Protein AF-A0AAV6WIL5-F1 (afdb_monomer_lite)

Foldseek 3Di:
DDDDDDDDDDDDDDDDDDDDDDDDDDDDDDDDDDDDDDDDDDDDDDDDDDDDDDDPLCVQWDWDADPNFIWTQGNFQRDTDGDHPPDDCVVSVCCQPPPRPRDPPDPPVLPFDFDWDADPVGDTDTDGHDDDLLVVLLVVLQVCQVVVPDLCCLVDPVSVVVVCVVPVPHDRDHSVSSVVSNVVVVVVVLVVQLVVLVPDPAAKEKEKDWDQDPPPRWIKMWIKIWTADPVRDIDIGTLDIDTDDPPPALVSVLVVVLCSCVVSVRLLRHAAYEYEPDPRVVSNLVVNLVVGCLVSYPPSCPRHYHYDPLNVLVVVVVVVVVVVVVLLVLLLLLLCVQPVDPVSQVLLVVLCVVVVQDCPDGQDHADPSDVLRSLVNLVVSLSCLVSQVVSCVVDVPSDRGRDPVSSVVSVVVSVVVVVSNVVSCVSVVPPPDPDDDGDDDDDDDPPDDDPDDDDD

Sequence (456 aa):
MASQGVESVQSINHRDDNTEVEMIEIDGENHEEECATLETDDIRPQESGKRKQTSKVWEHFKKVKVDDIQYAECKYCKIHLKAPPGFGTTGLFKHYQKACKKRPRGLDIRQSLIKTSKKVNGGEELTTHIFSQEYTRSELARMVILHDYPLSIVEHVGFRRYSASLQPSFTMISRNTLKNDIFSIYNDEKVKFYKLLEKLKCRVAITTDMWTTSNNKKGFMAITAHFIDDSWRLQSCILRFVYVPAPHTADVLCDLLANALMDCNIDRKVSTITVDNCTTNDAMLRRLLDRLPTKDMLLDGKVLHMRCCAHILNLIVKDGLETISSTIERIRDSVVYWTASPARVEKFEKVARQLNVSCGKKLSLDCKTRWNSTYLMLQTAITYKDVFPRAKARDIHYRSLPIDEDWENAVEICSKLKLFYNVTEIFSGTCSKFSGLEACPTMLDEEEDEESFVET

InterPro domains:
  IPR003656 Zinc finger, BED-type [PF02892] (55-101)
  IPR003656 Zinc finger, BED-type [PS50808] (52-107)
  IPR012337 Ribonuclease H-like superfamily [SSF53098] (196-431)
  IPR036236 Zinc finger C2H2 superfamily [SSF57667] (55-103)
  IPR052035 Zinc finger BED domain-containing [PTHR46481] (31-446)

Organism: NCBI:txid168488

Secondary structure (DSSP, 8-state):
--------------------------------------------PPP--------GGGGGEEEEEETTEEEEEETTT--EEE--TT--THHHHHIIIII-TTS-----S---EEEEEE-TTS-EEEEEE---HHHHHHHHHHHHHHTT--GGGGG-HHHHHHHHHH-TT-PPPPHHHHHHHHHHHHHHHHHHHHHHHTT--S-EEEEEEEEE-TTT--EEEEEEEEEE-TTSPEEEEEEEEEEEPSP--HHHHHHHHHHHHHHTT-GGGEEEEEE-S-HHHHHHHHHHHTTS-GGGSGGGGTT-EEE-HHHHHHHHHHHHHHTTHHHHHHHHHHHHHHHSSHHHHHHHHHHHHHTT--TTS------TT-HHHHHHHHHHHHHTTTHHHHHHTT-TT------HHHHHHHHHHHHHHHHHHHHHHHHH-------S----PPPP---------S--

Radius of gyration: 39.12 Å; chains: 1; bounding box: 91×81×123 Å

pLDDT: mean 74.9, std 24.08, range [20.84, 96.12]

Structure (mmCIF, N/CA/C/O backbone):
data_AF-A0AAV6WIL5-F1
#
_entry.id   AF-A0AAV6WIL5-F1
#
loop_
_atom_site.group_PDB
_atom_site.id
_atom_site.type_symbol
_atom_site.label_atom_id
_atom_site.label_alt_id
_atom_site.label_comp_id
_atom_site.label_asym_id
_atom_site.label_entity_id
_atom_site.label_seq_id
_atom_site.pdbx_PDB_ins_code
_atom_site.Cartn_x
_atom_site.Cartn_y
_atom_site.Cartn_z
_atom_site.occupancy
_atom_site.B_iso_or_equiv
_atom_site.auth_seq_id
_atom_site.auth_comp_id
_atom_site.auth_asym_id
_atom_site.auth_atom_id
_atom_site.pdbx_PDB_model_num
ATOM 1 N N . MET A 1 1 ? 57.388 -37.101 -1.391 1.00 31.27 1 MET A N 1
ATOM 2 C CA . MET A 1 1 ? 57.862 -38.195 -0.515 1.00 31.27 1 MET A CA 1
ATOM 3 C C . MET A 1 1 ? 56.698 -38.607 0.366 1.00 31.27 1 MET A C 1
ATOM 5 O O . MET A 1 1 ? 56.106 -37.696 0.920 1.00 31.27 1 MET A O 1
ATOM 9 N N . ALA A 1 2 ? 56.428 -39.913 0.487 1.00 29.08 2 ALA A N 1
ATOM 10 C CA . ALA A 1 2 ? 55.449 -40.540 1.396 1.00 29.08 2 ALA A CA 1
ATOM 11 C C . ALA A 1 2 ? 53.956 -40.107 1.288 1.00 29.08 2 ALA A C 1
ATOM 13 O O . ALA A 1 2 ? 53.645 -38.992 0.890 1.00 29.08 2 ALA A O 1
ATOM 14 N N . SER A 1 3 ? 52.984 -40.934 1.695 1.00 26.69 3 SER A N 1
ATOM 15 C CA . SER A 1 3 ? 52.589 -42.209 1.051 1.00 26.69 3 SER A CA 1
ATOM 16 C C . SER A 1 3 ? 51.324 -42.803 1.688 1.00 26.69 3 SER A C 1
ATOM 18 O O . SER A 1 3 ? 51.353 -43.089 2.878 1.00 26.69 3 SER A O 1
ATOM 20 N N . GLN A 1 4 ? 50.333 -43.139 0.848 1.00 27.42 4 GLN A N 1
ATOM 21 C CA . GLN A 1 4 ? 49.270 -44.143 1.072 1.00 27.42 4 GLN A CA 1
ATOM 22 C C . GLN A 1 4 ? 48.284 -43.930 2.246 1.00 27.42 4 GLN A C 1
ATOM 24 O O . GLN A 1 4 ? 48.526 -43.177 3.180 1.00 27.42 4 GLN A O 1
ATOM 29 N N . GLY A 1 5 ? 47.123 -44.589 2.144 1.00 26.25 5 GLY A N 1
ATOM 30 C CA . GLY A 1 5 ? 46.010 -44.481 3.094 1.00 26.25 5 GLY A CA 1
ATOM 31 C C . GLY A 1 5 ? 44.657 -44.690 2.411 1.00 26.25 5 GLY A C 1
ATOM 32 O O . GLY A 1 5 ? 43.921 -43.732 2.200 1.00 26.25 5 GLY A O 1
ATOM 33 N N . VAL A 1 6 ? 44.355 -45.930 2.017 1.00 26.39 6 VAL A N 1
ATOM 34 C CA . VAL A 1 6 ? 43.046 -46.333 1.472 1.00 26.39 6 VAL A CA 1
ATOM 35 C C . VAL A 1 6 ? 42.469 -47.392 2.392 1.00 26.39 6 VAL A C 1
ATOM 37 O O . VAL A 1 6 ? 43.106 -48.424 2.570 1.00 26.39 6 VAL A O 1
ATOM 40 N N . GLU A 1 7 ? 41.257 -47.179 2.898 1.00 26.08 7 GLU A N 1
ATOM 41 C CA . GLU A 1 7 ? 40.410 -48.281 3.351 1.00 26.08 7 GLU A CA 1
ATOM 42 C C . GLU A 1 7 ? 38.925 -47.895 3.312 1.00 26.08 7 GLU A C 1
ATOM 44 O O . GLU A 1 7 ? 38.555 -46.721 3.308 1.00 26.08 7 GLU A O 1
ATOM 49 N N . SER A 1 8 ? 38.076 -48.911 3.220 1.00 23.91 8 SER A N 1
ATOM 50 C CA . SER A 1 8 ? 36.621 -48.824 3.069 1.00 23.91 8 SER A CA 1
ATOM 51 C C . SER A 1 8 ? 35.993 -50.000 3.802 1.00 23.91 8 SER A C 1
ATOM 53 O O . SER A 1 8 ? 36.604 -51.063 3.747 1.00 23.91 8 SER A O 1
ATOM 55 N N . VAL A 1 9 ? 34.780 -49.876 4.363 1.00 24.84 9 VAL A N 1
ATOM 56 C CA . VAL A 1 9 ? 33.799 -50.983 4.490 1.00 24.84 9 VAL A CA 1
ATOM 57 C C . VAL A 1 9 ? 32.462 -50.501 5.093 1.00 24.84 9 VAL A C 1
ATOM 59 O O . VAL A 1 9 ? 32.451 -49.656 5.978 1.00 24.84 9 VAL A O 1
ATOM 62 N N . GLN A 1 10 ? 31.373 -51.043 4.528 1.00 25.47 10 GLN A N 1
ATOM 63 C CA . GLN A 1 10 ? 29.986 -51.314 4.995 1.00 25.47 10 GLN A CA 1
ATOM 64 C C . GLN A 1 10 ? 29.431 -50.598 6.259 1.00 25.47 10 GLN A C 1
ATOM 66 O O . GLN A 1 10 ? 30.105 -50.488 7.272 1.00 25.47 10 GLN A O 1
ATOM 71 N N . SER A 1 11 ? 28.190 -50.086 6.318 1.00 23.77 11 SER A N 1
ATOM 72 C CA . SER A 1 11 ? 26.865 -50.596 5.871 1.00 23.77 11 SER A CA 1
ATOM 73 C C . SER A 1 11 ? 26.274 -51.721 6.745 1.00 23.77 11 SER A C 1
ATOM 75 O O . SER A 1 11 ? 26.570 -52.892 6.532 1.00 23.77 11 SER A O 1
ATOM 77 N N . ILE A 1 12 ? 25.360 -51.372 7.664 1.00 25.73 12 ILE A N 1
ATOM 78 C CA . ILE A 1 12 ? 24.478 -52.299 8.405 1.00 25.73 12 ILE A CA 1
ATOM 79 C C . ILE A 1 12 ? 23.041 -51.730 8.403 1.00 25.73 12 ILE A C 1
ATOM 81 O O . ILE A 1 12 ? 22.860 -50.515 8.395 1.00 25.73 12 ILE A O 1
ATOM 85 N N . ASN A 1 13 ? 22.038 -52.615 8.363 1.00 22.91 13 ASN A N 1
ATOM 86 C CA . ASN A 1 13 ? 20.604 -52.315 8.219 1.00 22.91 13 ASN A CA 1
ATOM 87 C C . ASN A 1 13 ? 19.816 -52.404 9.546 1.00 22.91 13 ASN A C 1
ATOM 89 O O . ASN A 1 13 ? 20.329 -52.906 10.543 1.00 22.91 13 ASN A O 1
ATOM 93 N N . HIS A 1 14 ? 18.518 -52.066 9.454 1.00 25.73 14 HIS A N 1
ATOM 94 C CA . HIS A 1 14 ? 17.428 -52.257 10.430 1.00 25.73 14 HIS A CA 1
ATOM 95 C C . HIS A 1 14 ? 17.328 -51.207 11.563 1.00 25.73 14 HIS A C 1
ATOM 97 O O . HIS A 1 14 ? 18.336 -50.663 11.997 1.00 25.73 14 HIS A O 1
ATOM 103 N N . ARG A 1 15 ? 16.126 -50.881 12.071 1.00 24.58 15 ARG A N 1
ATOM 104 C CA . ARG A 1 15 ? 14.779 -51.420 11.758 1.00 24.58 15 ARG A CA 1
ATOM 105 C C . ARG A 1 15 ? 13.690 -50.347 11.847 1.00 24.58 15 ARG A C 1
ATOM 107 O O . ARG A 1 15 ? 13.916 -49.266 12.377 1.00 24.58 15 ARG A O 1
ATOM 114 N N . ASP A 1 16 ? 12.537 -50.700 11.304 1.00 24.92 16 ASP A N 1
ATOM 115 C CA . ASP A 1 16 ? 11.282 -49.957 11.295 1.00 24.92 16 ASP A CA 1
ATOM 116 C C . ASP A 1 16 ? 10.688 -49.820 12.707 1.00 24.92 16 ASP A C 1
ATOM 118 O O . ASP A 1 16 ? 10.840 -50.735 13.518 1.00 24.92 16 ASP A O 1
ATOM 122 N N . ASP A 1 17 ? 9.921 -48.754 12.949 1.00 26.20 17 ASP A N 1
ATOM 123 C CA . ASP A 1 17 ? 8.649 -48.898 13.664 1.00 26.20 17 ASP A CA 1
ATOM 124 C C . ASP A 1 17 ? 7.647 -47.807 13.245 1.00 26.20 17 ASP A C 1
ATOM 126 O O . ASP A 1 17 ? 8.031 -46.673 12.952 1.00 26.20 17 ASP A O 1
ATOM 130 N N . ASN A 1 18 ? 6.364 -48.167 13.192 1.00 23.55 18 ASN A N 1
ATOM 131 C CA . ASN A 1 18 ? 5.252 -47.298 12.788 1.00 23.55 18 ASN A CA 1
ATOM 132 C C . ASN A 1 18 ? 4.363 -47.030 14.006 1.00 23.55 18 ASN A C 1
ATOM 134 O O . ASN A 1 18 ? 4.008 -47.967 14.720 1.00 23.55 18 ASN A O 1
ATOM 138 N N . THR A 1 19 ? 3.892 -45.796 14.210 1.00 26.66 19 THR A N 1
ATOM 139 C CA . THR A 1 19 ? 2.722 -45.572 15.081 1.00 26.66 19 THR A CA 1
ATOM 140 C C . THR A 1 19 ? 1.950 -44.312 14.697 1.00 26.66 19 THR A C 1
ATOM 142 O O . THR A 1 19 ? 2.325 -43.194 15.045 1.00 26.66 19 THR A O 1
ATOM 145 N N . GLU A 1 20 ? 0.834 -44.505 13.997 1.00 22.97 20 GLU A N 1
ATOM 146 C CA . GLU A 1 20 ? -0.271 -43.545 13.967 1.00 22.97 20 GLU A CA 1
ATOM 147 C C . GLU A 1 20 ? -1.069 -43.667 15.277 1.00 22.97 20 GLU A C 1
ATOM 149 O O . GLU A 1 20 ? -1.235 -44.773 15.793 1.00 22.97 20 GLU A O 1
ATOM 154 N N . VAL A 1 21 ? -1.591 -42.556 15.807 1.00 25.11 21 VAL A N 1
ATOM 155 C CA . VAL A 1 21 ? -2.595 -42.568 16.886 1.00 25.11 21 VAL A CA 1
ATOM 156 C C . VAL A 1 21 ? -3.619 -41.469 16.605 1.00 25.11 21 VAL A C 1
ATOM 158 O O . VAL A 1 21 ? -3.261 -40.295 16.507 1.00 25.11 21 VAL A O 1
ATOM 161 N N . GLU A 1 22 ? -4.885 -41.857 16.455 1.00 22.69 22 GLU A N 1
ATOM 162 C CA . GLU A 1 22 ? -6.009 -40.944 16.219 1.00 22.69 22 GLU A CA 1
ATOM 163 C C . GLU A 1 22 ? -6.561 -40.329 17.522 1.00 22.69 22 GLU A C 1
ATOM 165 O O . GLU A 1 22 ? -6.188 -40.702 18.635 1.00 22.69 22 GLU A O 1
ATOM 170 N N . MET A 1 23 ? -7.463 -39.355 17.376 1.00 21.03 23 MET A N 1
ATOM 171 C CA . MET A 1 23 ? -8.124 -38.652 18.482 1.00 21.03 23 MET A CA 1
ATOM 172 C C . MET A 1 23 ? -9.329 -39.439 19.017 1.00 21.03 23 MET A C 1
ATOM 174 O O . MET A 1 23 ? -10.089 -39.996 18.229 1.00 21.03 23 MET A O 1
ATOM 178 N N . ILE A 1 24 ? -9.577 -39.377 20.331 1.00 23.70 24 ILE A N 1
ATOM 179 C CA . ILE A 1 24 ? -10.883 -39.690 20.939 1.00 23.70 24 ILE A CA 1
ATOM 180 C C . ILE A 1 24 ? -11.204 -38.628 22.002 1.00 23.70 24 ILE A C 1
ATOM 182 O O . ILE A 1 24 ? -10.358 -38.296 22.833 1.00 23.70 24 ILE A O 1
ATOM 186 N N . GLU A 1 25 ? -12.428 -38.103 21.963 1.00 21.20 25 GLU A N 1
ATOM 187 C CA . GLU A 1 25 ? -13.007 -37.166 22.936 1.00 21.20 25 GLU A CA 1
ATOM 188 C C . GLU A 1 25 ? -13.704 -37.926 24.079 1.00 21.20 25 GLU A C 1
ATOM 190 O O . GLU A 1 25 ? -14.295 -38.979 23.837 1.00 21.20 25 GLU A O 1
ATOM 195 N N . ILE A 1 26 ? -13.704 -37.381 25.303 1.00 24.97 26 ILE A N 1
ATOM 196 C CA . ILE A 1 26 ? -14.627 -37.788 26.380 1.00 24.97 26 ILE A CA 1
ATOM 197 C C . ILE A 1 26 ? -15.058 -36.544 27.175 1.00 24.97 26 ILE A C 1
ATOM 199 O O . ILE A 1 26 ? -14.238 -35.930 27.858 1.00 24.97 26 ILE A O 1
ATOM 203 N N . ASP A 1 27 ? -16.350 -36.213 27.110 1.00 21.58 27 ASP A N 1
ATOM 204 C CA . ASP A 1 27 ? -17.024 -35.259 28.004 1.00 21.58 27 ASP A CA 1
ATOM 205 C C . ASP A 1 27 ? -17.336 -35.882 29.378 1.00 21.58 27 ASP A C 1
ATOM 207 O O . ASP A 1 27 ? -17.441 -37.103 29.517 1.00 21.58 27 ASP A O 1
ATOM 211 N N . GLY A 1 28 ? -17.556 -35.047 30.400 1.00 24.91 28 GLY A N 1
ATOM 212 C CA . GLY A 1 28 ? -17.964 -35.530 31.723 1.00 24.91 28 GLY A CA 1
ATOM 213 C C . GLY A 1 28 ? -18.183 -34.441 32.773 1.00 24.91 28 GLY A C 1
ATOM 214 O O . GLY A 1 28 ? -17.339 -34.242 33.644 1.00 24.91 28 GLY A O 1
ATOM 215 N N . GLU A 1 29 ? -19.337 -33.773 32.734 1.00 22.09 29 GLU A N 1
ATOM 216 C CA . GLU A 1 29 ? -19.863 -33.054 33.903 1.00 22.09 29 GLU A CA 1
ATOM 217 C C . GLU A 1 29 ? -20.369 -34.045 34.968 1.00 22.09 29 GLU A C 1
ATOM 219 O O . GLU A 1 29 ? -20.870 -35.117 34.623 1.00 22.09 29 GLU A O 1
ATOM 224 N N . ASN A 1 30 ? -20.320 -33.665 36.251 1.00 24.80 30 ASN A N 1
ATOM 225 C CA . ASN A 1 30 ? -21.427 -33.904 37.188 1.00 24.80 30 ASN A CA 1
ATOM 226 C C . ASN A 1 30 ? -21.287 -33.094 38.490 1.00 24.80 30 ASN A C 1
ATOM 228 O O . ASN A 1 30 ? -20.202 -32.625 38.839 1.00 24.80 30 ASN A O 1
ATOM 232 N N . HIS A 1 31 ? -22.419 -32.913 39.172 1.00 23.17 31 HIS A N 1
ATOM 233 C CA . HIS A 1 31 ? -22.600 -32.117 40.394 1.00 23.17 31 HIS A CA 1
ATOM 234 C C . HIS A 1 31 ? -22.961 -33.034 41.594 1.00 23.17 31 HIS A C 1
ATOM 236 O O . HIS A 1 31 ? -22.742 -34.238 41.508 1.00 23.17 31 HIS A O 1
ATOM 242 N N . GLU A 1 32 ? -23.541 -32.461 42.664 1.00 24.64 32 GLU A N 1
ATOM 243 C CA . GLU A 1 32 ? -24.073 -33.128 43.884 1.00 24.64 32 GLU A CA 1
ATOM 244 C C . GLU A 1 32 ? -22.965 -33.601 44.865 1.00 24.64 32 GLU A C 1
ATOM 246 O O . GLU A 1 32 ? -22.034 -34.295 44.472 1.00 24.64 32 GLU A O 1
ATOM 251 N N . GLU A 1 33 ? -22.841 -33.191 46.140 1.00 23.17 33 GLU A N 1
ATOM 252 C CA . GLU A 1 33 ? -23.700 -32.579 47.189 1.00 23.17 33 GLU A CA 1
ATOM 253 C C . GLU A 1 33 ? -24.373 -33.583 48.168 1.00 23.17 33 GLU A C 1
ATOM 255 O O . GLU A 1 33 ? -24.555 -34.751 47.849 1.00 23.17 33 GLU A O 1
ATOM 260 N N . GLU A 1 34 ? -24.660 -33.114 49.397 1.00 22.77 34 GLU A N 1
ATOM 261 C CA . GLU A 1 34 ? -25.118 -33.851 50.605 1.00 22.77 34 GLU A CA 1
ATOM 262 C C . GLU A 1 34 ? -24.154 -34.885 51.256 1.00 22.77 34 GLU A C 1
ATOM 264 O O . GLU A 1 34 ? -23.118 -35.244 50.706 1.00 22.77 34 GLU A O 1
ATOM 269 N N . CYS A 1 35 ? -24.432 -35.417 52.462 1.00 20.84 35 CYS A N 1
ATOM 270 C CA . CYS A 1 35 ? -24.639 -34.751 53.770 1.00 20.84 35 CYS A CA 1
ATOM 271 C C . CYS A 1 35 ? -24.433 -35.778 54.927 1.00 20.84 35 CYS A C 1
ATOM 273 O O . CYS A 1 35 ? -24.420 -36.976 54.686 1.00 20.84 35 CYS A O 1
ATOM 275 N N . ALA A 1 36 ? -24.258 -35.287 56.164 1.00 22.80 36 ALA A N 1
ATOM 276 C CA . ALA A 1 36 ? -24.138 -35.950 57.488 1.00 22.80 36 ALA A CA 1
ATOM 277 C C . ALA A 1 36 ? -24.66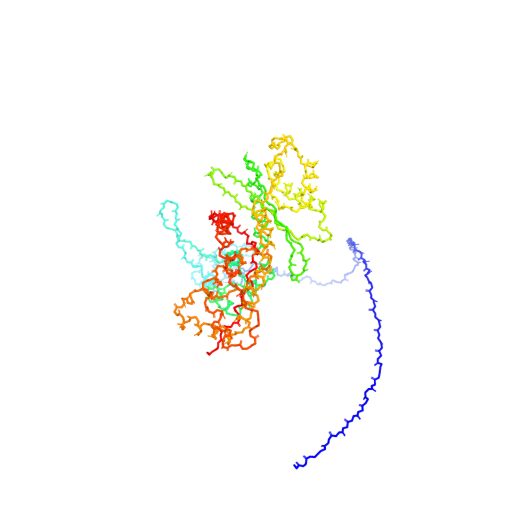8 -37.411 57.664 1.00 22.80 36 ALA A C 1
ATOM 279 O O . ALA A 1 36 ? -25.656 -37.799 57.061 1.00 22.80 36 ALA A O 1
ATOM 280 N N . THR A 1 37 ? -24.121 -38.256 58.558 1.00 22.88 37 THR A N 1
ATOM 281 C CA . THR A 1 37 ? -24.123 -38.085 60.037 1.00 22.88 37 THR A CA 1
ATOM 282 C C . THR A 1 37 ? -23.182 -39.049 60.802 1.00 22.88 37 THR A C 1
ATOM 284 O O . THR A 1 37 ? -22.961 -40.152 60.327 1.00 22.88 37 THR A O 1
ATOM 287 N N . LEU A 1 38 ? -22.707 -38.605 61.988 1.00 23.72 38 LEU A N 1
ATOM 288 C CA . LEU A 1 38 ? -22.731 -39.214 63.358 1.00 23.72 38 LEU A CA 1
ATOM 289 C C . LEU A 1 38 ? -22.490 -40.739 63.568 1.00 23.72 38 LEU A C 1
ATOM 291 O O . LEU A 1 38 ? -22.757 -41.548 62.695 1.00 23.72 38 LEU A O 1
ATOM 295 N N . GLU A 1 39 ? -22.054 -41.243 64.732 1.00 23.95 39 GLU A N 1
ATOM 296 C CA . GLU A 1 39 ? -21.809 -40.674 66.087 1.00 23.95 39 GLU A CA 1
ATOM 297 C C . GLU A 1 39 ? -20.272 -40.683 66.410 1.00 23.95 39 GLU A C 1
ATOM 299 O O . GLU A 1 39 ? -19.504 -40.550 65.461 1.00 23.95 39 GLU A O 1
ATOM 304 N N . THR A 1 40 ? -19.658 -40.742 67.613 1.00 25.75 40 THR A N 1
ATOM 305 C CA . THR A 1 40 ? -20.026 -40.901 69.049 1.00 25.75 40 THR A CA 1
ATOM 306 C C . THR A 1 40 ? -19.119 -40.044 69.961 1.00 25.75 40 THR A C 1
ATOM 308 O O . THR A 1 40 ? -18.098 -39.515 69.521 1.00 25.75 40 THR A O 1
ATOM 311 N N . ASP A 1 41 ? -19.451 -39.951 71.254 1.00 23.59 41 ASP A N 1
ATOM 312 C CA . ASP A 1 41 ? -18.715 -39.190 72.281 1.00 23.59 41 ASP A CA 1
ATOM 313 C C . ASP A 1 41 ? -17.513 -39.912 72.931 1.00 23.59 41 ASP A C 1
ATOM 315 O O . ASP A 1 41 ? -17.469 -41.138 73.008 1.00 23.59 41 ASP A O 1
ATOM 319 N N . ASP A 1 42 ? -16.626 -39.126 73.560 1.00 25.98 42 ASP A N 1
ATOM 320 C CA . ASP A 1 42 ? -16.249 -39.346 74.971 1.00 25.98 42 ASP A CA 1
ATOM 321 C C . ASP A 1 42 ? -15.985 -37.984 75.662 1.00 25.98 42 ASP A C 1
ATOM 323 O O . ASP A 1 42 ? -15.476 -37.044 75.044 1.00 25.98 42 ASP A O 1
ATOM 327 N N . ILE A 1 43 ? -16.372 -37.836 76.935 1.00 28.58 43 ILE A N 1
ATOM 328 C CA . ILE A 1 43 ? -16.515 -36.536 77.622 1.00 28.58 43 ILE A CA 1
ATOM 329 C C . ILE A 1 43 ? -15.579 -36.421 78.834 1.00 28.58 43 ILE A C 1
ATOM 331 O O . ILE A 1 43 ? -15.622 -37.230 79.762 1.00 28.58 43 ILE A O 1
ATOM 335 N N . ARG A 1 44 ? -14.807 -35.325 78.898 1.00 26.02 44 ARG A N 1
ATOM 336 C CA . ARG A 1 44 ? -14.137 -34.818 80.117 1.00 26.02 44 ARG A CA 1
ATOM 337 C C . ARG A 1 44 ? -13.953 -33.281 80.051 1.00 26.02 44 ARG A C 1
ATOM 339 O O . ARG A 1 44 ? -14.238 -32.690 79.012 1.00 26.02 44 ARG A O 1
ATOM 346 N N . PRO A 1 45 ? -13.672 -32.598 81.181 1.00 26.80 45 PRO A N 1
ATOM 347 C CA . PRO A 1 45 ? -14.430 -31.397 81.555 1.00 26.80 45 PRO A CA 1
ATOM 348 C C . PRO A 1 45 ? -13.975 -30.073 80.924 1.00 26.80 45 PRO A C 1
ATOM 350 O O . PRO A 1 45 ? -12.837 -29.901 80.496 1.00 26.80 45 PRO A O 1
ATOM 353 N N . GLN A 1 46 ? -14.890 -29.099 80.947 1.00 30.66 46 GLN A N 1
ATOM 354 C CA . GLN A 1 46 ? -14.678 -27.741 80.445 1.00 30.66 46 GLN A CA 1
ATOM 355 C C . GLN A 1 46 ? -13.680 -26.933 81.293 1.00 30.66 46 GLN A C 1
ATOM 357 O O . GLN A 1 46 ? -13.971 -26.583 82.436 1.00 30.66 46 GLN A O 1
ATOM 362 N N . GLU A 1 47 ? -12.590 -26.475 80.675 1.00 28.42 47 GLU A N 1
ATOM 363 C CA . GLU A 1 47 ? -11.980 -25.188 81.030 1.00 28.42 47 GLU A CA 1
ATOM 364 C C . GLU A 1 47 ? -12.510 -24.077 80.108 1.00 28.42 47 GLU A C 1
ATOM 366 O O . GLU A 1 47 ? -12.686 -24.266 78.902 1.00 28.42 47 GLU A O 1
ATOM 371 N N . SER A 1 48 ? -12.750 -22.881 80.656 1.00 27.34 48 SER A N 1
ATOM 372 C CA . SER A 1 48 ? -13.314 -21.751 79.906 1.00 27.34 48 SER A CA 1
ATOM 373 C C . SER A 1 48 ? -12.280 -21.082 78.983 1.00 27.34 48 SER A C 1
ATOM 375 O O . SER A 1 48 ? -11.631 -20.085 79.312 1.00 27.34 48 SER A O 1
ATOM 377 N N . GLY A 1 49 ? -12.135 -21.638 77.777 1.00 31.05 49 GLY A N 1
ATOM 378 C CA . GLY A 1 49 ? -11.198 -21.174 76.753 1.00 31.05 49 GLY A CA 1
ATOM 379 C C . GLY A 1 49 ? -11.311 -19.674 76.435 1.00 31.05 49 GLY A C 1
ATOM 380 O O . GLY A 1 49 ? -12.323 -19.186 75.927 1.00 31.05 49 GLY A O 1
ATOM 381 N N . LYS A 1 50 ? -10.234 -18.919 76.687 1.00 41.62 50 LYS A N 1
ATOM 382 C CA . LYS A 1 50 ? -10.173 -17.467 76.440 1.00 41.62 50 LYS A CA 1
ATOM 383 C C . LYS A 1 50 ? -10.285 -17.165 74.938 1.00 41.62 50 LYS A C 1
ATOM 385 O O . LYS A 1 50 ? -9.367 -17.451 74.171 1.00 41.62 50 LYS A O 1
ATOM 390 N N . ARG A 1 51 ? -11.396 -16.536 74.534 1.00 42.16 51 ARG A N 1
ATOM 391 C CA . ARG A 1 51 ? -11.729 -16.158 73.144 1.00 42.16 51 ARG A CA 1
ATOM 392 C C . ARG A 1 51 ? -10.547 -15.465 72.438 1.00 42.16 51 ARG A C 1
ATOM 394 O O . ARG A 1 51 ? -10.156 -14.359 72.824 1.00 42.16 51 ARG A O 1
ATOM 401 N N . LYS A 1 52 ? -9.988 -16.105 71.399 1.00 51.06 52 LYS A N 1
ATOM 402 C CA . LYS A 1 52 ? -8.890 -15.552 70.577 1.00 51.06 52 LYS A CA 1
ATOM 403 C C . LYS A 1 52 ? -9.309 -14.204 69.968 1.00 51.06 52 LYS A C 1
ATOM 405 O O . LYS A 1 52 ? -10.447 -14.038 69.534 1.00 51.06 52 LYS A O 1
ATOM 410 N N . GLN A 1 53 ? -8.397 -13.230 69.949 1.00 58.81 53 GLN A N 1
ATOM 411 C CA . GLN A 1 53 ? -8.681 -11.877 69.454 1.00 58.81 53 GLN A CA 1
ATOM 412 C C . GLN A 1 53 ? -8.338 -11.756 67.963 1.00 58.81 53 GLN A C 1
ATOM 414 O O . GLN A 1 53 ? -7.220 -12.052 67.563 1.00 58.81 53 GLN A O 1
ATOM 419 N N . THR A 1 54 ? -9.286 -11.282 67.154 1.00 55.47 54 THR A N 1
ATOM 420 C CA . THR A 1 54 ? -9.222 -11.303 65.676 1.00 55.47 54 THR A CA 1
ATOM 421 C C . THR A 1 54 ? -8.699 -10.014 65.026 1.00 55.47 54 THR A C 1
ATOM 423 O O . THR A 1 54 ? -8.550 -9.941 63.811 1.00 55.47 54 THR A O 1
ATOM 426 N N . SER A 1 55 ? -8.436 -8.966 65.810 1.00 67.62 55 SER A N 1
ATOM 427 C CA . SER A 1 55 ? -8.145 -7.620 65.298 1.00 67.62 55 SER A CA 1
ATOM 428 C C . SER A 1 55 ? -6.640 -7.325 65.263 1.00 67.62 55 SER A C 1
ATOM 430 O O . SER A 1 55 ? -6.043 -7.118 66.322 1.00 67.62 55 SER A O 1
ATOM 432 N N . LYS A 1 56 ? -6.067 -7.178 64.057 1.00 70.19 56 LYS A N 1
ATOM 433 C CA . LYS A 1 56 ? -4.634 -6.895 63.791 1.00 70.19 56 LYS A CA 1
ATOM 434 C C . LYS A 1 56 ? -4.018 -5.771 64.636 1.00 70.19 56 LYS A C 1
ATOM 436 O O . LYS A 1 56 ? -2.843 -5.811 64.970 1.00 70.19 56 LYS A O 1
ATOM 441 N N . VAL A 1 57 ? -4.812 -4.789 65.082 1.00 72.94 57 VAL A N 1
ATOM 442 C CA . VAL A 1 57 ? -4.323 -3.699 65.951 1.00 72.94 57 VAL A CA 1
ATOM 443 C C . VAL A 1 57 ? -3.588 -4.187 67.213 1.00 72.94 57 VAL A C 1
ATOM 445 O O . VAL A 1 57 ? -2.701 -3.486 67.693 1.00 72.94 57 VAL A O 1
ATOM 448 N N . TRP A 1 58 ? -3.902 -5.378 67.741 1.00 76.81 58 TRP A N 1
ATOM 449 C CA . TRP A 1 58 ? -3.226 -5.934 68.923 1.00 76.81 58 TRP A CA 1
ATOM 450 C C . TRP A 1 58 ? -1.735 -6.239 68.697 1.00 76.81 58 TRP A C 1
ATOM 452 O O . TRP A 1 58 ? -0.976 -6.252 69.664 1.00 76.81 58 TRP A O 1
ATOM 462 N N . GLU A 1 59 ? -1.273 -6.355 67.449 1.00 77.62 59 GLU A N 1
ATOM 463 C CA . GLU A 1 59 ? 0.155 -6.429 67.100 1.00 77.62 59 GLU A CA 1
ATOM 464 C C . GLU A 1 59 ? 0.944 -5.210 67.626 1.00 77.62 59 GLU A C 1
ATOM 466 O O . GLU A 1 59 ? 2.130 -5.313 67.948 1.00 77.62 59 GLU A O 1
ATOM 471 N N . HIS A 1 60 ? 0.278 -4.065 67.807 1.00 78.50 60 HIS A N 1
ATOM 472 C CA . HIS A 1 60 ? 0.877 -2.778 68.177 1.00 78.50 60 HIS A CA 1
ATOM 473 C C . HIS A 1 60 ? 0.718 -2.390 69.659 1.00 78.50 60 HIS A C 1
ATOM 475 O O . HIS A 1 60 ? 1.237 -1.353 70.080 1.00 78.50 60 HIS A O 1
ATOM 481 N N . PHE A 1 61 ? 0.042 -3.213 70.467 1.00 82.06 61 PHE A N 1
ATOM 482 C CA . PHE A 1 61 ? -0.242 -2.936 71.882 1.00 82.06 61 PHE A CA 1
ATOM 483 C C . PHE A 1 61 ? 0.147 -4.115 72.787 1.00 82.06 61 PHE A C 1
ATOM 485 O O . PHE A 1 61 ? 0.274 -5.253 72.340 1.00 82.06 61 PHE A O 1
ATOM 492 N N . LYS A 1 62 ? 0.345 -3.845 74.077 1.00 83.12 62 LYS A N 1
ATOM 493 C CA . LYS A 1 62 ? 0.523 -4.839 75.144 1.00 83.12 62 LYS A CA 1
ATOM 494 C C . LYS A 1 62 ? -0.617 -4.673 76.151 1.00 83.12 62 LYS A C 1
ATOM 496 O O . LYS A 1 62 ? -1.013 -3.549 76.439 1.00 83.12 62 LYS A O 1
ATOM 501 N N . LYS A 1 63 ? -1.166 -5.766 76.687 1.00 80.50 63 LYS A N 1
ATOM 502 C CA . LYS A 1 63 ? -2.151 -5.679 77.778 1.00 80.50 63 LYS A CA 1
ATOM 503 C C . LYS A 1 63 ? -1.452 -5.487 79.120 1.00 80.50 63 LYS A C 1
ATOM 505 O O . LYS A 1 63 ? -0.452 -6.148 79.390 1.00 80.50 63 LYS A O 1
ATOM 510 N N . VAL A 1 64 ? -2.014 -4.616 79.949 1.00 79.81 64 VAL A N 1
ATOM 511 C CA . VAL A 1 64 ? -1.565 -4.324 81.315 1.00 79.81 64 VAL A CA 1
ATOM 512 C C . VAL A 1 64 ? -2.809 -4.256 82.205 1.00 79.81 64 VAL A C 1
ATOM 514 O O . VAL A 1 64 ? -3.805 -3.650 81.813 1.00 79.81 64 VAL A O 1
ATOM 517 N N . LYS A 1 65 ? -2.781 -4.889 83.381 1.00 77.62 65 LYS A N 1
ATOM 518 C CA . LYS A 1 65 ? -3.761 -4.628 84.446 1.00 77.62 65 LYS A CA 1
ATOM 519 C C . LYS A 1 65 ? -3.209 -3.520 85.339 1.00 77.62 65 LYS A C 1
ATOM 521 O O . LYS A 1 65 ? -2.054 -3.609 85.743 1.00 77.62 65 LYS A O 1
ATOM 526 N N . VAL A 1 66 ? -4.034 -2.528 85.652 1.00 68.88 66 VAL A N 1
ATOM 527 C CA . VAL A 1 66 ? -3.768 -1.516 86.685 1.00 68.88 66 VAL A CA 1
ATOM 528 C C . VAL A 1 66 ? -5.084 -1.311 87.426 1.00 68.88 66 VAL A C 1
ATOM 530 O O . VAL A 1 66 ? -6.104 -1.089 86.773 1.00 68.88 66 VAL A O 1
ATOM 533 N N . ASP A 1 67 ? -5.066 -1.458 88.750 1.00 59.97 67 ASP A N 1
ATOM 534 C CA . ASP A 1 67 ? -6.225 -1.300 89.644 1.00 59.97 67 ASP A CA 1
ATOM 535 C C . ASP A 1 67 ? -7.460 -2.087 89.153 1.00 59.97 67 ASP A C 1
ATOM 537 O O . ASP A 1 67 ? -8.535 -1.550 88.898 1.00 59.97 67 ASP A O 1
ATOM 541 N N . ASP A 1 68 ? -7.222 -3.382 88.904 1.00 65.62 68 ASP A N 1
ATOM 542 C CA . ASP A 1 68 ? -8.090 -4.401 88.282 1.00 65.62 68 ASP A CA 1
ATOM 543 C C . ASP A 1 68 ? -8.694 -4.109 86.891 1.00 65.62 68 ASP A C 1
ATOM 545 O O . ASP A 1 68 ? -9.142 -5.027 86.192 1.00 65.62 68 ASP A O 1
ATOM 549 N N . ILE A 1 69 ? -8.605 -2.873 86.403 1.00 72.06 69 ILE A N 1
ATOM 550 C CA . ILE A 1 69 ? -9.027 -2.477 85.060 1.00 72.06 69 ILE A CA 1
ATOM 551 C C . ILE A 1 69 ? -7.998 -2.961 84.023 1.00 72.06 69 ILE A C 1
ATOM 553 O O . ILE A 1 69 ? -6.782 -2.820 84.182 1.00 72.06 69 ILE A O 1
ATOM 557 N N . GLN A 1 70 ? -8.483 -3.526 82.910 1.00 76.06 70 GLN A N 1
ATOM 558 C CA . GLN A 1 70 ? -7.626 -3.882 81.774 1.00 76.06 70 GLN A CA 1
ATOM 559 C C . GLN A 1 70 ? -7.346 -2.658 80.892 1.00 76.06 70 GLN A C 1
ATOM 561 O O . GLN A 1 70 ? -8.261 -2.011 80.373 1.00 76.06 70 GLN A O 1
ATOM 566 N N . TYR A 1 71 ? -6.062 -2.389 80.678 1.00 81.75 71 TYR A N 1
ATOM 567 C CA . TYR A 1 71 ? -5.538 -1.370 79.779 1.00 81.75 71 TYR A CA 1
ATOM 568 C C . TYR A 1 71 ? -4.748 -2.000 78.623 1.00 81.75 71 TYR A C 1
ATOM 570 O O . TYR A 1 71 ? -4.204 -3.103 78.721 1.00 81.75 71 TYR A O 1
ATOM 578 N N . ALA A 1 72 ? -4.650 -1.258 77.523 1.00 82.19 72 ALA A N 1
ATOM 579 C CA . ALA A 1 72 ? -3.755 -1.518 76.408 1.00 82.19 72 ALA A CA 1
ATOM 580 C C . ALA A 1 72 ? -2.669 -0.429 76.351 1.00 82.19 72 ALA A C 1
ATOM 582 O O . ALA A 1 72 ? -2.947 0.728 76.038 1.00 82.19 72 ALA A O 1
ATOM 583 N N . GLU A 1 73 ? -1.433 -0.809 76.656 1.00 82.56 73 GLU A N 1
ATOM 584 C CA . GLU A 1 73 ? -0.215 -0.009 76.513 1.00 82.56 73 GLU A CA 1
ATOM 585 C C . GLU A 1 73 ? 0.204 0.016 75.035 1.00 82.56 73 GLU A C 1
ATOM 587 O O . GLU A 1 73 ? 0.432 -1.030 74.422 1.00 82.56 73 GLU A O 1
ATOM 592 N N . CYS A 1 74 ? 0.325 1.199 74.433 1.00 82.00 74 CYS A N 1
ATOM 593 C CA . CYS A 1 74 ? 0.840 1.331 73.069 1.00 82.00 74 CYS A CA 1
ATOM 594 C C . CYS A 1 74 ? 2.353 1.067 73.028 1.00 82.00 74 CYS A C 1
ATOM 596 O O . CYS A 1 74 ? 3.121 1.795 73.664 1.00 82.00 74 CYS A O 1
ATOM 598 N N . LYS A 1 75 ? 2.806 0.086 72.229 1.00 80.31 75 LYS A N 1
ATOM 599 C CA . LYS A 1 75 ? 4.223 -0.336 72.195 1.00 80.31 75 LYS A CA 1
ATOM 600 C C . LYS A 1 75 ? 5.189 0.814 71.865 1.00 80.31 75 LYS A C 1
ATOM 602 O O . LYS A 1 75 ? 6.298 0.826 72.391 1.00 80.31 75 LYS A O 1
ATOM 607 N N . TYR A 1 76 ? 4.755 1.782 71.049 1.00 78.19 76 TYR A N 1
ATOM 608 C CA . TYR A 1 76 ? 5.590 2.873 70.524 1.00 78.19 76 TYR A CA 1
ATOM 609 C C . TYR A 1 76 ? 5.627 4.141 71.392 1.00 78.19 76 TYR A C 1
ATOM 611 O O . TYR A 1 76 ? 6.650 4.817 71.450 1.00 78.19 76 TYR A O 1
ATOM 619 N N . CYS A 1 77 ? 4.516 4.507 72.043 1.00 79.56 77 CYS A N 1
ATOM 620 C CA . CYS A 1 77 ? 4.422 5.756 72.816 1.00 79.56 77 CYS A CA 1
ATOM 621 C C . CYS A 1 77 ? 4.152 5.566 74.313 1.00 79.56 77 CYS A C 1
ATOM 623 O O . CYS A 1 77 ? 4.122 6.563 75.028 1.00 79.56 77 CYS A O 1
ATOM 625 N N . LYS A 1 78 ? 3.965 4.324 74.783 1.00 80.31 78 LYS A N 1
ATOM 626 C CA . LYS A 1 78 ? 3.757 3.956 76.197 1.00 80.31 78 LYS A CA 1
ATOM 627 C C . LYS A 1 78 ? 2.509 4.552 76.869 1.00 80.31 78 LYS A C 1
ATOM 629 O O . LYS A 1 78 ? 2.338 4.440 78.078 1.00 80.31 78 LYS A O 1
ATOM 634 N N . ILE A 1 79 ? 1.599 5.128 76.083 1.00 80.81 79 ILE A N 1
ATOM 635 C CA . ILE A 1 79 ? 0.289 5.589 76.558 1.00 80.81 79 ILE A CA 1
ATOM 636 C C . ILE A 1 79 ? -0.618 4.377 76.803 1.00 80.81 79 ILE A C 1
ATOM 638 O O . ILE A 1 79 ? -0.715 3.487 75.954 1.00 80.81 79 ILE A O 1
ATOM 642 N N . HIS A 1 80 ? -1.295 4.378 77.950 1.00 80.69 80 HIS A N 1
ATOM 643 C CA . HIS A 1 80 ? -2.280 3.375 78.347 1.00 80.69 80 HIS A CA 1
ATOM 644 C C . HIS A 1 80 ? -3.688 3.806 77.913 1.00 80.69 80 HIS A C 1
ATOM 646 O O . HIS A 1 80 ? -4.116 4.925 78.189 1.00 80.69 80 HIS A O 1
ATOM 652 N N . LEU A 1 81 ? -4.422 2.914 77.248 1.00 81.94 81 LEU A N 1
ATOM 653 C CA . LEU A 1 81 ? -5.817 3.112 76.841 1.00 81.94 81 LEU A CA 1
ATOM 654 C C . LEU A 1 81 ? -6.713 2.118 77.582 1.00 81.94 81 LEU A C 1
ATOM 656 O O . LEU A 1 81 ? -6.362 0.944 77.664 1.00 81.94 81 LEU A O 1
ATOM 660 N N . LYS A 1 82 ? -7.873 2.547 78.095 1.00 77.12 82 LYS A N 1
ATOM 661 C CA . LYS A 1 82 ? -8.842 1.628 78.721 1.00 77.12 82 LYS A CA 1
ATOM 662 C C . LYS A 1 82 ? -9.335 0.614 77.681 1.00 77.12 82 LYS A C 1
ATOM 664 O O . LYS A 1 82 ? -9.806 1.005 76.615 1.00 77.12 82 LYS A O 1
ATOM 669 N N . ALA A 1 83 ? -9.208 -0.675 77.990 1.00 71.81 83 ALA A N 1
ATOM 670 C CA . ALA A 1 83 ? -9.584 -1.782 77.113 1.00 71.81 83 ALA A CA 1
ATOM 671 C C . ALA A 1 83 ? -10.193 -2.957 77.917 1.00 71.81 83 ALA A C 1
ATOM 673 O O . ALA A 1 83 ? -9.644 -4.064 77.892 1.00 71.81 83 ALA A O 1
ATOM 674 N N . PRO A 1 84 ? -11.299 -2.732 78.659 1.00 71.00 84 PRO A N 1
ATOM 675 C CA . PRO A 1 84 ? -11.972 -3.785 79.417 1.00 71.00 84 PRO A CA 1
ATOM 676 C C . PRO A 1 84 ? -12.555 -4.879 78.498 1.00 71.00 84 PRO A C 1
ATOM 678 O O . PRO A 1 84 ? -12.757 -4.643 77.300 1.00 71.00 84 PRO A O 1
ATOM 681 N N . PRO A 1 85 ? -12.853 -6.080 79.031 1.00 60.69 85 PRO A N 1
ATOM 682 C CA . PRO A 1 85 ? -13.526 -7.134 78.275 1.00 60.69 85 PRO A CA 1
ATOM 683 C C . PRO A 1 85 ? -14.819 -6.622 77.620 1.00 60.69 85 PRO A C 1
ATOM 685 O O . PRO A 1 85 ? -15.639 -5.985 78.272 1.00 60.69 85 PRO A O 1
ATOM 688 N N . GLY A 1 86 ? -14.980 -6.877 76.319 1.00 61.75 86 GLY A N 1
ATOM 689 C CA . GLY A 1 86 ? -16.125 -6.412 75.524 1.00 61.75 86 GLY A CA 1
ATOM 690 C C . GLY A 1 86 ? -15.948 -5.055 74.825 1.00 61.75 86 GLY A C 1
ATOM 691 O O . GLY A 1 86 ? -16.706 -4.763 73.905 1.00 61.75 86 GLY A O 1
ATOM 692 N N . PHE A 1 87 ? -14.940 -4.242 75.169 1.00 68.44 87 PHE A N 1
ATOM 693 C CA . PHE A 1 87 ? -14.735 -2.946 74.504 1.00 68.44 87 PHE A CA 1
ATOM 694 C C . PHE A 1 87 ? -14.157 -3.091 73.083 1.00 68.44 87 PHE A C 1
ATOM 696 O O . PHE A 1 87 ? -13.191 -3.823 72.852 1.00 68.44 87 PHE A O 1
ATOM 703 N N . GLY A 1 88 ? -14.732 -2.361 72.121 1.00 66.81 88 GLY A N 1
ATOM 704 C CA . GLY A 1 88 ? -14.350 -2.424 70.706 1.00 66.81 88 GLY A CA 1
ATOM 705 C C . GLY A 1 88 ? -12.960 -1.844 70.406 1.00 66.81 88 GLY A C 1
ATOM 706 O O . GLY A 1 88 ? -12.543 -0.831 70.972 1.00 66.81 88 GLY A O 1
ATOM 707 N N . THR A 1 89 ? -12.239 -2.444 69.452 1.00 75.38 89 THR A N 1
ATOM 708 C CA . THR A 1 89 ? -10.842 -2.079 69.136 1.00 75.38 89 THR A CA 1
ATOM 709 C C . THR A 1 89 ? -10.665 -0.724 68.436 1.00 75.38 89 THR A C 1
ATOM 711 O O . THR A 1 89 ? -9.538 -0.248 68.286 1.00 75.38 89 THR A O 1
ATOM 714 N N . THR A 1 90 ? -11.758 -0.051 68.070 1.00 75.44 90 THR A N 1
ATOM 715 C CA . THR A 1 90 ? -11.786 1.251 67.383 1.00 75.44 90 THR A CA 1
ATOM 716 C C . THR A 1 90 ? -11.013 2.349 68.124 1.00 75.44 90 THR A C 1
ATOM 718 O O . THR A 1 90 ? -10.390 3.194 67.481 1.00 75.44 90 THR A O 1
ATOM 721 N N . GLY A 1 91 ? -10.997 2.337 69.464 1.00 77.00 91 GLY A N 1
ATOM 722 C CA . GLY A 1 91 ? -10.214 3.291 70.264 1.00 77.00 91 GLY A CA 1
ATOM 723 C C . GLY A 1 91 ? -8.700 3.111 70.090 1.00 77.00 91 GLY A C 1
ATOM 724 O O . GLY A 1 91 ? -7.982 4.077 69.821 1.00 77.00 91 GLY A O 1
ATOM 725 N N . LEU A 1 92 ? -8.228 1.861 70.150 1.00 79.50 92 LEU A N 1
ATOM 726 C CA . LEU A 1 92 ? -6.825 1.504 69.914 1.00 79.50 92 LEU A CA 1
ATOM 727 C C . LEU A 1 92 ? -6.417 1.835 68.471 1.00 79.50 92 LEU A C 1
ATOM 729 O O . LEU A 1 92 ? -5.340 2.383 68.240 1.00 79.50 92 LEU A O 1
ATOM 733 N N . PHE A 1 93 ? -7.299 1.566 67.503 1.00 76.44 93 PHE A N 1
ATOM 734 C CA . PHE A 1 93 ? -7.047 1.857 66.092 1.00 76.44 93 PHE A CA 1
ATOM 735 C C . PHE A 1 93 ? -6.950 3.364 65.816 1.00 76.44 93 PHE A C 1
ATOM 737 O O . PHE A 1 93 ? -5.976 3.806 65.208 1.00 76.44 93 PHE A O 1
ATOM 744 N N . LYS A 1 94 ? -7.885 4.179 66.334 1.00 79.00 94 LYS A N 1
ATOM 745 C CA . LYS A 1 94 ? -7.813 5.652 66.244 1.00 79.00 94 LYS A CA 1
ATOM 746 C C . LYS A 1 94 ? -6.513 6.191 66.853 1.00 79.00 94 LYS A C 1
ATOM 748 O O . LYS A 1 94 ? -5.871 7.054 66.252 1.00 79.00 94 LYS A O 1
ATOM 753 N N . HIS A 1 95 ? -6.079 5.647 67.993 1.00 80.06 95 HIS A N 1
ATOM 754 C CA . HIS A 1 95 ? -4.797 6.009 68.595 1.00 80.06 95 HIS A CA 1
ATOM 755 C C . HIS A 1 95 ? -3.607 5.654 67.686 1.00 80.06 95 HIS A C 1
ATOM 757 O O . HIS A 1 95 ? -2.786 6.519 67.382 1.00 80.06 95 HIS A O 1
ATOM 763 N N . TYR A 1 96 ? -3.525 4.405 67.223 1.00 74.81 96 TYR A N 1
ATOM 764 C CA . TYR A 1 96 ? -2.438 3.907 66.373 1.00 74.81 96 TYR A CA 1
ATOM 765 C C . TYR A 1 96 ? -2.365 4.608 65.007 1.00 74.81 96 TYR A C 1
ATOM 767 O O . TYR A 1 96 ? -1.273 4.833 64.483 1.00 74.81 96 TYR A O 1
ATOM 775 N N . GLN A 1 97 ? -3.507 4.977 64.423 1.00 72.88 97 GLN A N 1
ATOM 776 C CA . GLN A 1 97 ? -3.562 5.626 63.115 1.00 72.88 97 GLN A CA 1
ATOM 777 C C . GLN A 1 97 ? -3.327 7.144 63.181 1.00 72.88 97 GLN A C 1
ATOM 779 O O . GLN A 1 97 ? -2.687 7.673 62.278 1.00 72.88 97 GLN A O 1
ATOM 784 N N . LYS A 1 98 ? -3.830 7.846 64.213 1.00 71.06 98 LYS A N 1
ATOM 785 C CA . LYS A 1 98 ? -3.851 9.326 64.236 1.00 71.06 98 LYS A CA 1
ATOM 786 C C . LYS A 1 98 ? -3.169 9.993 65.439 1.00 71.06 98 LYS A C 1
ATOM 788 O O . LYS A 1 98 ? -2.688 11.110 65.288 1.00 71.06 98 LYS A O 1
ATOM 793 N N . ALA A 1 99 ? -3.105 9.359 66.613 1.00 73.50 99 ALA A N 1
ATOM 794 C CA . ALA A 1 99 ? -2.609 10.010 67.840 1.00 73.50 99 ALA A CA 1
ATOM 795 C C . ALA A 1 99 ? -1.165 9.633 68.230 1.00 73.50 99 ALA A C 1
ATOM 797 O O . ALA A 1 99 ? -0.487 10.385 68.932 1.00 73.50 99 ALA A O 1
ATOM 798 N N . CYS A 1 100 ? -0.678 8.464 67.808 1.00 75.06 100 CYS A N 1
ATOM 799 C CA . CYS A 1 100 ? 0.608 7.924 68.241 1.00 75.06 100 CYS A CA 1
ATOM 800 C C . CYS A 1 100 ? 1.806 8.610 67.550 1.00 75.06 100 CYS A C 1
ATOM 802 O O . CYS A 1 100 ? 2.391 8.070 66.614 1.00 75.06 100 CYS A O 1
ATOM 804 N N . LYS A 1 101 ? 2.218 9.789 68.043 1.00 71.31 101 LYS A N 1
ATOM 805 C CA . LYS A 1 101 ? 3.340 10.582 67.487 1.00 71.31 101 LYS A CA 1
ATOM 806 C C . LYS A 1 101 ? 4.674 9.819 67.356 1.00 71.31 101 LYS A C 1
ATOM 808 O O . LYS A 1 101 ? 5.480 10.181 66.509 1.00 71.31 101 LYS A O 1
ATOM 813 N N . LYS A 1 102 ? 4.906 8.791 68.187 1.00 69.56 102 LYS A N 1
ATOM 814 C CA . LYS A 1 102 ? 6.118 7.941 68.180 1.00 69.56 102 LYS A CA 1
ATOM 815 C C . LYS A 1 102 ? 5.980 6.642 67.369 1.00 69.56 102 LYS A C 1
ATOM 817 O O . LYS A 1 102 ? 6.915 5.849 67.342 1.00 69.56 102 LYS A O 1
ATOM 822 N N . ARG A 1 103 ? 4.837 6.388 66.720 1.00 69.88 103 ARG A N 1
ATOM 823 C CA . ARG A 1 103 ? 4.708 5.263 65.782 1.00 69.88 103 ARG A CA 1
ATOM 824 C C . ARG A 1 103 ? 5.694 5.475 64.620 1.00 69.88 103 ARG A C 1
ATOM 826 O O . ARG A 1 103 ? 5.727 6.589 64.091 1.00 69.88 103 ARG A O 1
ATOM 833 N N . PRO A 1 104 ? 6.405 4.436 64.141 1.00 58.78 104 PRO A N 1
ATOM 834 C CA . PRO A 1 104 ? 6.997 4.480 62.811 1.00 58.78 104 PRO A CA 1
ATOM 835 C C . PRO A 1 104 ? 5.858 4.629 61.794 1.00 58.78 104 PRO A C 1
ATOM 837 O O . PRO A 1 104 ? 5.143 3.671 61.482 1.00 58.78 104 PRO A O 1
ATOM 840 N N . ARG A 1 105 ? 5.629 5.864 61.328 1.00 58.88 105 ARG A N 1
ATOM 841 C CA . ARG A 1 105 ? 4.873 6.098 60.096 1.00 58.88 105 ARG A CA 1
ATOM 842 C C . ARG A 1 105 ? 5.635 5.333 59.028 1.00 58.88 105 ARG A C 1
ATOM 844 O O . ARG A 1 105 ? 6.813 5.612 58.827 1.00 58.88 105 ARG A O 1
ATOM 851 N N . GLY A 1 106 ? 4.999 4.303 58.475 1.00 48.69 106 GLY A N 1
ATOM 852 C CA . GLY A 1 106 ? 5.670 3.405 57.549 1.00 48.69 106 GLY A CA 1
ATOM 853 C C . GLY A 1 106 ? 6.258 4.214 56.405 1.00 48.69 106 GLY A C 1
ATOM 854 O O . GLY A 1 106 ? 5.581 5.095 55.872 1.00 48.69 106 GLY A O 1
ATOM 855 N N . LEU A 1 107 ? 7.501 3.902 56.043 1.00 45.22 107 LEU A N 1
ATOM 856 C CA . LEU A 1 107 ? 7.973 4.170 54.696 1.00 45.22 107 LEU A CA 1
ATOM 857 C C . LEU A 1 107 ? 7.124 3.291 53.777 1.00 45.22 107 LEU A C 1
ATOM 859 O O . LEU A 1 107 ? 7.445 2.129 53.547 1.00 45.22 107 LEU A O 1
ATOM 863 N N . ASP A 1 108 ? 5.988 3.825 53.336 1.00 42.34 108 ASP A N 1
ATOM 864 C CA . ASP A 1 108 ? 5.321 3.300 52.159 1.00 42.34 108 ASP A CA 1
ATOM 865 C C . ASP A 1 108 ? 6.250 3.615 50.987 1.00 42.34 108 ASP A C 1
ATOM 867 O O . ASP A 1 108 ? 6.441 4.775 50.621 1.00 42.34 108 ASP A O 1
ATOM 871 N N . ILE A 1 109 ? 6.905 2.577 50.464 1.00 48.12 109 ILE A N 1
ATOM 872 C CA . ILE A 1 109 ? 7.930 2.700 49.418 1.00 48.12 109 ILE A CA 1
ATOM 873 C C . ILE A 1 109 ? 7.282 3.082 48.067 1.00 48.12 109 ILE A C 1
ATOM 875 O O . ILE A 1 109 ? 7.970 3.346 47.085 1.00 48.12 109 ILE A O 1
ATOM 879 N N . ARG A 1 110 ? 5.950 3.259 48.031 1.00 50.25 110 ARG A N 1
ATOM 880 C CA . ARG A 1 110 ? 5.242 4.063 47.026 1.00 50.25 110 ARG A CA 1
ATOM 881 C C . ARG A 1 110 ? 5.579 5.552 47.172 1.00 50.25 110 ARG A C 1
ATOM 883 O O . ARG A 1 110 ? 4.734 6.372 47.541 1.00 50.25 110 ARG A O 1
ATOM 890 N N . GLN A 1 111 ? 6.817 5.901 46.819 1.00 50.88 111 GLN A N 1
ATOM 891 C CA . GLN A 1 111 ? 7.296 7.270 46.650 1.00 50.88 111 GLN A CA 1
ATOM 892 C C . GLN A 1 111 ? 6.509 7.948 45.518 1.00 50.88 111 GLN A C 1
ATOM 894 O O . GLN A 1 111 ? 6.910 7.960 44.358 1.00 50.88 111 GLN A O 1
ATOM 899 N N . SER A 1 112 ? 5.337 8.474 45.870 1.00 56.12 112 SER A N 1
ATOM 900 C CA . SER A 1 112 ? 4.415 9.119 44.940 1.00 56.12 112 SER A CA 1
ATOM 901 C C . SER A 1 112 ? 5.040 10.417 44.444 1.00 56.12 112 SER A C 1
ATOM 903 O O . SER A 1 112 ? 5.054 11.417 45.162 1.00 56.12 112 SER A O 1
ATOM 905 N N . LEU A 1 113 ? 5.586 10.388 43.227 1.00 60.25 113 LEU A N 1
ATOM 906 C CA . LEU A 1 113 ? 6.202 11.552 42.599 1.00 60.25 113 LEU A CA 1
ATOM 907 C C . LEU A 1 113 ? 5.155 12.666 42.482 1.00 60.25 113 LEU A C 1
ATOM 909 O O . LEU A 1 113 ? 4.061 12.454 41.958 1.00 60.25 113 LEU A O 1
ATOM 913 N N . ILE A 1 114 ? 5.469 13.849 43.005 1.00 62.75 114 ILE A N 1
ATOM 914 C CA . ILE A 1 114 ? 4.547 14.985 42.968 1.00 62.75 114 ILE A CA 1
ATOM 915 C C . ILE A 1 114 ? 4.597 15.579 41.559 1.00 62.75 114 ILE A C 1
ATOM 917 O O . ILE A 1 114 ? 5.640 16.066 41.128 1.00 62.75 114 ILE A O 1
ATOM 921 N N . LYS A 1 115 ? 3.471 15.538 40.845 1.00 65.19 115 LYS A N 1
ATOM 922 C CA . LYS A 1 115 ? 3.311 16.089 39.497 1.00 65.19 115 LYS A CA 1
ATOM 923 C C . LYS A 1 115 ? 2.389 17.303 39.553 1.00 65.19 115 LYS A C 1
ATOM 925 O O . LYS A 1 115 ? 1.238 17.189 39.981 1.00 65.19 115 LYS A O 1
ATOM 930 N N . THR A 1 116 ? 2.873 18.455 39.098 1.00 57.00 116 THR A N 1
ATOM 931 C CA . THR A 1 116 ? 2.023 19.617 38.824 1.00 57.00 116 THR A CA 1
ATOM 932 C C . THR A 1 116 ? 1.097 19.310 37.648 1.00 57.00 116 THR A C 1
ATOM 934 O O . THR A 1 116 ? 1.532 18.891 36.575 1.00 57.00 116 THR A O 1
ATOM 937 N N . SER A 1 117 ? -0.201 19.508 37.859 1.00 60.19 117 SER A N 1
ATOM 938 C CA . SER A 1 117 ? -1.232 19.466 36.825 1.00 60.19 117 SER A CA 1
ATOM 939 C C . SER A 1 117 ? -1.829 20.860 36.663 1.00 60.19 117 SER A C 1
ATOM 941 O O . SER A 1 117 ? -2.067 21.548 37.656 1.00 60.19 117 SER A O 1
ATOM 943 N N . LYS A 1 118 ? -2.079 21.299 35.427 1.00 55.62 118 LYS A N 1
ATOM 944 C CA . LYS A 1 118 ? -2.722 22.593 35.162 1.00 55.62 118 LYS A CA 1
ATOM 945 C C . LYS A 1 118 ? -4.235 22.420 35.139 1.00 55.62 118 LYS A C 1
ATOM 947 O O . LYS A 1 118 ? -4.762 21.675 34.317 1.00 55.62 118 LYS A O 1
ATOM 952 N N . LYS A 1 119 ? -4.942 23.130 36.019 1.00 54.19 119 LYS A N 1
ATOM 953 C CA . LYS A 1 119 ? -6.402 23.246 35.950 1.00 54.19 119 LYS A CA 1
ATOM 954 C C . LYS A 1 119 ? -6.800 24.051 34.720 1.00 54.19 119 LYS A C 1
ATOM 956 O O . LYS A 1 119 ? -6.112 24.995 34.338 1.00 54.19 119 LYS A O 1
ATOM 961 N N . VAL A 1 120 ? -7.978 23.737 34.181 1.00 54.94 120 VAL A N 1
ATOM 962 C CA . VAL A 1 120 ? -8.606 24.455 33.054 1.00 54.94 120 VAL A CA 1
ATOM 963 C C . VAL A 1 120 ? -8.688 25.970 33.313 1.00 54.94 120 VAL A C 1
ATOM 965 O O . VAL A 1 120 ? -8.515 26.761 32.395 1.00 54.94 120 VAL A O 1
ATOM 968 N N . ASN A 1 121 ? -8.834 26.379 34.579 1.00 50.38 121 ASN A N 1
ATOM 969 C CA . ASN A 1 121 ? -8.909 27.782 35.000 1.00 50.38 121 ASN A CA 1
ATOM 970 C C . ASN A 1 121 ? -7.536 28.390 35.390 1.00 50.38 121 ASN A C 1
ATOM 972 O O . ASN A 1 121 ? -7.483 29.321 36.189 1.00 50.38 121 ASN A O 1
ATOM 976 N N . GLY A 1 122 ? -6.418 27.853 34.889 1.00 51.25 122 GLY A N 1
ATOM 977 C CA . GLY A 1 122 ? -5.090 28.487 34.968 1.00 51.25 122 GLY A CA 1
ATOM 978 C C . GLY A 1 122 ? -4.304 28.337 36.281 1.00 51.25 122 GLY A C 1
ATOM 979 O O . GLY A 1 122 ? -3.194 28.851 36.370 1.00 51.25 122 GLY A O 1
ATOM 980 N N . GLY A 1 123 ? -4.830 27.630 37.285 1.00 49.72 123 GLY A N 1
ATOM 981 C CA . GLY A 1 123 ? -4.102 27.307 38.523 1.00 49.72 123 GLY A CA 1
ATOM 982 C C . GLY A 1 123 ? -3.372 25.961 38.453 1.00 49.72 123 GLY A C 1
ATOM 983 O O . GLY A 1 123 ? -3.890 25.011 37.865 1.00 49.72 123 GLY A O 1
ATOM 984 N N . GLU A 1 124 ? -2.201 25.847 39.081 1.00 56.75 124 GLU A N 1
ATOM 985 C CA . GLU A 1 124 ? -1.479 24.571 39.197 1.00 56.75 124 GLU A CA 1
ATOM 986 C C . GLU A 1 124 ? -1.901 23.794 40.455 1.00 56.75 124 GLU A C 1
ATOM 988 O O . GLU A 1 124 ? -2.086 24.365 41.529 1.00 56.75 124 GLU A O 1
ATOM 993 N N . GLU A 1 125 ? -2.059 22.477 40.325 1.00 62.47 125 GLU A N 1
ATOM 994 C CA . GLU A 1 125 ? -2.428 21.564 41.407 1.00 62.47 125 GLU A CA 1
ATOM 995 C C . GLU A 1 125 ? -1.385 20.454 41.562 1.00 62.47 125 GLU A C 1
ATOM 997 O O . GLU A 1 125 ? -0.970 19.822 40.589 1.00 62.47 125 GLU A O 1
ATOM 1002 N N . LEU A 1 126 ? -0.956 20.218 42.802 1.00 59.59 126 LEU A N 1
ATOM 1003 C CA . LEU A 1 126 ? 0.023 19.188 43.141 1.00 59.59 126 LEU A CA 1
ATOM 1004 C C . LEU A 1 126 ? -0.683 17.835 43.269 1.00 59.59 126 LEU A C 1
ATOM 1006 O O . LEU A 1 126 ? -1.372 17.570 44.253 1.00 59.59 126 LEU A O 1
ATOM 1010 N N . THR A 1 127 ? -0.500 16.977 42.269 1.00 63.47 127 THR A N 1
ATOM 1011 C CA . THR A 1 127 ? -1.092 15.633 42.208 1.00 63.47 127 THR A CA 1
ATOM 1012 C C . THR A 1 127 ? -0.052 14.555 42.520 1.00 63.47 127 THR A C 1
ATOM 1014 O O . THR A 1 127 ? 1.131 14.707 42.219 1.00 63.47 127 THR A O 1
ATOM 1017 N N . THR A 1 128 ? -0.473 13.448 43.132 1.00 66.31 128 THR A N 1
ATOM 1018 C CA . THR A 1 128 ? 0.390 12.282 43.378 1.00 66.31 128 THR A CA 1
ATOM 1019 C C . THR A 1 128 ? 0.398 11.361 42.162 1.00 66.31 128 THR A C 1
ATOM 1021 O O . THR A 1 128 ? -0.617 10.730 41.868 1.00 66.31 128 THR A O 1
ATOM 1024 N N . HIS A 1 129 ? 1.536 11.234 41.481 1.00 70.06 129 HIS A N 1
ATOM 1025 C CA . HIS A 1 129 ? 1.701 10.265 40.403 1.00 70.06 129 HIS A CA 1
ATOM 1026 C C . HIS A 1 129 ? 1.790 8.843 40.972 1.00 70.06 129 HIS A C 1
ATOM 1028 O O . HIS A 1 129 ? 2.814 8.436 41.528 1.00 70.06 129 HIS A O 1
ATOM 1034 N N . ILE A 1 130 ? 0.713 8.078 40.798 1.00 77.94 130 ILE A N 1
ATOM 1035 C CA . ILE A 1 130 ? 0.666 6.641 41.069 1.00 77.94 130 ILE A CA 1
ATOM 1036 C C . ILE A 1 130 ? 0.971 5.916 39.756 1.00 77.94 130 ILE A C 1
ATOM 1038 O O . ILE A 1 130 ? 0.297 6.135 38.754 1.00 77.94 130 ILE A O 1
ATOM 1042 N N . PHE A 1 131 ? 1.992 5.061 39.759 1.00 83.44 131 PHE A N 1
ATOM 1043 C CA . PHE A 1 131 ? 2.328 4.221 38.611 1.00 83.44 131 PHE A CA 1
ATOM 1044 C C . PHE A 1 131 ? 1.241 3.154 38.365 1.00 83.44 131 PHE A C 1
ATOM 1046 O O . PHE A 1 131 ? 0.820 2.476 39.304 1.00 83.44 131 PHE A O 1
ATOM 1053 N N . SER A 1 132 ? 0.827 2.997 37.103 1.00 88.06 132 SER A N 1
ATOM 1054 C CA . SER A 1 132 ? -0.030 1.910 36.609 1.00 88.06 132 SER A CA 1
ATOM 1055 C C . SER A 1 132 ? 0.730 1.125 35.542 1.00 88.06 132 SER A C 1
ATOM 1057 O O . SER A 1 132 ? 1.203 1.689 34.553 1.00 88.06 132 SER A O 1
ATOM 1059 N N . GLN A 1 133 ? 0.815 -0.188 35.746 1.00 90.38 133 GLN A N 1
ATOM 1060 C CA . GLN A 1 133 ? 1.423 -1.135 34.812 1.00 90.38 133 GLN A CA 1
ATOM 1061 C C . GLN A 1 133 ? 0.611 -1.218 33.509 1.00 90.38 133 GLN A C 1
ATOM 1063 O O . GLN A 1 133 ? 1.170 -1.391 32.429 1.00 90.38 133 GLN A O 1
ATOM 1068 N N . GLU A 1 134 ? -0.708 -1.076 33.617 1.00 91.44 134 GLU A N 1
ATOM 1069 C CA . GLU A 1 134 ? -1.698 -1.165 32.545 1.00 91.44 134 GLU A CA 1
ATOM 1070 C C . GLU A 1 134 ? -1.584 0.036 31.602 1.00 91.44 134 GLU A C 1
ATOM 1072 O O . GLU A 1 134 ? -1.515 -0.140 30.387 1.00 91.44 134 GLU A O 1
ATOM 1077 N N . TYR A 1 135 ? -1.472 1.250 32.159 1.00 90.00 135 TYR A N 1
ATOM 1078 C CA . TYR A 1 135 ? -1.242 2.461 31.372 1.00 90.00 135 TYR A CA 1
ATOM 1079 C C . TYR A 1 135 ? 0.078 2.364 30.596 1.00 90.00 135 TYR A C 1
ATOM 1081 O O . TYR A 1 135 ? 0.087 2.503 29.376 1.00 90.00 135 TYR A O 1
ATOM 1089 N N . THR A 1 136 ? 1.191 2.034 31.264 1.00 92.19 136 THR A N 1
ATOM 1090 C CA . THR A 1 136 ? 2.495 1.915 30.588 1.00 92.19 136 THR A CA 1
ATOM 1091 C C . THR A 1 136 ? 2.530 0.778 29.554 1.00 92.19 136 THR A C 1
ATOM 1093 O O . THR A 1 136 ? 3.212 0.915 28.543 1.00 92.19 136 THR A O 1
ATOM 1096 N N . ARG A 1 137 ? 1.758 -0.306 29.733 1.00 94.38 137 ARG A N 1
ATOM 1097 C CA . ARG A 1 137 ? 1.550 -1.333 28.692 1.00 94.38 137 ARG A CA 1
ATOM 1098 C C . ARG A 1 137 ? 0.787 -0.797 27.480 1.00 94.38 137 ARG A C 1
ATOM 1100 O O . ARG A 1 137 ? 1.202 -1.068 26.358 1.00 94.38 137 ARG A O 1
ATOM 1107 N N . SER A 1 138 ? -0.281 -0.024 27.689 1.00 93.56 138 SER A N 1
ATOM 1108 C CA . SER A 1 138 ? -1.044 0.596 26.595 1.00 93.56 138 SER A CA 1
ATOM 1109 C C . SER A 1 138 ? -0.174 1.555 25.775 1.00 93.56 138 SER A C 1
ATOM 1111 O O . SER A 1 138 ? -0.178 1.483 24.549 1.00 93.56 138 SER A O 1
ATOM 1113 N N . GLU A 1 139 ? 0.651 2.374 26.433 1.00 93.94 139 GLU A N 1
ATOM 1114 C CA . GLU A 1 139 ? 1.581 3.282 25.745 1.00 93.94 139 GLU A CA 1
ATOM 1115 C C . GLU A 1 139 ? 2.723 2.538 25.038 1.00 93.94 139 GLU A C 1
ATOM 1117 O O . GLU A 1 139 ? 3.130 2.932 23.948 1.00 93.94 139 GLU A O 1
ATOM 1122 N N . LEU A 1 140 ? 3.217 1.432 25.607 1.00 94.56 140 LEU A N 1
ATOM 1123 C CA . LEU A 1 140 ? 4.190 0.554 24.950 1.00 94.56 140 LEU A CA 1
ATOM 1124 C C . LEU A 1 140 ? 3.600 -0.096 23.688 1.00 94.56 140 LEU A C 1
ATOM 1126 O O . LEU A 1 140 ? 4.273 -0.155 22.661 1.00 94.56 140 LEU A O 1
ATOM 1130 N N . ALA A 1 141 ? 2.338 -0.531 23.736 1.00 95.56 141 ALA A N 1
ATOM 1131 C CA . ALA A 1 141 ? 1.626 -1.029 22.564 1.00 95.56 141 ALA A CA 1
ATOM 1132 C C . ALA A 1 141 ? 1.417 0.079 21.514 1.00 95.56 141 ALA A C 1
ATOM 1134 O O . ALA A 1 141 ? 1.699 -0.155 20.342 1.00 95.56 141 ALA A O 1
ATOM 1135 N N . ARG A 1 142 ? 1.034 1.304 21.913 1.00 94.50 142 ARG A N 1
ATOM 1136 C CA . ARG A 1 142 ? 0.975 2.466 20.999 1.00 94.50 142 ARG A CA 1
ATOM 1137 C C . ARG A 1 142 ? 2.315 2.768 20.344 1.00 94.50 142 ARG A C 1
ATOM 1139 O O . ARG A 1 142 ? 2.353 2.956 19.137 1.00 94.50 142 ARG A O 1
ATOM 1146 N N . MET A 1 143 ? 3.405 2.792 21.110 1.00 94.94 143 MET A N 1
ATOM 1147 C CA . MET A 1 143 ? 4.758 3.029 20.594 1.00 94.94 143 MET A CA 1
ATOM 1148 C C . MET A 1 143 ? 5.139 1.991 19.531 1.00 94.94 143 MET A C 1
ATOM 1150 O O . MET A 1 143 ? 5.688 2.346 18.493 1.00 94.94 143 MET A O 1
ATOM 1154 N N . VAL A 1 144 ? 4.815 0.719 19.778 1.00 95.12 144 VAL A N 1
ATOM 1155 C CA . VAL A 1 144 ? 5.036 -0.379 18.829 1.00 95.12 144 VAL A CA 1
ATOM 1156 C C . VAL A 1 144 ? 4.202 -0.202 17.558 1.00 95.12 144 VAL A C 1
ATOM 1158 O O . VAL A 1 144 ? 4.749 -0.329 16.472 1.00 95.12 144 VAL A O 1
ATOM 1161 N N . ILE A 1 145 ? 2.921 0.160 17.677 1.00 92.44 145 ILE A N 1
ATOM 1162 C CA . ILE A 1 145 ? 2.022 0.404 16.534 1.00 92.44 145 ILE A CA 1
ATOM 1163 C C . ILE A 1 145 ? 2.428 1.655 15.726 1.00 92.44 145 ILE A C 1
ATOM 1165 O O . ILE A 1 145 ? 2.291 1.673 14.506 1.00 92.44 145 ILE A O 1
ATOM 1169 N N . LEU A 1 146 ? 2.903 2.712 16.391 1.00 92.06 146 LEU A N 1
ATOM 1170 C CA . LEU A 1 146 ? 3.236 4.007 15.780 1.00 92.06 146 LEU A CA 1
ATOM 1171 C C . LEU A 1 146 ? 4.549 3.982 14.983 1.00 92.06 146 LEU A C 1
ATOM 1173 O O . LEU A 1 146 ? 4.703 4.750 14.035 1.00 92.06 146 LEU A O 1
ATOM 1177 N N . HIS A 1 147 ? 5.490 3.130 15.386 1.00 92.06 147 HIS A N 1
ATOM 1178 C CA . HIS A 1 147 ? 6.826 3.019 14.792 1.00 92.06 147 HIS A CA 1
ATOM 1179 C C . HIS A 1 147 ? 7.084 1.652 14.134 1.00 92.06 147 HIS A C 1
ATOM 1181 O O . HIS A 1 147 ? 8.231 1.340 13.829 1.00 92.06 147 HIS A O 1
ATOM 1187 N N . ASP A 1 148 ? 6.029 0.847 13.968 1.00 90.62 148 ASP A N 1
ATOM 1188 C CA . ASP A 1 148 ? 6.029 -0.529 13.441 1.00 90.62 148 ASP A CA 1
ATOM 1189 C C . ASP A 1 148 ? 7.151 -1.422 14.008 1.00 90.62 148 ASP A C 1
ATOM 1191 O O . ASP A 1 148 ? 7.827 -2.177 13.308 1.00 90.62 148 ASP A O 1
ATOM 1195 N N . TYR A 1 149 ? 7.402 -1.306 15.318 1.00 93.81 149 TYR A N 1
ATOM 1196 C CA . TYR A 1 149 ? 8.508 -2.026 15.947 1.00 93.81 149 TYR A CA 1
ATOM 1197 C C . TYR A 1 149 ? 8.238 -3.539 16.003 1.00 93.81 149 TYR A C 1
ATOM 1199 O O . TYR A 1 149 ? 7.141 -3.964 16.384 1.00 93.81 149 TYR A O 1
ATOM 1207 N N . PRO A 1 150 ? 9.252 -4.390 15.752 1.00 94.62 150 PRO A N 1
ATOM 1208 C CA . PRO A 1 150 ? 9.086 -5.833 15.844 1.00 94.62 150 PRO A CA 1
ATOM 1209 C C . PRO A 1 150 ? 8.683 -6.232 17.267 1.00 94.62 150 PRO A C 1
ATOM 1211 O O . PRO A 1 150 ? 9.296 -5.809 18.250 1.00 94.62 150 PRO A O 1
ATOM 1214 N N . LEU A 1 151 ? 7.674 -7.103 17.394 1.00 94.00 151 LEU A N 1
ATOM 1215 C CA . LEU A 1 151 ? 7.097 -7.496 18.691 1.00 94.00 151 LEU A CA 1
ATOM 1216 C C . LEU A 1 151 ? 8.115 -8.133 19.665 1.00 94.00 151 LEU A C 1
ATOM 1218 O O . LEU A 1 151 ? 7.835 -8.249 20.858 1.00 94.00 151 LEU A O 1
ATOM 1222 N N . SER A 1 152 ? 9.292 -8.543 19.182 1.00 95.00 152 SER A N 1
ATOM 1223 C CA . SER A 1 152 ? 10.428 -9.005 19.989 1.00 95.00 152 SER A CA 1
ATOM 1224 C C . SER A 1 152 ? 11.122 -7.897 20.792 1.00 95.00 152 SER A C 1
ATOM 1226 O O . SER A 1 152 ? 11.882 -8.218 21.703 1.00 95.00 152 SER A O 1
ATOM 1228 N N . ILE A 1 153 ? 10.860 -6.609 20.534 1.00 95.38 153 ILE A N 1
ATOM 1229 C CA . ILE A 1 153 ? 11.510 -5.481 21.229 1.00 95.38 153 ILE A CA 1
ATOM 1230 C C . ILE A 1 153 ? 11.399 -5.581 22.762 1.00 95.38 153 ILE A C 1
ATOM 1232 O O . ILE A 1 153 ? 12.356 -5.291 23.480 1.00 95.38 153 ILE A O 1
ATOM 1236 N N . VAL A 1 154 ? 10.280 -6.101 23.282 1.00 94.81 154 VAL A N 1
ATOM 1237 C CA . VAL A 1 154 ? 10.052 -6.314 24.727 1.00 94.81 154 VAL A CA 1
ATOM 1238 C C . VAL A 1 154 ? 10.870 -7.464 25.327 1.00 94.81 154 VAL A C 1
ATOM 1240 O O . VAL A 1 154 ? 10.907 -7.633 26.548 1.00 94.81 154 VAL A O 1
ATOM 1243 N N . GLU A 1 155 ? 11.549 -8.247 24.491 1.00 93.75 155 GLU A N 1
ATOM 1244 C CA . GLU A 1 155 ? 12.460 -9.337 24.851 1.00 93.75 155 GLU A CA 1
ATOM 1245 C C . GLU A 1 155 ? 13.940 -8.935 24.712 1.00 93.75 155 GLU A C 1
ATOM 1247 O O . GLU A 1 155 ? 14.793 -9.543 25.360 1.00 93.75 155 GLU A O 1
ATOM 1252 N N . HIS A 1 156 ? 14.251 -7.863 23.971 1.00 95.31 156 HIS A N 1
ATOM 1253 C CA . HIS A 1 156 ? 15.619 -7.379 23.765 1.00 95.31 156 HIS A CA 1
ATOM 1254 C C . HIS A 1 156 ? 16.257 -6.901 25.086 1.00 95.31 156 HIS A C 1
ATOM 1256 O O . HIS A 1 156 ? 15.725 -6.037 25.789 1.00 95.31 156 HIS A O 1
ATOM 1262 N N . VAL A 1 157 ? 17.447 -7.421 25.413 1.00 95.50 157 VAL A N 1
ATOM 1263 C CA . VAL A 1 157 ? 18.130 -7.170 26.701 1.00 95.50 157 VAL A CA 1
ATOM 1264 C C . VAL A 1 157 ? 18.428 -5.681 26.926 1.00 95.50 157 VAL A C 1
ATOM 1266 O O . VAL A 1 157 ? 18.265 -5.184 28.042 1.00 95.50 157 VAL A O 1
ATOM 1269 N N . GLY A 1 158 ? 18.815 -4.951 25.874 1.00 96.12 158 GLY A N 1
ATOM 1270 C CA . GLY A 1 158 ? 19.039 -3.502 25.936 1.00 96.12 158 GLY A CA 1
ATOM 1271 C C . GLY A 1 158 ? 17.771 -2.727 26.305 1.00 96.12 158 GLY A C 1
ATOM 1272 O O . GLY A 1 158 ? 17.790 -1.936 27.247 1.00 96.12 158 GLY A O 1
ATOM 1273 N N . PHE A 1 159 ? 16.652 -3.024 25.637 1.00 94.88 159 PHE A N 1
ATOM 1274 C CA . PHE A 1 159 ? 15.358 -2.395 25.910 1.00 94.88 159 PHE A CA 1
ATOM 1275 C C . PHE A 1 159 ? 14.874 -2.697 27.335 1.00 94.88 159 PHE A C 1
ATOM 1277 O O . PHE A 1 159 ? 14.520 -1.781 28.072 1.00 94.88 159 PHE A O 1
ATOM 1284 N N . ARG A 1 160 ? 14.980 -3.956 27.787 1.00 94.56 160 ARG A N 1
ATOM 1285 C CA . ARG A 1 160 ? 14.645 -4.349 29.169 1.00 94.56 160 ARG A CA 1
ATOM 1286 C C . ARG A 1 160 ? 15.451 -3.576 30.219 1.00 94.56 160 ARG A C 1
ATOM 1288 O O . ARG A 1 160 ? 14.879 -3.124 31.210 1.00 94.56 160 ARG A O 1
ATOM 1295 N N . ARG A 1 161 ? 16.761 -3.389 30.005 1.00 94.50 161 ARG A N 1
ATOM 1296 C CA . ARG A 1 161 ? 17.626 -2.583 30.891 1.00 94.50 161 ARG A CA 1
ATOM 1297 C C . ARG A 1 161 ? 17.234 -1.104 30.886 1.00 94.50 161 ARG A C 1
ATOM 1299 O O . ARG A 1 161 ? 17.203 -0.489 31.949 1.00 94.50 161 ARG A O 1
ATOM 1306 N N . TYR A 1 162 ? 16.906 -0.553 29.717 1.00 95.00 162 TYR A N 1
ATOM 1307 C CA . TYR A 1 162 ? 16.428 0.821 29.567 1.00 95.00 162 TYR A CA 1
ATOM 1308 C C . TYR A 1 162 ? 15.108 1.049 30.321 1.00 95.00 162 TYR A C 1
ATOM 1310 O O . TYR A 1 162 ? 15.061 1.895 31.215 1.00 95.00 162 TYR A O 1
ATOM 1318 N N . SER A 1 163 ? 14.073 0.241 30.069 1.00 93.19 163 SER A N 1
ATOM 1319 C CA . SER A 1 163 ? 12.775 0.351 30.750 1.00 93.19 163 SER A CA 1
ATOM 1320 C C . SER A 1 163 ? 12.893 0.208 32.272 1.00 93.19 163 SER A C 1
ATOM 1322 O O . SER A 1 163 ? 12.316 1.010 33.006 1.00 93.19 163 SER A O 1
ATOM 1324 N N . ALA A 1 164 ? 13.701 -0.744 32.756 1.00 91.31 164 ALA A N 1
ATOM 1325 C CA . ALA A 1 164 ? 13.953 -0.923 34.188 1.00 91.31 164 ALA A CA 1
ATOM 1326 C C . ALA A 1 164 ? 14.675 0.278 34.834 1.00 91.31 164 ALA A C 1
ATOM 1328 O O . ALA A 1 164 ? 14.461 0.550 36.014 1.00 91.31 164 ALA A O 1
ATOM 1329 N N . SER A 1 165 ? 15.497 1.017 34.076 1.00 92.88 165 SER A N 1
ATOM 1330 C CA . SER A 1 165 ? 16.152 2.247 34.553 1.00 92.88 165 SER A CA 1
ATOM 1331 C C . SER A 1 165 ? 15.203 3.450 34.635 1.00 92.88 165 SER A C 1
ATOM 1333 O O . SER A 1 165 ? 15.370 4.294 35.512 1.00 92.88 165 SER A O 1
ATOM 1335 N N . LEU A 1 166 ? 14.180 3.505 33.771 1.00 89.12 166 LEU A N 1
ATOM 1336 C CA . LEU A 1 166 ? 13.143 4.544 33.796 1.00 89.12 166 LEU A CA 1
ATOM 1337 C C . LEU A 1 166 ? 12.103 4.306 34.896 1.00 89.12 166 LEU A C 1
ATOM 1339 O O . LEU A 1 166 ? 11.673 5.246 35.563 1.00 89.12 166 LEU A O 1
ATOM 1343 N N . GLN A 1 167 ? 11.663 3.057 35.061 1.00 88.25 167 GLN A N 1
ATOM 1344 C CA . GLN A 1 167 ? 10.644 2.685 36.035 1.00 88.25 167 GLN A CA 1
ATOM 1345 C C . GLN A 1 167 ? 10.907 1.273 36.588 1.00 88.25 167 GLN A C 1
ATOM 1347 O O . GLN A 1 167 ? 10.400 0.297 36.035 1.00 88.25 167 GLN A O 1
ATOM 1352 N N . PRO A 1 168 ? 11.632 1.143 37.716 1.00 87.38 168 PRO A N 1
ATOM 1353 C CA . PRO A 1 168 ? 11.913 -0.151 38.343 1.00 87.38 168 PRO A CA 1
ATOM 1354 C C . PRO A 1 168 ? 10.670 -0.949 38.771 1.00 87.38 168 PRO A C 1
ATOM 1356 O O . PRO A 1 168 ? 10.769 -2.151 38.992 1.00 87.38 168 PRO A O 1
ATOM 1359 N N . SER A 1 169 ? 9.500 -0.308 38.907 1.00 87.38 169 SER A N 1
ATOM 1360 C CA . SER A 1 169 ? 8.225 -1.000 39.170 1.00 87.38 169 SER A CA 1
ATOM 1361 C C . SER A 1 169 ? 7.560 -1.591 37.919 1.00 87.38 169 SER A C 1
ATOM 1363 O O . SER A 1 169 ? 6.597 -2.342 38.061 1.00 87.38 169 SER A O 1
ATOM 1365 N N . PHE A 1 170 ? 8.027 -1.263 36.706 1.00 90.75 170 PHE A N 1
ATOM 1366 C CA . PHE A 1 170 ? 7.442 -1.780 35.470 1.00 90.75 170 PHE A CA 1
ATOM 1367 C C . PHE A 1 170 ? 7.933 -3.200 35.198 1.00 90.75 170 PHE A C 1
ATOM 1369 O O . PHE A 1 170 ? 9.107 -3.438 34.913 1.00 90.75 170 PHE A O 1
ATOM 1376 N N . THR A 1 171 ? 7.011 -4.158 35.257 1.00 91.56 171 THR A N 1
ATOM 1377 C CA . THR A 1 171 ? 7.308 -5.549 34.907 1.00 91.56 171 THR A CA 1
ATOM 1378 C C . THR A 1 171 ? 7.297 -5.688 33.388 1.00 91.56 171 THR A C 1
ATOM 1380 O O . THR A 1 171 ? 6.267 -5.467 32.750 1.00 91.56 171 THR A O 1
ATOM 1383 N N . MET A 1 172 ? 8.435 -6.049 32.795 1.00 92.94 172 MET A N 1
ATOM 1384 C CA . MET A 1 172 ? 8.536 -6.259 31.348 1.00 92.94 172 MET A CA 1
ATOM 1385 C C . MET A 1 172 ? 7.612 -7.390 30.883 1.00 92.94 172 MET A C 1
ATOM 1387 O O . MET A 1 172 ? 7.584 -8.469 31.474 1.00 92.94 172 MET A O 1
ATOM 1391 N N . ILE A 1 173 ? 6.874 -7.138 29.803 1.00 94.25 173 ILE A N 1
ATOM 1392 C CA . ILE A 1 173 ? 5.904 -8.077 29.233 1.00 94.25 173 ILE A CA 1
ATOM 1393 C C . ILE A 1 173 ? 6.540 -9.038 28.212 1.00 94.25 173 ILE A C 1
ATOM 1395 O O . ILE A 1 173 ? 7.660 -8.823 27.743 1.00 94.25 173 ILE A O 1
ATOM 1399 N N . SER A 1 174 ? 5.819 -10.109 27.865 1.00 94.12 174 SER A N 1
ATOM 1400 C CA . SER A 1 174 ? 6.192 -11.021 26.771 1.00 94.12 174 SER A CA 1
ATOM 1401 C C . SER A 1 174 ? 5.681 -10.523 25.415 1.00 94.12 174 SER A C 1
ATOM 1403 O O . SER A 1 174 ? 4.710 -9.762 25.363 1.00 94.12 174 SER A O 1
ATOM 1405 N N . ARG A 1 175 ? 6.251 -11.029 24.314 1.00 95.12 175 ARG A N 1
ATOM 1406 C CA . ARG A 1 175 ? 5.740 -10.822 22.946 1.00 95.12 175 ARG A CA 1
ATOM 1407 C C . ARG A 1 175 ? 4.260 -11.194 22.795 1.00 95.12 175 ARG A C 1
ATOM 1409 O O . ARG A 1 175 ? 3.508 -10.478 22.141 1.00 95.12 175 ARG A O 1
ATOM 1416 N N . ASN A 1 176 ? 3.818 -12.275 23.445 1.00 95.12 176 ASN A N 1
ATOM 1417 C CA . ASN A 1 176 ? 2.416 -12.714 23.423 1.00 95.12 176 ASN A CA 1
ATOM 1418 C C . ASN A 1 176 ? 1.498 -11.755 24.198 1.00 95.12 176 ASN A C 1
ATOM 1420 O O . ASN A 1 176 ? 0.387 -11.471 23.760 1.00 95.12 176 ASN A O 1
ATOM 1424 N N . THR A 1 177 ? 1.972 -11.212 25.321 1.00 94.69 177 THR A N 1
ATOM 1425 C CA . THR A 1 177 ? 1.250 -10.184 26.085 1.00 94.69 177 THR A CA 1
ATOM 1426 C C . THR A 1 177 ? 1.105 -8.901 25.267 1.00 94.69 177 THR A C 1
ATOM 1428 O O . THR A 1 177 ? -0.001 -8.392 25.146 1.00 94.69 177 THR A O 1
ATOM 1431 N N . LEU A 1 178 ? 2.193 -8.428 24.644 1.00 95.81 178 LEU A N 1
ATOM 1432 C CA . LEU A 1 178 ? 2.184 -7.258 23.761 1.00 95.81 178 LEU A CA 1
ATOM 1433 C C . LEU A 1 178 ? 1.216 -7.446 22.584 1.00 95.81 178 LEU A C 1
ATOM 1435 O O . LEU A 1 178 ? 0.409 -6.566 22.305 1.00 95.81 178 LEU A O 1
ATOM 1439 N N . LYS A 1 179 ? 1.254 -8.613 21.929 1.00 95.25 179 LYS A N 1
ATOM 1440 C CA . LYS A 1 179 ? 0.322 -8.976 20.852 1.00 95.25 179 LYS A CA 1
ATOM 1441 C C . LYS A 1 179 ? -1.138 -8.869 21.310 1.00 95.25 179 LYS A C 1
ATOM 1443 O O . LYS A 1 179 ? -1.951 -8.284 20.603 1.00 95.25 179 LYS A O 1
ATOM 1448 N N . ASN A 1 180 ? -1.466 -9.393 22.491 1.00 95.81 180 ASN A N 1
ATOM 1449 C CA . ASN A 1 180 ? -2.824 -9.327 23.035 1.00 95.81 180 ASN A CA 1
ATOM 1450 C C . ASN A 1 180 ? -3.237 -7.889 23.403 1.00 95.81 180 ASN A C 1
ATOM 1452 O O . ASN A 1 180 ? -4.377 -7.509 23.147 1.00 95.81 180 ASN A O 1
ATOM 1456 N N . ASP A 1 181 ? -2.316 -7.077 23.931 1.00 94.81 181 ASP A N 1
ATOM 1457 C CA . ASP A 1 181 ? -2.562 -5.660 24.235 1.00 94.81 181 ASP A CA 1
ATOM 1458 C C . ASP A 1 181 ? -2.859 -4.858 22.949 1.00 94.81 181 ASP A C 1
ATOM 1460 O O . ASP A 1 181 ? -3.810 -4.076 22.912 1.00 94.81 181 ASP A O 1
ATOM 1464 N N . ILE A 1 182 ? -2.126 -5.127 21.860 1.00 95.44 182 ILE A N 1
ATOM 1465 C CA . ILE A 1 182 ? -2.383 -4.564 20.521 1.00 95.44 182 ILE A CA 1
ATOM 1466 C C . ILE A 1 182 ? -3.757 -5.005 19.986 1.00 95.44 182 ILE A C 1
ATOM 1468 O O . ILE A 1 182 ? -4.511 -4.172 19.483 1.00 95.44 182 ILE A O 1
ATOM 1472 N N . PHE A 1 183 ? -4.135 -6.283 20.132 1.00 94.50 183 PHE A N 1
ATOM 1473 C CA . PHE A 1 183 ? -5.468 -6.756 19.728 1.00 94.50 183 PHE A CA 1
ATOM 1474 C C . PHE A 1 183 ? -6.607 -6.144 20.556 1.00 94.50 183 PHE A C 1
ATOM 1476 O O . PHE A 1 183 ? -7.687 -5.923 20.009 1.00 94.50 183 PHE A O 1
ATOM 1483 N N . SER A 1 184 ? -6.388 -5.830 21.838 1.00 94.44 184 SER A N 1
ATOM 1484 C CA . SER A 1 184 ? -7.372 -5.091 22.642 1.00 94.44 184 SER A CA 1
ATOM 1485 C C . SER A 1 184 ? -7.592 -3.688 22.073 1.00 94.44 184 SER A C 1
ATOM 1487 O O . SER A 1 184 ? -8.730 -3.326 21.787 1.00 94.44 184 SER A O 1
ATOM 1489 N N . ILE A 1 185 ? -6.506 -2.946 21.816 1.00 93.62 185 ILE A N 1
ATOM 1490 C CA . ILE A 1 185 ? -6.559 -1.601 21.218 1.00 93.62 185 ILE A CA 1
ATOM 1491 C C . ILE A 1 185 ? -7.264 -1.643 19.853 1.00 93.62 185 ILE A C 1
ATOM 1493 O O . ILE A 1 185 ? -8.168 -0.848 19.611 1.00 93.62 185 ILE A O 1
ATOM 1497 N N . TYR A 1 186 ? -6.922 -2.607 18.990 1.00 92.19 186 TYR A N 1
ATOM 1498 C CA . TYR A 1 186 ? -7.591 -2.789 17.697 1.00 92.19 186 TYR A CA 1
ATOM 1499 C C . TYR A 1 186 ? -9.105 -3.006 17.841 1.00 92.19 186 TYR A C 1
ATOM 1501 O O . TYR A 1 186 ? -9.882 -2.382 17.121 1.00 92.19 186 TYR A O 1
ATOM 1509 N N . ASN A 1 187 ? -9.547 -3.861 18.769 1.00 92.06 187 ASN A N 1
ATOM 1510 C CA . ASN A 1 187 ? -10.974 -4.119 18.973 1.00 92.06 187 ASN A CA 1
ATOM 1511 C C . ASN A 1 187 ? -11.713 -2.887 19.530 1.00 92.06 187 ASN A C 1
ATOM 1513 O O . ASN A 1 187 ? -12.820 -2.586 19.077 1.00 92.06 187 ASN A O 1
ATOM 1517 N N . ASP A 1 188 ? -11.093 -2.143 20.450 1.00 92.12 188 ASP A N 1
ATOM 1518 C CA . ASP A 1 188 ? -11.650 -0.901 20.997 1.00 92.12 188 ASP A CA 1
ATOM 1519 C C . ASP A 1 188 ? -11.781 0.195 19.923 1.00 92.12 188 ASP A C 1
ATOM 1521 O O . ASP A 1 188 ? -12.840 0.824 19.809 1.00 92.12 188 ASP A O 1
ATOM 1525 N N . GLU A 1 189 ? -10.751 0.405 19.093 1.00 91.19 189 GLU A N 1
ATOM 1526 C CA . GLU A 1 189 ? -10.809 1.357 17.974 1.00 91.19 189 GLU A CA 1
ATOM 1527 C C . GLU A 1 189 ? -11.783 0.910 16.881 1.00 91.19 189 GLU A C 1
ATOM 1529 O O . GLU A 1 189 ? -12.576 1.723 16.406 1.00 91.19 189 GLU A O 1
ATOM 1534 N N . LYS A 1 190 ? -11.839 -0.385 16.546 1.00 88.81 190 LYS A N 1
ATOM 1535 C CA . LYS A 1 190 ? -12.817 -0.941 15.597 1.00 88.81 190 LYS A CA 1
ATOM 1536 C C . LYS A 1 190 ? -14.258 -0.628 16.013 1.00 88.81 190 LYS A C 1
ATOM 1538 O O . LYS A 1 190 ? -15.058 -0.184 15.189 1.00 88.81 190 LYS A O 1
ATOM 1543 N N . VAL A 1 191 ? -14.592 -0.791 17.296 1.00 90.38 191 VAL A N 1
ATOM 1544 C CA . VAL A 1 191 ? -15.931 -0.475 17.825 1.00 90.38 191 VAL A CA 1
ATOM 1545 C C . VAL A 1 191 ? -16.222 1.032 17.798 1.00 90.38 191 VAL A C 1
ATOM 1547 O O . VAL A 1 191 ? -17.367 1.426 17.560 1.00 90.38 191 VAL A O 1
ATOM 1550 N N . LYS A 1 192 ? -15.221 1.897 18.012 1.00 90.69 192 LYS A N 1
ATOM 1551 C CA . LYS A 1 192 ? -15.370 3.359 17.854 1.00 90.69 192 LYS A CA 1
ATOM 1552 C C . LYS A 1 192 ? -15.566 3.746 16.385 1.00 90.69 192 LYS A C 1
ATOM 1554 O O . LYS A 1 192 ? -16.437 4.561 16.084 1.00 90.69 192 LYS A O 1
ATOM 1559 N N . PHE A 1 193 ? -14.811 3.127 15.482 1.00 88.19 193 PHE A N 1
ATOM 1560 C CA . PHE A 1 193 ? -14.847 3.369 14.044 1.00 88.19 193 PHE A CA 1
ATOM 1561 C C . PHE A 1 193 ? -16.169 2.921 13.404 1.00 88.19 193 PHE A C 1
ATOM 1563 O O . PHE A 1 193 ? -16.769 3.684 12.652 1.00 88.19 193 PHE A O 1
ATOM 1570 N N . TYR A 1 194 ? -16.717 1.760 13.774 1.00 87.75 194 TYR A N 1
ATOM 1571 C CA . TYR A 1 194 ? -18.048 1.345 13.305 1.00 87.75 194 TYR A CA 1
ATOM 1572 C C . TYR A 1 194 ? -19.145 2.324 13.768 1.00 87.75 194 TYR A C 1
ATOM 1574 O O . TYR A 1 194 ? -20.002 2.716 12.978 1.00 87.75 194 TYR A O 1
ATOM 1582 N N . LYS A 1 195 ? -19.052 2.846 15.001 1.00 88.69 195 LYS A N 1
ATOM 1583 C CA . LYS A 1 195 ? -19.934 3.918 15.516 1.00 8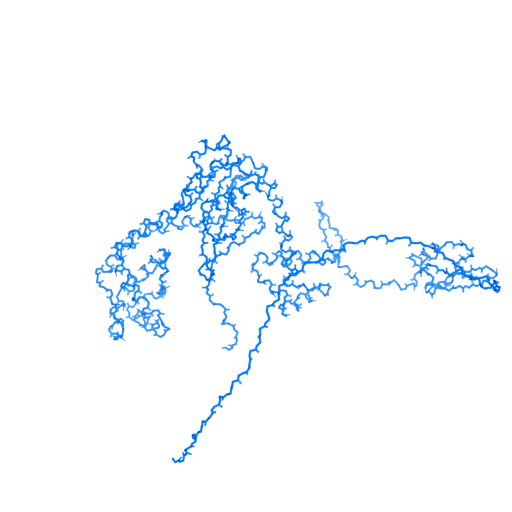8.69 195 LYS A CA 1
ATOM 1584 C C . LYS A 1 195 ? -19.717 5.286 14.852 1.00 88.69 195 LYS A C 1
ATOM 1586 O O . LYS A 1 195 ? -20.535 6.186 15.061 1.00 88.69 195 LYS A O 1
ATOM 1591 N N . LEU A 1 196 ? -18.632 5.476 14.098 1.00 87.62 196 LEU A N 1
ATOM 1592 C CA . LEU A 1 196 ? -18.424 6.631 13.220 1.00 87.62 196 LEU A CA 1
ATOM 1593 C C . LEU A 1 196 ? -19.094 6.380 11.861 1.00 87.62 196 LEU A C 1
ATOM 1595 O O . LEU A 1 196 ? -19.921 7.190 11.447 1.00 87.62 196 LEU A O 1
ATOM 1599 N N . LEU A 1 197 ? -18.815 5.236 11.223 1.00 87.00 197 LEU A N 1
ATOM 1600 C CA . LEU A 1 197 ? -19.414 4.829 9.943 1.00 87.00 197 LEU A CA 1
ATOM 1601 C C . LEU A 1 197 ? -20.949 4.798 9.988 1.00 87.00 197 LEU A C 1
ATOM 1603 O O . LEU A 1 197 ? -21.610 5.296 9.074 1.00 87.00 197 LEU A O 1
ATOM 1607 N N . GLU A 1 198 ? -21.533 4.295 11.077 1.00 86.44 198 GLU A N 1
ATOM 1608 C CA . GLU A 1 198 ? -22.982 4.285 11.305 1.00 86.44 198 GLU A CA 1
ATOM 1609 C C . GLU A 1 198 ? -23.583 5.704 11.289 1.00 86.44 198 GLU A C 1
ATOM 1611 O O . GLU A 1 198 ? -24.650 5.919 10.708 1.00 86.44 198 GLU A O 1
ATOM 1616 N N . LYS A 1 199 ? -22.870 6.698 11.832 1.00 87.06 199 LYS A N 1
ATOM 1617 C CA . LYS A 1 199 ? -23.320 8.100 11.904 1.00 87.06 199 LYS A CA 1
ATOM 1618 C C . LYS A 1 199 ? -23.116 8.890 10.612 1.00 87.06 199 LYS A C 1
ATOM 1620 O O . LYS A 1 199 ? -23.751 9.934 10.456 1.00 87.06 199 LYS A O 1
ATOM 1625 N N . LEU A 1 200 ? -22.267 8.418 9.693 1.00 86.50 200 LEU A N 1
ATOM 1626 C CA . LEU A 1 200 ? -22.042 9.086 8.409 1.00 86.50 200 LEU A CA 1
ATOM 1627 C C . LEU A 1 200 ? -23.357 9.234 7.634 1.00 86.50 200 LEU A C 1
ATOM 1629 O O . LEU A 1 200 ? -24.047 8.248 7.363 1.00 86.50 200 LEU A O 1
ATOM 1633 N N . LYS A 1 201 ? -23.677 10.475 7.256 1.00 85.88 201 LYS A N 1
ATOM 1634 C CA . LYS A 1 201 ? -24.805 10.822 6.370 1.00 85.88 201 LYS A CA 1
ATOM 1635 C C . LYS A 1 201 ? -24.399 10.857 4.894 1.00 85.88 201 LYS A C 1
ATOM 1637 O O . LYS A 1 201 ? -25.258 10.877 4.018 1.00 85.88 201 LYS A O 1
ATOM 1642 N N . CYS A 1 202 ? -23.096 10.906 4.624 1.00 88.44 202 CYS A N 1
ATOM 1643 C CA . CYS A 1 202 ? -22.526 10.797 3.290 1.00 88.44 202 CYS A CA 1
ATOM 1644 C C . CYS A 1 202 ? -22.539 9.338 2.799 1.00 88.44 202 CYS A C 1
ATOM 1646 O O . CYS A 1 202 ? -22.709 8.394 3.574 1.00 88.44 202 CYS A O 1
ATOM 1648 N N . ARG A 1 203 ? -22.359 9.163 1.487 1.00 89.75 203 ARG A N 1
ATOM 1649 C CA . ARG A 1 203 ? -22.108 7.851 0.883 1.00 89.75 203 ARG A CA 1
ATOM 1650 C C . ARG A 1 203 ? -20.632 7.484 0.996 1.00 89.75 203 ARG A C 1
ATOM 1652 O O . ARG A 1 203 ? -19.780 8.368 1.070 1.00 89.75 203 ARG A O 1
ATOM 1659 N N . VAL A 1 204 ? -20.351 6.186 0.971 1.00 92.50 204 VAL A N 1
ATOM 1660 C CA . VAL A 1 204 ? -18.998 5.631 1.079 1.00 92.50 204 VAL A CA 1
ATOM 1661 C C . VAL A 1 204 ? -18.589 5.033 -0.265 1.00 92.50 204 VAL A C 1
ATOM 1663 O O . VAL A 1 204 ? -19.276 4.156 -0.789 1.00 92.50 204 VAL A O 1
ATOM 1666 N N . ALA A 1 205 ? -17.466 5.486 -0.814 1.00 94.00 205 ALA A N 1
ATOM 1667 C CA . ALA A 1 205 ? -16.806 4.816 -1.927 1.00 94.00 205 ALA A CA 1
ATOM 1668 C C . ALA A 1 205 ? -15.872 3.736 -1.372 1.00 94.00 205 ALA A C 1
ATOM 1670 O O . ALA A 1 205 ? -15.186 3.956 -0.377 1.00 94.00 205 ALA A O 1
ATOM 1671 N N . ILE A 1 206 ? -15.832 2.574 -2.010 1.00 94.19 206 ILE A N 1
ATOM 1672 C CA . ILE A 1 206 ? -14.960 1.462 -1.630 1.00 94.19 206 ILE A CA 1
ATOM 1673 C C . ILE A 1 206 ? -13.876 1.308 -2.696 1.00 94.19 206 ILE A C 1
ATOM 1675 O O . ILE A 1 206 ? -14.158 1.419 -3.888 1.00 94.19 206 ILE A O 1
ATOM 1679 N N . THR A 1 207 ? -12.648 1.014 -2.286 1.00 93.69 207 THR A N 1
ATOM 1680 C CA . THR A 1 207 ? -11.650 0.379 -3.154 1.00 93.69 207 THR A CA 1
ATOM 1681 C C . THR A 1 207 ? -11.353 -1.012 -2.604 1.00 93.69 207 THR A C 1
ATOM 1683 O O . THR A 1 207 ? -11.314 -1.202 -1.385 1.00 93.69 207 THR A O 1
ATOM 1686 N N . THR A 1 208 ? -11.169 -1.998 -3.482 1.00 91.56 208 THR A N 1
ATOM 1687 C CA . THR A 1 208 ? -10.640 -3.304 -3.072 1.00 91.56 208 THR A CA 1
ATOM 1688 C C . THR A 1 208 ? -9.472 -3.700 -3.951 1.00 91.56 208 THR A C 1
ATOM 1690 O O . THR A 1 208 ? -9.616 -3.726 -5.175 1.00 91.56 208 THR A O 1
ATOM 1693 N N . ASP A 1 209 ? -8.360 -4.064 -3.325 1.00 88.06 209 ASP A N 1
ATOM 1694 C CA . ASP A 1 209 ? -7.218 -4.671 -4.003 1.00 88.06 209 ASP A CA 1
ATOM 1695 C C . ASP A 1 209 ? -7.043 -6.115 -3.527 1.00 88.06 209 ASP A C 1
ATOM 1697 O O . ASP A 1 209 ? -7.337 -6.436 -2.370 1.00 88.06 209 ASP A O 1
ATOM 1701 N N . MET A 1 210 ? -6.589 -6.988 -4.424 1.00 85.25 210 MET A N 1
ATOM 1702 C CA . MET A 1 210 ? -6.328 -8.392 -4.135 1.00 85.25 210 MET A CA 1
ATOM 1703 C C . MET A 1 210 ? -5.055 -8.853 -4.840 1.00 85.25 210 MET A C 1
ATOM 1705 O O . MET A 1 210 ? -4.966 -8.847 -6.066 1.00 85.25 210 MET A O 1
ATOM 1709 N N . TRP A 1 211 ? -4.098 -9.347 -4.059 1.00 86.44 211 TRP A N 1
ATOM 1710 C CA . TRP A 1 211 ? -2.825 -9.855 -4.558 1.00 86.44 211 TRP A CA 1
ATOM 1711 C C . TRP A 1 211 ? -2.515 -11.232 -3.978 1.00 86.44 211 TRP A C 1
ATOM 1713 O O . TRP A 1 211 ? -3.046 -11.645 -2.948 1.00 86.44 211 TRP A O 1
ATOM 1723 N N . THR A 1 212 ? -1.634 -11.963 -4.658 1.00 84.50 212 THR A N 1
ATOM 1724 C CA . THR A 1 212 ? -1.075 -13.226 -4.167 1.00 84.50 212 THR A CA 1
ATOM 1725 C C . THR A 1 212 ? 0.400 -13.017 -3.860 1.00 84.50 212 THR A C 1
ATOM 1727 O O . THR A 1 212 ? 1.165 -12.616 -4.733 1.00 84.50 212 THR A O 1
ATOM 1730 N N . THR A 1 213 ? 0.798 -13.290 -2.620 1.00 82.38 213 THR A N 1
ATOM 1731 C CA . THR A 1 213 ? 2.197 -13.185 -2.174 1.00 82.38 213 THR A CA 1
ATOM 1732 C C . THR A 1 213 ? 3.101 -14.156 -2.935 1.00 82.38 213 THR A C 1
ATOM 1734 O O . THR A 1 213 ? 2.787 -15.340 -3.048 1.00 82.38 213 THR A O 1
ATOM 1737 N N . SER A 1 214 ? 4.253 -13.683 -3.417 1.00 74.19 214 SER A N 1
ATOM 1738 C CA . SER A 1 214 ? 5.256 -14.499 -4.121 1.00 74.19 214 SER A CA 1
ATOM 1739 C C . SER A 1 214 ? 5.752 -15.663 -3.262 1.00 74.19 214 SER A C 1
ATOM 1741 O O . SER A 1 214 ? 5.700 -16.821 -3.678 1.00 74.19 214 SER A O 1
ATOM 1743 N N . ASN A 1 215 ? 6.183 -15.346 -2.040 1.00 72.31 215 ASN A N 1
ATOM 1744 C CA . ASN A 1 215 ? 6.995 -16.236 -1.211 1.00 72.31 215 ASN A CA 1
ATOM 1745 C C . ASN A 1 215 ? 6.158 -17.388 -0.617 1.00 72.31 215 ASN A C 1
ATOM 1747 O O . ASN A 1 215 ? 6.659 -18.491 -0.431 1.00 72.31 215 ASN A O 1
ATOM 1751 N N . ASN A 1 216 ? 4.864 -17.150 -0.360 1.00 76.56 216 ASN A N 1
ATOM 1752 C CA . ASN A 1 216 ? 3.956 -18.109 0.285 1.00 76.56 216 ASN A CA 1
ATOM 1753 C C . ASN A 1 216 ? 2.745 -18.526 -0.573 1.00 76.56 216 ASN A C 1
ATOM 1755 O O . ASN A 1 216 ? 1.966 -19.371 -0.132 1.00 76.56 216 ASN A O 1
ATOM 1759 N N . LYS A 1 217 ? 2.542 -17.930 -1.759 1.00 82.50 217 LYS A N 1
ATOM 1760 C CA . LYS A 1 217 ? 1.364 -18.131 -2.633 1.00 82.50 217 LYS A CA 1
ATOM 1761 C C . LYS A 1 217 ? 0.014 -17.937 -1.923 1.00 82.50 217 LYS A C 1
ATOM 1763 O O . LYS A 1 217 ? -0.989 -18.541 -2.295 1.00 82.50 217 LYS A O 1
ATOM 1768 N N . LYS A 1 218 ? -0.016 -17.082 -0.896 1.00 86.31 218 LYS A N 1
ATOM 1769 C CA . LYS A 1 218 ? -1.222 -16.740 -0.128 1.00 86.31 218 LYS A CA 1
ATOM 1770 C C . LYS A 1 218 ? -1.884 -15.505 -0.724 1.00 86.31 218 LYS A C 1
ATOM 1772 O O . LYS A 1 218 ? -1.214 -14.480 -0.877 1.00 86.31 218 LYS A O 1
ATOM 1777 N N . GLY A 1 219 ? -3.172 -15.622 -1.038 1.00 88.25 219 GLY A N 1
ATOM 1778 C CA . GLY A 1 219 ? -4.018 -14.512 -1.461 1.00 88.25 219 GLY A CA 1
ATOM 1779 C C . GLY A 1 219 ? -4.408 -13.628 -0.279 1.00 88.25 219 GLY A C 1
ATOM 1780 O O . GLY A 1 219 ? -4.790 -14.133 0.777 1.00 88.25 219 GLY A O 1
ATOM 1781 N N . PHE A 1 220 ? -4.336 -12.315 -0.457 1.00 90.62 220 PHE A N 1
ATOM 1782 C CA . PHE A 1 220 ? -4.831 -11.325 0.496 1.00 90.62 220 PHE A CA 1
ATOM 1783 C C . PHE A 1 220 ? -5.711 -10.311 -0.225 1.00 90.62 220 PHE A C 1
ATOM 1785 O O . PHE A 1 220 ? -5.483 -10.014 -1.395 1.00 90.62 220 PHE A O 1
ATOM 1792 N N . MET A 1 221 ? -6.718 -9.795 0.478 1.00 90.31 221 MET A N 1
ATOM 1793 C CA . MET A 1 221 ? -7.618 -8.758 -0.019 1.00 90.31 221 MET A CA 1
ATOM 1794 C C . MET A 1 221 ? -7.708 -7.628 1.007 1.00 90.31 221 MET A C 1
ATOM 1796 O O . MET A 1 221 ? -8.019 -7.865 2.179 1.00 90.31 221 MET A O 1
ATOM 1800 N N . ALA A 1 222 ? -7.453 -6.402 0.557 1.00 93.25 222 ALA A N 1
ATOM 1801 C CA . ALA A 1 222 ? -7.675 -5.186 1.328 1.00 93.25 222 ALA A CA 1
ATOM 1802 C C . ALA A 1 222 ? -8.963 -4.510 0.849 1.00 93.25 222 ALA A C 1
ATOM 1804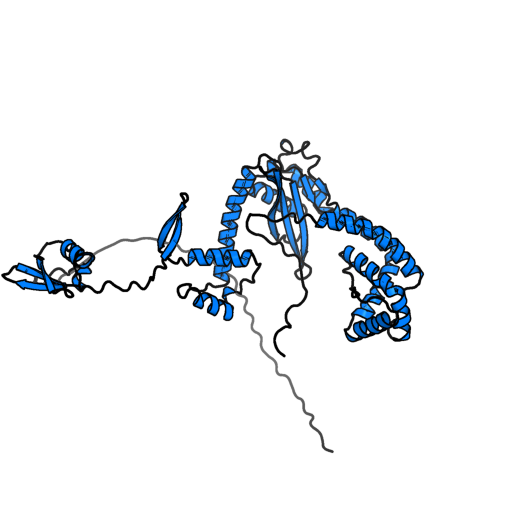 O O . ALA A 1 222 ? -9.189 -4.367 -0.352 1.00 93.25 222 ALA A O 1
ATOM 1805 N N . ILE A 1 223 ? -9.806 -4.093 1.793 1.00 93.25 223 ILE A N 1
ATOM 1806 C CA . ILE A 1 223 ? -11.061 -3.379 1.545 1.00 93.25 223 ILE A CA 1
ATOM 1807 C C . ILE A 1 223 ? -10.959 -2.030 2.252 1.00 93.25 223 ILE A C 1
ATOM 1809 O O . ILE A 1 223 ? -10.925 -1.979 3.484 1.00 93.25 223 ILE A O 1
ATOM 1813 N N . THR A 1 224 ? -10.934 -0.942 1.486 1.00 93.19 224 THR A N 1
ATOM 1814 C CA . THR A 1 224 ? -10.735 0.423 1.992 1.00 93.19 224 THR A CA 1
ATOM 1815 C C . THR A 1 224 ? -11.965 1.275 1.709 1.00 93.19 224 THR A C 1
ATOM 1817 O O . THR A 1 224 ? -12.472 1.306 0.589 1.00 93.19 224 THR A O 1
ATOM 1820 N N . ALA A 1 225 ? -12.449 1.978 2.731 1.00 93.12 225 ALA A N 1
ATOM 1821 C CA . ALA A 1 225 ? -13.516 2.960 2.626 1.00 93.12 225 ALA A CA 1
ATOM 1822 C C . ALA A 1 225 ? -12.952 4.368 2.445 1.00 93.12 225 ALA A C 1
ATOM 1824 O O . ALA A 1 225 ? -12.024 4.775 3.143 1.00 93.12 225 ALA A O 1
ATOM 1825 N N . HIS A 1 226 ? -13.591 5.126 1.561 1.00 92.62 226 HIS A N 1
ATOM 1826 C CA . HIS A 1 226 ? -13.310 6.521 1.273 1.00 92.62 226 HIS A CA 1
ATOM 1827 C C . HIS A 1 226 ? -14.604 7.324 1.425 1.00 92.62 226 HIS A C 1
ATOM 1829 O O . HIS A 1 226 ? -15.625 7.008 0.808 1.00 92.62 226 HIS A O 1
ATOM 1835 N N . PHE A 1 227 ? -14.584 8.351 2.267 1.00 91.62 227 PHE A N 1
ATOM 1836 C CA . PHE A 1 227 ? -15.752 9.184 2.562 1.00 91.62 227 PHE A CA 1
ATOM 1837 C C . PHE A 1 227 ? -15.323 10.609 2.918 1.00 91.62 227 PHE A C 1
ATOM 1839 O O . PHE A 1 227 ? -14.155 10.861 3.196 1.00 91.62 227 PHE A O 1
ATOM 1846 N N . ILE A 1 228 ? -16.264 11.552 2.906 1.00 90.81 228 ILE A N 1
ATOM 1847 C CA . ILE A 1 228 ? -16.012 12.938 3.322 1.00 90.81 228 ILE A CA 1
ATOM 1848 C C . ILE A 1 228 ? -16.543 13.122 4.748 1.00 90.81 228 ILE A C 1
ATOM 1850 O O . ILE A 1 228 ? -17.679 12.733 5.028 1.00 90.81 228 ILE A O 1
ATOM 1854 N N . ASP A 1 229 ? -15.720 13.672 5.644 1.00 87.62 229 ASP A N 1
ATOM 1855 C CA . ASP A 1 229 ? -16.094 13.952 7.037 1.00 87.62 229 ASP A CA 1
ATOM 1856 C C . ASP A 1 229 ? -16.884 15.268 7.204 1.00 87.62 229 ASP A C 1
ATOM 1858 O O . ASP A 1 229 ? -16.978 16.088 6.289 1.00 87.62 229 ASP A O 1
ATOM 1862 N N . ASP A 1 230 ? -17.431 15.505 8.403 1.00 87.25 230 ASP A N 1
ATOM 1863 C CA . ASP A 1 230 ? -18.166 16.740 8.735 1.00 87.25 230 ASP A CA 1
ATOM 1864 C C . ASP A 1 230 ? -17.284 18.015 8.688 1.00 87.25 230 ASP A C 1
ATOM 1866 O O . ASP A 1 230 ? -17.795 19.128 8.778 1.00 87.25 230 ASP A O 1
ATOM 1870 N N . SER A 1 231 ? -15.957 17.878 8.546 1.00 89.69 231 SER A N 1
ATOM 1871 C CA . SER A 1 231 ? -15.011 18.983 8.306 1.00 89.69 231 SER A CA 1
ATOM 1872 C C . SER A 1 231 ? -14.668 19.163 6.817 1.00 89.69 231 SER A C 1
ATOM 1874 O O . SER A 1 231 ? -13.734 19.895 6.491 1.00 89.69 231 SER A O 1
ATOM 1876 N N . TRP A 1 232 ? -15.400 18.490 5.923 1.00 88.00 232 TRP A N 1
ATOM 1877 C CA . TRP A 1 232 ? -15.208 18.481 4.471 1.00 88.00 232 TRP A CA 1
ATOM 1878 C C . TRP A 1 232 ? -13.833 17.965 4.002 1.00 88.00 232 TRP A C 1
ATOM 1880 O O . TRP A 1 232 ? -13.328 18.361 2.950 1.00 88.00 232 TRP A O 1
ATOM 1890 N N . ARG A 1 233 ? -13.213 17.053 4.764 1.00 89.50 233 ARG A N 1
ATOM 1891 C CA . ARG A 1 233 ? -11.981 16.354 4.361 1.00 89.50 233 ARG A CA 1
ATOM 1892 C C . ARG A 1 233 ? -12.292 14.957 3.844 1.00 89.50 233 ARG A C 1
ATOM 1894 O O . ARG A 1 233 ? -13.119 14.250 4.417 1.00 89.50 233 ARG A O 1
ATOM 1901 N N . LEU A 1 234 ? -11.572 14.538 2.805 1.00 88.44 234 LEU A N 1
ATOM 1902 C CA . LEU A 1 234 ? -11.535 13.144 2.373 1.00 88.44 234 LEU A CA 1
ATOM 1903 C C . LEU A 1 234 ? -10.807 12.303 3.430 1.00 88.44 234 LEU A C 1
ATOM 1905 O O . LEU A 1 234 ? -9.630 12.529 3.699 1.00 88.44 234 LEU A O 1
ATOM 1909 N N . GLN A 1 235 ? -11.506 11.323 3.987 1.00 89.81 235 GLN A N 1
ATOM 1910 C CA . GLN A 1 235 ? -10.965 10.283 4.851 1.00 89.81 235 GLN A CA 1
ATOM 1911 C C . GLN A 1 235 ? -10.828 8.987 4.052 1.00 89.81 235 GLN A C 1
ATOM 1913 O O . GLN A 1 235 ? -11.680 8.675 3.219 1.00 89.81 235 GLN A O 1
ATOM 1918 N N . SER A 1 236 ? -9.758 8.235 4.308 1.00 90.44 236 SER A N 1
ATOM 1919 C CA . SER A 1 236 ? -9.503 6.915 3.716 1.00 90.44 236 SER A CA 1
ATOM 1920 C C . SER A 1 236 ? -9.076 5.954 4.822 1.00 90.44 236 SER A C 1
ATOM 1922 O O . SER A 1 236 ? -8.137 6.256 5.553 1.00 90.44 236 SER A O 1
ATOM 1924 N N . CYS A 1 237 ? -9.769 4.827 4.982 1.00 89.50 237 CYS A N 1
ATOM 1925 C CA . CYS A 1 237 ? -9.536 3.893 6.085 1.00 89.50 237 CYS A CA 1
ATOM 1926 C C . CYS A 1 237 ? -9.782 2.441 5.655 1.00 89.50 237 CYS A C 1
ATOM 1928 O O . CYS A 1 237 ? -10.778 2.144 4.993 1.00 89.50 237 CYS A O 1
ATOM 1930 N N . ILE A 1 238 ? -8.884 1.532 6.037 1.00 90.75 238 ILE A N 1
ATOM 1931 C CA . ILE A 1 238 ? -9.002 0.100 5.745 1.00 90.75 238 ILE A CA 1
ATOM 1932 C C . ILE A 1 238 ? -10.095 -0.494 6.644 1.00 90.75 238 ILE A C 1
ATOM 1934 O O . ILE A 1 238 ? -9.931 -0.591 7.857 1.00 90.75 238 ILE A O 1
ATOM 1938 N N . LEU A 1 239 ? -11.212 -0.918 6.047 1.00 89.69 239 LEU A N 1
ATOM 1939 C CA . LEU A 1 239 ? -12.299 -1.609 6.750 1.00 89.69 239 LEU A CA 1
ATOM 1940 C C . LEU A 1 239 ? -11.880 -3.014 7.185 1.00 89.69 239 LEU A C 1
ATOM 1942 O O . LEU A 1 239 ? -12.264 -3.496 8.253 1.00 89.69 239 LEU A O 1
ATOM 1946 N N . ARG A 1 240 ? -11.154 -3.703 6.298 1.00 90.31 240 ARG A N 1
ATOM 1947 C CA . ARG A 1 240 ? -10.785 -5.107 6.457 1.00 90.31 240 ARG A CA 1
ATOM 1948 C C . ARG A 1 240 ? -9.540 -5.426 5.636 1.00 90.31 240 ARG A C 1
ATOM 1950 O O . ARG A 1 240 ? -9.460 -5.074 4.464 1.00 90.31 240 ARG A O 1
ATOM 1957 N N . PHE A 1 241 ? -8.625 -6.167 6.243 1.00 90.50 241 PHE A N 1
ATOM 1958 C CA . PHE A 1 241 ? -7.548 -6.879 5.566 1.00 90.50 241 PHE A CA 1
ATOM 1959 C C . PHE A 1 241 ? -7.781 -8.366 5.837 1.00 90.50 241 PHE A C 1
ATOM 1961 O O . PHE A 1 241 ? -7.897 -8.759 7.001 1.00 90.50 241 PHE A O 1
ATOM 1968 N N . VAL A 1 242 ? -7.932 -9.185 4.796 1.00 88.88 242 VAL A N 1
ATOM 1969 C CA . VAL A 1 242 ? -8.242 -10.618 4.941 1.00 88.88 242 VAL A CA 1
ATOM 1970 C C . VAL A 1 242 ? -7.271 -11.489 4.163 1.00 88.88 242 VAL A C 1
ATOM 1972 O O . VAL A 1 242 ? -6.917 -11.189 3.027 1.00 88.88 242 VAL A O 1
ATOM 1975 N N . TYR A 1 243 ? -6.895 -12.615 4.767 1.00 89.94 243 TYR A N 1
ATOM 1976 C CA . TYR A 1 243 ? -6.394 -13.761 4.018 1.00 89.94 243 TYR A CA 1
ATOM 1977 C C . TYR A 1 243 ? -7.557 -14.391 3.246 1.00 89.94 243 TYR A C 1
ATOM 1979 O O . TYR A 1 243 ? -8.613 -14.656 3.825 1.00 89.94 243 TYR A O 1
ATOM 1987 N N . VAL A 1 244 ? -7.354 -14.645 1.956 1.00 88.12 244 VAL A N 1
ATOM 1988 C CA . VAL A 1 244 ? -8.312 -15.332 1.090 1.00 88.12 244 VAL A CA 1
ATOM 1989 C C . VAL A 1 244 ? -7.720 -16.695 0.727 1.00 88.12 244 VAL A C 1
ATOM 1991 O O . VAL A 1 244 ? -6.690 -16.740 0.050 1.00 88.12 244 VAL A O 1
ATOM 1994 N N . PRO A 1 245 ? -8.321 -17.821 1.149 1.00 83.31 245 PRO A N 1
ATOM 1995 C CA . PRO A 1 245 ? -7.872 -19.135 0.708 1.00 83.31 245 PRO A CA 1
ATOM 1996 C C . PRO A 1 245 ? -8.145 -19.339 -0.791 1.00 83.31 245 PRO A C 1
ATOM 1998 O O . PRO A 1 245 ? -9.013 -18.699 -1.391 1.00 83.31 245 PRO A O 1
ATOM 2001 N N . ALA A 1 246 ? -7.398 -20.249 -1.412 1.00 81.56 246 ALA A N 1
ATOM 2002 C CA . ALA A 1 246 ? -7.737 -20.752 -2.739 1.00 81.56 246 ALA A CA 1
ATOM 2003 C C . ALA A 1 246 ? -8.914 -21.752 -2.642 1.00 81.56 246 ALA A C 1
ATOM 2005 O O . ALA A 1 246 ? -8.984 -22.486 -1.654 1.00 81.56 246 ALA A O 1
ATOM 2006 N N . PRO A 1 247 ? -9.806 -21.836 -3.649 1.00 83.25 247 PRO A N 1
ATOM 2007 C CA . PRO A 1 247 ? -9.812 -21.070 -4.897 1.00 83.25 247 PRO A CA 1
ATOM 2008 C C . PRO A 1 247 ? -10.416 -19.663 -4.740 1.00 83.25 247 PRO A C 1
ATOM 2010 O O . PRO A 1 247 ? -11.471 -19.482 -4.134 1.00 83.25 247 PRO A O 1
ATOM 2013 N N . HIS A 1 248 ? -9.782 -18.667 -5.364 1.00 83.38 248 HIS A N 1
ATOM 2014 C CA . HIS A 1 248 ? -10.223 -17.265 -5.367 1.00 83.38 248 HIS A CA 1
ATOM 2015 C C . HIS A 1 248 ? -11.397 -17.045 -6.340 1.00 83.38 248 HIS A C 1
ATOM 2017 O O . HIS A 1 248 ? -11.278 -16.370 -7.362 1.00 83.38 248 HIS A O 1
ATOM 2023 N N . THR A 1 249 ? -12.531 -17.689 -6.063 1.00 87.62 249 THR A N 1
ATOM 2024 C CA . THR A 1 249 ? -13.737 -17.578 -6.890 1.00 87.62 249 THR A CA 1
ATOM 2025 C C . THR A 1 249 ? -14.450 -16.250 -6.657 1.00 87.62 249 THR A C 1
ATOM 2027 O O . THR A 1 249 ? -14.425 -15.680 -5.566 1.00 87.62 249 THR A O 1
ATOM 2030 N N . ALA A 1 250 ? -15.173 -15.790 -7.676 1.00 88.75 250 ALA A N 1
ATOM 2031 C CA . ALA A 1 250 ? -16.029 -14.612 -7.578 1.00 88.75 250 ALA A CA 1
ATOM 2032 C C . ALA A 1 250 ? -17.172 -14.755 -6.549 1.00 88.75 250 ALA A C 1
ATOM 2034 O O . ALA A 1 250 ? -17.768 -13.750 -6.179 1.00 88.75 250 ALA A O 1
ATOM 2035 N N . ASP A 1 251 ? -17.493 -15.975 -6.101 1.00 89.69 251 ASP A N 1
ATOM 2036 C CA . ASP A 1 251 ? -18.436 -16.226 -5.005 1.00 89.69 251 ASP A CA 1
ATOM 2037 C C . ASP A 1 251 ? -17.778 -15.928 -3.651 1.00 89.69 251 ASP A C 1
ATOM 2039 O O . ASP A 1 251 ? -18.255 -15.058 -2.930 1.00 89.69 251 ASP A O 1
ATOM 2043 N N . VAL A 1 252 ? -16.610 -16.524 -3.373 1.00 90.81 252 VAL A N 1
ATOM 2044 C CA . VAL A 1 252 ? -15.833 -16.293 -2.135 1.00 90.81 252 VAL A CA 1
ATOM 2045 C C . VAL A 1 252 ? -15.481 -14.813 -1.950 1.00 90.81 252 VAL A C 1
ATOM 2047 O O . VAL A 1 252 ? -15.596 -14.279 -0.847 1.00 90.81 252 VAL A O 1
ATOM 2050 N N . LEU A 1 253 ? -15.086 -14.121 -3.023 1.00 91.81 253 LEU A N 1
ATOM 2051 C CA . LEU A 1 253 ? -14.794 -12.685 -2.964 1.00 91.81 253 LEU A CA 1
ATOM 2052 C C . LEU A 1 253 ? -16.066 -11.843 -2.749 1.00 91.81 253 LEU A C 1
ATOM 2054 O O . LEU A 1 253 ? -16.032 -10.861 -2.006 1.00 91.81 253 LEU A O 1
ATOM 2058 N N . CYS A 1 254 ? -17.203 -12.254 -3.324 1.00 92.81 254 CYS A N 1
ATOM 2059 C CA . CYS A 1 254 ? -18.495 -11.607 -3.086 1.00 92.81 254 CYS A CA 1
ATOM 2060 C C . CYS A 1 254 ? -18.966 -11.804 -1.639 1.00 92.81 254 CYS A C 1
ATOM 2062 O O . CYS A 1 254 ? -19.475 -10.857 -1.044 1.00 92.81 254 CYS A O 1
ATOM 2064 N N . ASP A 1 255 ? -18.785 -12.995 -1.062 1.00 92.06 255 ASP A N 1
ATOM 2065 C CA . ASP A 1 255 ? -19.105 -13.286 0.338 1.00 92.06 255 ASP A CA 1
ATOM 2066 C C . ASP A 1 255 ? -18.262 -12.418 1.282 1.00 92.06 255 ASP A C 1
ATOM 2068 O O . ASP A 1 255 ? -18.804 -11.738 2.152 1.00 92.06 255 ASP A O 1
ATOM 2072 N N . LEU A 1 256 ? -16.939 -12.380 1.081 1.00 92.38 256 LEU A N 1
ATOM 2073 C CA . LEU A 1 256 ? -16.017 -11.582 1.897 1.00 92.38 256 LEU A CA 1
ATOM 2074 C C . LEU A 1 256 ? -16.327 -10.081 1.839 1.00 92.38 256 LEU A C 1
ATOM 2076 O O . LEU A 1 256 ? -16.342 -9.420 2.881 1.00 92.38 256 LEU A O 1
ATOM 2080 N N . LEU A 1 257 ? -16.597 -9.549 0.643 1.00 93.75 257 LEU A N 1
ATOM 2081 C CA . LEU A 1 257 ? -16.916 -8.137 0.447 1.00 93.75 257 LEU A CA 1
ATOM 2082 C C . LEU A 1 257 ? -18.306 -7.785 0.998 1.00 93.75 257 LEU A C 1
ATOM 2084 O O . LEU A 1 257 ? -18.426 -6.812 1.739 1.00 93.75 257 LEU A O 1
ATOM 2088 N N . ALA A 1 258 ? -19.338 -8.591 0.726 1.00 93.06 258 ALA A N 1
ATOM 2089 C CA . ALA A 1 258 ? -20.676 -8.381 1.283 1.00 93.06 258 ALA A CA 1
ATOM 2090 C C . ALA A 1 258 ? -20.654 -8.407 2.820 1.00 93.06 258 ALA A C 1
ATOM 2092 O O . ALA A 1 258 ? -21.175 -7.493 3.459 1.00 93.06 258 ALA A O 1
ATOM 2093 N N . ASN A 1 259 ? -19.984 -9.399 3.415 1.00 92.31 259 ASN A N 1
ATOM 2094 C CA . ASN A 1 259 ? -19.844 -9.505 4.865 1.00 92.31 259 ASN A CA 1
ATOM 2095 C C . ASN A 1 259 ? -19.070 -8.313 5.446 1.00 92.31 259 ASN A C 1
ATOM 2097 O O . ASN A 1 259 ? -19.480 -7.773 6.462 1.00 92.31 259 ASN A O 1
ATOM 2101 N N . ALA A 1 260 ? -18.008 -7.828 4.791 1.00 92.19 260 ALA A N 1
ATOM 2102 C CA . ALA A 1 260 ? -17.300 -6.623 5.238 1.00 92.19 260 ALA A CA 1
ATOM 2103 C C . ALA A 1 260 ? -18.179 -5.356 5.230 1.00 92.19 260 ALA A C 1
ATOM 2105 O O . ALA A 1 260 ? -18.043 -4.524 6.125 1.00 92.19 260 ALA A O 1
ATOM 2106 N N . LEU A 1 261 ? -19.084 -5.210 4.257 1.00 92.50 261 LEU A N 1
ATOM 2107 C CA . LEU A 1 261 ? -20.012 -4.074 4.179 1.00 92.50 261 LEU A CA 1
ATOM 2108 C C . LEU A 1 261 ? -21.131 -4.159 5.231 1.00 92.50 261 LEU A C 1
ATOM 2110 O O . LEU A 1 261 ? -21.488 -3.135 5.821 1.00 92.50 261 LEU A O 1
ATOM 2114 N N . MET A 1 262 ? -21.642 -5.366 5.496 1.00 90.69 262 MET A N 1
ATOM 2115 C CA . MET A 1 262 ? -22.662 -5.624 6.521 1.00 90.69 262 MET A CA 1
ATOM 2116 C C . MET A 1 262 ? -22.094 -5.526 7.947 1.00 90.69 262 MET A C 1
ATOM 2118 O O . MET A 1 262 ? -22.689 -4.845 8.778 1.00 90.69 262 MET A O 1
ATOM 2122 N N . ASP A 1 263 ? -20.907 -6.090 8.213 1.00 89.56 263 ASP A N 1
ATOM 2123 C CA . ASP A 1 263 ? -20.187 -5.980 9.499 1.00 89.56 263 ASP A CA 1
ATOM 2124 C C . ASP A 1 263 ? -19.963 -4.511 9.913 1.00 89.56 263 ASP A C 1
ATOM 2126 O O . ASP A 1 263 ? -19.929 -4.190 11.101 1.00 89.56 263 ASP A O 1
ATOM 2130 N N . CYS A 1 264 ? -19.813 -3.613 8.931 1.00 87.56 264 CYS A N 1
ATOM 2131 C CA . CYS A 1 264 ? -19.617 -2.176 9.136 1.00 87.56 264 CYS A CA 1
ATOM 2132 C C . CYS A 1 264 ? -20.924 -1.349 9.113 1.00 87.56 264 CYS A C 1
ATOM 2134 O O . CYS A 1 264 ? -20.857 -0.141 9.341 1.00 87.56 264 CYS A O 1
ATOM 2136 N N . ASN A 1 265 ? -2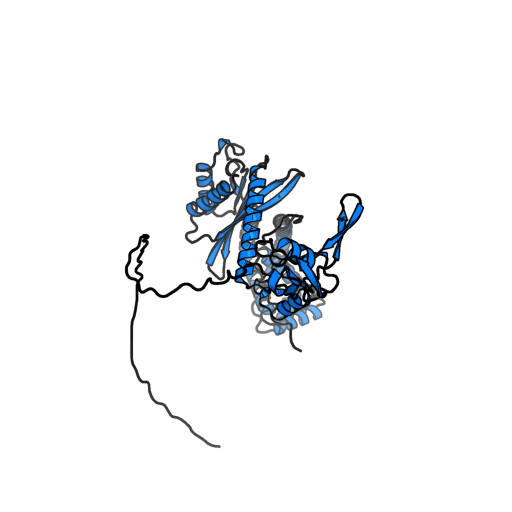2.087 -1.952 8.819 1.00 89.00 265 ASN A N 1
ATOM 2137 C CA . ASN A 1 265 ? -23.382 -1.273 8.625 1.00 89.00 265 ASN A CA 1
ATOM 2138 C C . ASN A 1 265 ? -23.333 -0.132 7.572 1.00 89.00 265 ASN A C 1
ATOM 2140 O O . ASN A 1 265 ? -23.823 0.983 7.792 1.00 89.00 265 ASN A O 1
ATOM 2144 N N . ILE A 1 266 ? -22.678 -0.392 6.428 1.00 90.62 266 ILE A N 1
ATOM 2145 C CA . ILE A 1 266 ? -22.526 0.569 5.312 1.00 90.62 266 ILE A CA 1
ATOM 2146 C C . ILE A 1 266 ? -23.024 0.053 3.955 1.00 90.62 266 ILE A C 1
ATOM 2148 O O . ILE A 1 266 ? -22.941 0.788 2.973 1.00 90.62 266 ILE A O 1
ATOM 2152 N N . ASP A 1 267 ? -23.558 -1.164 3.883 1.00 89.50 267 ASP A N 1
ATOM 2153 C CA . ASP A 1 267 ? -24.127 -1.791 2.680 1.00 89.50 267 ASP A CA 1
ATOM 2154 C C . ASP A 1 267 ? -25.116 -0.863 1.940 1.00 89.50 267 ASP A C 1
ATOM 2156 O O . ASP A 1 267 ? -25.001 -0.661 0.729 1.00 89.50 267 ASP A O 1
ATOM 2160 N N . ARG A 1 268 ? -25.999 -0.183 2.687 1.00 88.69 268 ARG A N 1
ATOM 2161 C CA . ARG A 1 268 ? -26.982 0.792 2.170 1.00 88.69 268 ARG A CA 1
ATOM 2162 C C . ARG A 1 268 ? -26.372 2.144 1.774 1.00 88.69 268 ARG A C 1
ATOM 2164 O O . ARG A 1 268 ? -27.033 2.966 1.142 1.00 88.69 268 ARG A O 1
ATOM 2171 N N . LYS A 1 269 ? -25.124 2.409 2.173 1.00 89.75 269 LYS A N 1
ATOM 2172 C CA . LYS A 1 269 ? -24.423 3.694 1.993 1.00 89.75 269 LYS A CA 1
ATOM 2173 C C . LYS A 1 269 ? -23.410 3.679 0.851 1.00 89.75 269 LYS A C 1
ATOM 2175 O O . LYS A 1 269 ? -22.904 4.748 0.502 1.00 89.75 269 LYS A O 1
ATOM 2180 N N . VAL A 1 270 ? -23.102 2.519 0.268 1.00 92.12 270 VAL A N 1
ATOM 2181 C CA . VAL A 1 270 ? -22.102 2.412 -0.803 1.00 92.12 270 VAL A CA 1
ATOM 2182 C C . VAL A 1 270 ? -22.512 3.254 -2.021 1.00 92.12 270 VAL A C 1
ATOM 2184 O O . VAL A 1 270 ? -23.653 3.201 -2.484 1.00 92.12 270 VAL A O 1
ATOM 2187 N N . SER A 1 271 ? -21.583 4.061 -2.541 1.00 91.56 271 SER A N 1
ATOM 2188 C CA . SER A 1 271 ? -21.738 4.776 -3.817 1.00 91.56 271 SER A CA 1
ATOM 2189 C C . SER A 1 271 ? -21.212 3.970 -4.999 1.00 91.56 271 SER A C 1
ATOM 2191 O O . SER A 1 271 ? -21.845 3.917 -6.050 1.00 91.56 271 SER A O 1
ATOM 2193 N N . THR A 1 272 ? -20.020 3.409 -4.817 1.00 92.56 272 THR A N 1
ATOM 2194 C CA . THR A 1 272 ? -19.112 2.915 -5.853 1.00 92.56 272 THR A CA 1
ATOM 2195 C C . THR A 1 272 ? -18.135 1.932 -5.212 1.00 92.56 272 THR A C 1
ATOM 2197 O O . THR A 1 272 ? -17.762 2.096 -4.050 1.00 92.56 272 THR A O 1
ATOM 2200 N N . ILE A 1 273 ? -17.697 0.934 -5.969 1.00 93.31 273 ILE A N 1
ATOM 2201 C CA . ILE A 1 273 ? -16.669 -0.037 -5.605 1.00 93.31 273 ILE A CA 1
ATOM 2202 C C . ILE A 1 273 ? -15.672 -0.074 -6.762 1.00 93.31 273 ILE A C 1
ATOM 2204 O O . ILE A 1 273 ? -15.997 -0.509 -7.869 1.00 93.31 273 ILE A O 1
ATOM 2208 N N . THR A 1 274 ? -14.466 0.426 -6.511 1.00 92.75 274 THR A N 1
ATOM 2209 C CA . THR A 1 274 ? -13.368 0.406 -7.475 1.00 92.75 274 THR A CA 1
ATOM 2210 C C . THR A 1 274 ? -12.557 -0.866 -7.298 1.00 92.75 274 THR A C 1
ATOM 2212 O O . THR A 1 274 ? -12.027 -1.126 -6.217 1.00 92.75 274 THR A O 1
ATOM 2215 N N . VAL A 1 275 ? -12.444 -1.628 -8.379 1.00 90.38 275 VAL A N 1
ATOM 2216 C CA . VAL A 1 275 ? -11.703 -2.893 -8.460 1.00 90.38 275 VAL A CA 1
ATOM 2217 C C . VAL A 1 275 ? -10.646 -2.817 -9.559 1.00 90.38 275 VAL A C 1
ATOM 2219 O O . VAL A 1 275 ? -10.668 -1.917 -10.404 1.00 90.38 275 VAL A O 1
ATOM 2222 N N . ASP A 1 276 ? -9.711 -3.762 -9.568 1.00 85.12 276 ASP A N 1
ATOM 2223 C CA . ASP A 1 276 ? -8.798 -3.944 -10.695 1.00 85.12 276 ASP A CA 1
ATOM 2224 C C . ASP A 1 276 ? -9.549 -4.414 -11.971 1.00 85.12 276 ASP A C 1
ATOM 2226 O O . ASP A 1 276 ? -10.775 -4.556 -11.988 1.00 85.12 276 ASP A O 1
ATOM 2230 N N . ASN A 1 277 ? -8.831 -4.621 -13.078 1.00 81.94 277 ASN A N 1
ATOM 2231 C CA . ASN A 1 277 ? -9.457 -5.007 -14.347 1.00 81.94 277 ASN A CA 1
ATOM 2232 C C . ASN A 1 277 ? -9.562 -6.540 -14.540 1.00 81.94 277 ASN A C 1
ATOM 2234 O O . ASN A 1 277 ? -9.724 -7.003 -15.669 1.00 81.94 277 ASN A O 1
ATOM 2238 N N . CYS A 1 278 ? -9.451 -7.334 -13.466 1.00 82.50 278 CYS A N 1
ATOM 2239 C CA . CYS A 1 278 ? -9.557 -8.791 -13.511 1.00 82.50 278 CYS A CA 1
ATOM 2240 C C . CYS A 1 278 ? -11.004 -9.253 -13.753 1.00 82.50 278 CYS A C 1
ATOM 2242 O O . CYS A 1 278 ? -11.942 -8.820 -13.083 1.00 82.50 278 CYS A O 1
ATOM 2244 N N . THR A 1 279 ? -11.188 -10.209 -14.665 1.00 83.31 279 THR A N 1
ATOM 2245 C CA . THR A 1 279 ? -12.506 -10.727 -15.077 1.00 83.31 279 THR A CA 1
ATOM 2246 C C . THR A 1 279 ? -13.282 -11.423 -13.952 1.00 83.31 279 THR A C 1
ATOM 2248 O O . THR A 1 279 ? -14.514 -11.456 -13.986 1.00 83.31 279 THR A O 1
ATOM 2251 N N . THR A 1 280 ? -12.602 -11.920 -12.914 1.00 85.56 280 THR A N 1
ATOM 2252 C CA . THR A 1 280 ? -13.240 -12.440 -11.691 1.00 85.56 280 THR A CA 1
ATOM 2253 C C . THR A 1 280 ? -14.060 -11.358 -10.982 1.00 85.56 280 THR A C 1
ATOM 2255 O O . THR A 1 280 ? -15.163 -11.634 -10.502 1.00 85.56 280 THR A O 1
ATOM 2258 N N . ASN A 1 281 ? -13.582 -10.110 -10.972 1.00 88.06 281 ASN A N 1
ATOM 2259 C CA . ASN A 1 281 ? -14.261 -9.005 -10.298 1.00 88.06 281 ASN A CA 1
ATOM 2260 C C . ASN A 1 281 ? -15.560 -8.593 -11.019 1.00 88.06 281 ASN A C 1
ATOM 2262 O O . ASN A 1 281 ? -16.524 -8.189 -10.369 1.00 88.06 281 ASN A O 1
ATOM 2266 N N . ASP A 1 282 ? -15.664 -8.827 -12.331 1.00 87.56 282 ASP A N 1
ATOM 2267 C CA . ASP A 1 282 ? -16.894 -8.625 -13.111 1.00 87.56 282 ASP A CA 1
ATOM 2268 C C . ASP A 1 282 ? -17.998 -9.602 -12.700 1.00 87.56 282 ASP A C 1
ATOM 2270 O O . ASP A 1 282 ? -19.182 -9.267 -12.732 1.00 87.56 282 ASP A O 1
ATOM 2274 N N . ALA A 1 283 ? -17.637 -10.841 -12.358 1.00 89.88 283 ALA A N 1
ATOM 2275 C CA . ALA A 1 283 ? -18.576 -11.822 -11.821 1.00 89.88 283 ALA A CA 1
ATOM 2276 C C . ALA A 1 283 ? -18.922 -11.517 -10.353 1.00 89.88 283 ALA A C 1
ATOM 2278 O O . ALA A 1 283 ? -20.093 -11.595 -9.984 1.00 89.88 283 ALA A O 1
ATOM 2279 N N . MET A 1 284 ? -17.935 -11.102 -9.548 1.00 91.81 284 MET A N 1
ATOM 2280 C CA . MET A 1 284 ? -18.127 -10.717 -8.145 1.00 91.81 284 MET A CA 1
ATOM 2281 C C . MET A 1 284 ? -19.123 -9.559 -8.014 1.00 91.81 284 MET A C 1
ATOM 2283 O O . MET A 1 284 ? -20.115 -9.680 -7.302 1.00 91.81 284 MET A O 1
ATOM 2287 N N . LEU A 1 285 ? -18.897 -8.446 -8.719 1.00 90.75 285 LEU A N 1
ATOM 2288 C CA . LEU A 1 285 ? -19.712 -7.238 -8.558 1.00 90.75 285 LEU A CA 1
ATOM 2289 C C . LEU A 1 285 ? -21.133 -7.383 -9.114 1.00 90.75 285 LEU A C 1
ATOM 2291 O O . LEU A 1 285 ? -22.050 -6.764 -8.579 1.00 90.75 285 LEU A O 1
ATOM 2295 N N . ARG A 1 286 ? -21.348 -8.240 -10.124 1.00 89.69 286 ARG A N 1
ATOM 2296 C CA . ARG A 1 286 ? -22.706 -8.617 -10.558 1.00 89.69 286 ARG A CA 1
ATOM 2297 C C . ARG A 1 286 ? -23.458 -9.351 -9.445 1.00 89.69 286 ARG A C 1
ATOM 2299 O O . ARG A 1 286 ? -24.538 -8.919 -9.073 1.00 89.69 286 ARG A O 1
ATOM 2306 N N . ARG A 1 287 ? -22.844 -10.375 -8.845 1.00 91.44 287 ARG A N 1
ATOM 2307 C CA . ARG A 1 287 ? -23.435 -11.134 -7.725 1.00 91.44 287 ARG A CA 1
ATOM 2308 C C . ARG A 1 287 ? -23.615 -10.294 -6.459 1.00 91.44 287 ARG A C 1
ATOM 2310 O O . ARG A 1 287 ? -24.514 -10.559 -5.669 1.00 91.44 287 ARG A O 1
ATOM 2317 N N . LEU A 1 288 ? -22.777 -9.276 -6.264 1.00 91.19 288 LEU A N 1
ATOM 2318 C CA . LEU A 1 288 ? -22.900 -8.341 -5.150 1.00 91.19 288 LEU A CA 1
ATOM 2319 C C . LEU A 1 288 ? -24.099 -7.394 -5.326 1.00 91.19 288 LEU A C 1
ATOM 2321 O O . LEU A 1 288 ? -24.782 -7.110 -4.345 1.00 91.19 288 LEU A O 1
ATOM 2325 N N . LEU A 1 289 ? -24.404 -6.954 -6.555 1.00 89.12 289 LEU A N 1
ATOM 2326 C CA . LEU A 1 289 ? -25.618 -6.175 -6.849 1.00 89.12 289 LEU A CA 1
ATOM 2327 C C . LEU A 1 289 ? -26.900 -6.948 -6.510 1.00 89.12 289 LEU A C 1
ATOM 2329 O O . LEU A 1 289 ? -27.841 -6.343 -6.007 1.00 89.12 289 LEU A O 1
ATOM 2333 N N . ASP A 1 290 ? -26.919 -8.269 -6.712 1.00 87.06 290 ASP A N 1
ATOM 2334 C CA . ASP A 1 290 ? -28.061 -9.127 -6.356 1.00 87.06 290 ASP A CA 1
ATOM 2335 C C . ASP A 1 290 ? -28.275 -9.254 -4.830 1.00 87.06 290 ASP A C 1
ATOM 2337 O O . ASP A 1 290 ? -29.349 -9.659 -4.384 1.00 87.06 290 ASP A O 1
ATOM 2341 N N . ARG A 1 291 ? -27.259 -8.915 -4.019 1.00 87.25 291 ARG A N 1
ATOM 2342 C CA . ARG A 1 291 ? -27.284 -9.001 -2.545 1.00 87.25 291 ARG A CA 1
ATOM 2343 C C . ARG A 1 291 ? -27.434 -7.653 -1.838 1.00 87.25 291 ARG A C 1
ATOM 2345 O O . ARG A 1 291 ? -27.847 -7.629 -0.682 1.00 87.25 291 ARG A O 1
ATOM 2352 N N . LEU A 1 292 ? -27.071 -6.547 -2.487 1.00 86.81 292 LEU A N 1
ATOM 2353 C CA . LEU A 1 292 ? -27.150 -5.200 -1.914 1.00 86.81 292 LEU A CA 1
ATOM 2354 C C . LEU A 1 292 ? -28.498 -4.528 -2.242 1.00 86.81 292 LEU A C 1
ATOM 2356 O O . LEU A 1 292 ? -29.073 -4.771 -3.305 1.00 86.81 292 LEU A O 1
ATOM 2360 N N . PRO A 1 293 ? -29.021 -3.640 -1.375 1.00 84.88 293 PRO A N 1
ATOM 2361 C CA . PRO A 1 293 ? -30.289 -2.958 -1.618 1.00 84.88 293 PRO A CA 1
ATOM 2362 C C . PRO A 1 293 ? -30.125 -1.839 -2.659 1.00 84.88 293 PRO A C 1
ATOM 2364 O O . PRO A 1 293 ? -30.034 -0.656 -2.336 1.00 84.88 293 PRO A O 1
ATOM 2367 N N . THR A 1 294 ? -30.124 -2.220 -3.939 1.00 80.50 294 THR A N 1
ATOM 2368 C CA . THR A 1 294 ? -29.904 -1.350 -5.114 1.00 80.50 294 THR A CA 1
ATOM 2369 C C . THR A 1 294 ? -30.711 -0.048 -5.109 1.00 80.50 294 THR A C 1
ATOM 2371 O O . THR A 1 294 ? -30.196 0.988 -5.524 1.00 80.50 294 THR A O 1
ATOM 2374 N N . LYS A 1 295 ? -31.940 -0.065 -4.574 1.00 81.62 295 LYS A N 1
ATOM 2375 C CA . LYS A 1 295 ? -32.821 1.112 -4.428 1.00 81.62 295 LYS A CA 1
ATOM 2376 C C . LYS A 1 295 ? -32.253 2.224 -3.538 1.00 81.62 295 LYS A C 1
ATOM 2378 O O . LYS A 1 295 ? -32.621 3.380 -3.720 1.00 81.62 295 LYS A O 1
ATOM 2383 N N . ASP A 1 296 ? -31.381 1.892 -2.586 1.00 82.44 296 ASP A N 1
ATOM 2384 C CA . ASP A 1 296 ? -30.707 2.877 -1.734 1.00 82.44 296 ASP A CA 1
ATOM 2385 C C . ASP A 1 296 ? -29.423 3.423 -2.383 1.00 82.44 296 ASP A C 1
ATOM 2387 O O . ASP A 1 296 ? -28.868 4.415 -1.908 1.00 82.44 296 ASP A O 1
ATOM 2391 N N . MET A 1 297 ? -28.921 2.801 -3.456 1.00 83.81 297 MET A N 1
ATOM 2392 C CA . MET A 1 297 ? -27.634 3.121 -4.090 1.00 83.81 297 MET A CA 1
ATOM 2393 C C . MET A 1 297 ? -27.728 4.310 -5.063 1.00 83.81 297 MET A C 1
ATOM 2395 O O . MET A 1 297 ? -28.803 4.833 -5.355 1.00 83.81 297 MET A O 1
ATOM 2399 N N . LEU A 1 298 ? -26.587 4.770 -5.588 1.00 83.44 298 LEU A N 1
ATOM 2400 C CA . LEU A 1 298 ? -26.586 5.762 -6.668 1.00 83.44 298 LEU A CA 1
ATOM 2401 C C . LEU A 1 298 ? -27.077 5.136 -7.977 1.00 83.44 298 LEU A C 1
ATOM 2403 O O . LEU A 1 298 ? -26.541 4.120 -8.419 1.00 83.44 298 LEU A O 1
ATOM 2407 N N . LEU A 1 299 ? -28.062 5.782 -8.613 1.00 85.50 299 LEU A N 1
ATOM 2408 C CA . LEU A 1 299 ? -28.613 5.398 -9.920 1.00 85.50 299 LEU A CA 1
ATOM 2409 C C . LEU A 1 299 ? -29.011 3.909 -9.983 1.00 85.50 299 LEU A C 1
ATOM 2411 O O . LEU A 1 299 ? -28.674 3.216 -10.939 1.00 85.50 299 LEU A O 1
ATOM 2415 N N . ASP A 1 300 ? -29.686 3.405 -8.946 1.00 84.25 300 ASP A N 1
ATOM 2416 C CA . ASP A 1 300 ? -30.098 1.997 -8.803 1.00 84.25 300 ASP A CA 1
ATOM 2417 C C . ASP A 1 300 ? -28.928 0.987 -8.854 1.00 84.25 300 ASP A C 1
ATOM 2419 O O . ASP A 1 300 ? -29.092 -0.155 -9.277 1.00 84.25 300 ASP A O 1
ATOM 2423 N N . GLY A 1 301 ? -27.715 1.416 -8.486 1.00 83.62 301 GLY A N 1
ATOM 2424 C CA . GLY A 1 301 ? -26.497 0.601 -8.546 1.00 83.62 301 GLY A CA 1
ATOM 2425 C C . GLY A 1 301 ? -25.785 0.606 -9.907 1.00 83.62 301 GLY A C 1
ATOM 2426 O O . GLY A 1 301 ? -24.724 -0.003 -10.031 1.00 83.62 301 GLY A O 1
ATOM 2427 N N . LYS A 1 302 ? -26.286 1.332 -10.920 1.00 85.56 302 LYS A N 1
ATOM 2428 C CA . LYS A 1 302 ? -25.697 1.380 -12.282 1.00 85.56 302 LYS A CA 1
ATOM 2429 C C . LYS A 1 302 ? -24.251 1.888 -12.328 1.00 85.56 302 LYS A C 1
ATOM 2431 O O . LYS A 1 302 ? -23.541 1.596 -13.283 1.00 85.56 302 LYS A O 1
ATOM 2436 N N . VAL A 1 303 ? -23.820 2.638 -11.312 1.00 86.62 303 VAL A N 1
ATOM 2437 C CA . VAL A 1 303 ? -22.444 3.149 -11.159 1.00 86.62 303 VAL A CA 1
ATOM 2438 C C . VAL A 1 303 ? -21.639 2.408 -10.085 1.00 86.62 303 VAL A C 1
ATOM 2440 O O . VAL A 1 303 ? -20.557 2.857 -9.723 1.00 86.62 303 VAL A O 1
ATOM 2443 N N . LEU A 1 304 ? -22.136 1.279 -9.559 1.00 88.50 304 LEU A N 1
ATOM 2444 C CA . LEU A 1 304 ? -21.456 0.571 -8.473 1.00 88.50 304 LEU A CA 1
ATOM 2445 C C . LEU A 1 304 ? -20.084 0.034 -8.900 1.00 88.50 304 LEU A C 1
ATOM 2447 O O . LEU A 1 304 ? -19.151 0.098 -8.113 1.00 88.50 304 LEU A O 1
ATOM 2451 N N . HIS A 1 305 ? -19.938 -0.473 -10.124 1.00 90.19 305 HIS A N 1
ATOM 2452 C CA . HIS A 1 305 ? -18.664 -0.997 -10.618 1.00 90.19 305 HIS A CA 1
ATOM 2453 C C . HIS A 1 305 ? -17.817 0.123 -11.236 1.00 90.19 305 HIS A C 1
ATOM 2455 O O . HIS A 1 305 ? -18.128 0.618 -12.318 1.00 90.19 305 HIS A O 1
ATOM 2461 N N . MET A 1 306 ? -16.708 0.466 -10.577 1.00 89.88 306 MET A N 1
ATOM 2462 C CA . MET A 1 306 ? -15.663 1.338 -11.119 1.00 89.88 306 MET A CA 1
ATOM 2463 C C . MET A 1 306 ? -14.384 0.539 -11.403 1.00 89.88 306 MET A C 1
ATOM 2465 O O . MET A 1 306 ? -14.016 -0.359 -10.647 1.00 89.88 306 MET A O 1
ATOM 2469 N N . ARG A 1 307 ? -13.678 0.877 -12.486 1.00 86.56 307 ARG A N 1
ATOM 2470 C CA . ARG A 1 307 ? -12.379 0.273 -12.826 1.00 86.56 307 ARG A CA 1
ATOM 2471 C C . ARG A 1 307 ? -11.222 1.095 -12.272 1.00 86.56 307 ARG A C 1
ATOM 2473 O O . ARG A 1 307 ? -11.249 2.323 -12.317 1.00 86.56 307 ARG A O 1
ATOM 2480 N N . CYS A 1 308 ? -10.165 0.425 -11.827 1.00 88.06 308 CYS A N 1
ATOM 2481 C CA . CYS A 1 308 ? -8.922 1.063 -11.416 1.00 88.06 308 CYS A CA 1
ATOM 2482 C C . CYS A 1 308 ? -8.185 1.676 -12.623 1.00 88.06 308 CYS A C 1
ATOM 2484 O O . CYS A 1 308 ? -7.578 0.967 -13.432 1.00 88.06 308 CYS A O 1
ATOM 2486 N N . CYS A 1 309 ? -8.190 3.009 -12.719 1.00 85.88 309 CYS A N 1
ATOM 2487 C CA . CYS A 1 309 ? -7.500 3.755 -13.777 1.00 85.88 309 CYS A CA 1
ATOM 2488 C C . CYS A 1 309 ? -5.992 3.464 -13.831 1.00 85.88 309 CYS A C 1
ATOM 2490 O O . CYS A 1 309 ? -5.433 3.371 -14.921 1.00 85.88 309 CYS A O 1
ATOM 2492 N N . ALA A 1 310 ? -5.338 3.262 -12.681 1.00 83.25 310 ALA A N 1
ATOM 2493 C CA . ALA A 1 310 ? -3.921 2.903 -12.626 1.00 83.25 310 ALA A CA 1
ATOM 2494 C C . ALA A 1 310 ? -3.651 1.507 -13.221 1.00 83.25 310 ALA A C 1
ATOM 2496 O O . ALA A 1 310 ? -2.664 1.324 -13.933 1.00 83.25 310 ALA A O 1
ATOM 2497 N N . HIS A 1 311 ? -4.554 0.540 -13.008 1.00 81.56 311 HIS A N 1
ATOM 2498 C CA . HIS A 1 311 ? -4.458 -0.781 -13.632 1.00 81.56 311 HIS A CA 1
ATOM 2499 C C . HIS A 1 311 ? -4.667 -0.691 -15.152 1.00 81.56 311 HIS A C 1
ATOM 2501 O O . HIS A 1 311 ? -3.869 -1.258 -15.898 1.00 81.56 311 HIS A O 1
ATOM 2507 N N . ILE A 1 312 ? -5.682 0.054 -15.617 1.00 86.69 312 ILE A N 1
ATOM 2508 C CA . ILE A 1 312 ? -5.932 0.300 -17.052 1.00 86.69 312 ILE A CA 1
ATOM 2509 C C . ILE A 1 312 ? -4.709 0.947 -17.717 1.00 86.69 312 ILE A C 1
ATOM 2511 O O . ILE A 1 312 ? -4.267 0.486 -18.766 1.00 86.69 312 ILE A O 1
ATOM 2515 N N . LEU A 1 313 ? -4.122 1.970 -17.090 1.00 86.75 313 LEU A N 1
ATOM 2516 C CA . LEU A 1 313 ? -2.908 2.627 -17.574 1.00 86.75 313 LEU A CA 1
ATOM 2517 C C . LEU A 1 313 ? -1.741 1.633 -17.674 1.00 86.75 313 LEU A C 1
ATOM 2519 O O . LEU A 1 313 ? -1.072 1.576 -18.702 1.00 86.75 313 LEU A O 1
ATOM 2523 N N . ASN A 1 314 ? -1.539 0.791 -16.657 1.00 85.50 314 ASN A N 1
ATOM 2524 C CA . ASN A 1 314 ? -0.550 -0.290 -16.688 1.00 85.50 314 ASN A CA 1
ATOM 2525 C C . ASN A 1 314 ? -0.796 -1.310 -17.823 1.00 85.50 314 ASN A C 1
ATOM 2527 O O . ASN A 1 314 ? 0.179 -1.816 -18.371 1.00 85.50 314 ASN A O 1
ATOM 2531 N N . LEU A 1 315 ? -2.051 -1.608 -18.188 1.00 87.06 315 LEU A N 1
ATOM 2532 C CA . LEU A 1 315 ? -2.358 -2.485 -19.327 1.00 87.06 315 LEU A CA 1
ATOM 2533 C C . LEU A 1 315 ? -1.986 -1.814 -20.656 1.00 87.06 315 LEU A C 1
ATOM 2535 O O . LEU A 1 315 ? -1.244 -2.404 -21.435 1.00 87.06 315 LEU A O 1
ATOM 2539 N N . ILE A 1 316 ? -2.418 -0.565 -20.869 1.00 88.88 316 ILE A N 1
ATOM 2540 C CA . ILE A 1 316 ? -2.094 0.233 -22.069 1.00 88.88 316 ILE A CA 1
ATOM 2541 C C . ILE A 1 316 ? -0.575 0.359 -22.251 1.00 88.88 316 ILE A C 1
ATOM 2543 O O . ILE A 1 316 ? -0.058 0.229 -23.358 1.00 88.88 316 ILE A O 1
ATOM 2547 N N . VAL A 1 317 ? 0.160 0.594 -21.161 1.00 89.94 317 VAL A N 1
ATOM 2548 C CA . VAL A 1 317 ? 1.620 0.699 -21.221 1.00 89.94 317 VAL A CA 1
ATOM 2549 C C . VAL A 1 317 ? 2.281 -0.655 -21.492 1.00 89.94 317 VAL A C 1
ATOM 2551 O O . VAL A 1 317 ? 3.250 -0.694 -22.242 1.00 89.94 317 VAL A O 1
ATOM 2554 N N . LYS A 1 318 ? 1.781 -1.769 -20.944 1.00 88.25 318 LYS A N 1
ATOM 2555 C CA . LYS A 1 318 ? 2.345 -3.104 -21.220 1.00 88.25 318 LYS A CA 1
ATOM 2556 C C . LYS A 1 318 ? 2.169 -3.525 -22.680 1.00 88.25 318 LYS A C 1
ATOM 2558 O O . LYS A 1 318 ? 3.147 -3.954 -23.279 1.00 88.25 318 LYS A O 1
ATOM 2563 N N . ASP A 1 319 ? 0.989 -3.301 -23.250 1.00 88.12 319 ASP A N 1
ATOM 2564 C CA . ASP A 1 319 ? 0.688 -3.501 -24.676 1.00 88.12 319 ASP A CA 1
ATOM 2565 C C . ASP A 1 319 ? 1.644 -2.681 -25.577 1.00 88.12 319 ASP A C 1
ATOM 2567 O O . ASP A 1 319 ? 2.314 -3.208 -26.470 1.00 88.12 319 ASP A O 1
ATOM 2571 N N . GLY A 1 320 ? 1.846 -1.399 -25.244 1.00 87.69 320 GLY A N 1
ATOM 2572 C CA . GLY A 1 320 ? 2.816 -0.538 -25.931 1.00 87.69 320 GLY A CA 1
ATOM 2573 C C . GLY A 1 320 ? 4.289 -0.946 -25.753 1.00 87.69 320 GLY A C 1
ATOM 2574 O O . GLY A 1 320 ? 5.090 -0.748 -26.666 1.00 87.69 320 GLY A O 1
ATOM 2575 N N . LEU A 1 321 ? 4.669 -1.523 -24.607 1.00 89.50 321 LEU A N 1
ATOM 2576 C CA . LEU A 1 321 ? 6.026 -2.030 -24.353 1.00 89.50 321 LEU A CA 1
ATOM 2577 C C . LEU A 1 321 ? 6.298 -3.354 -25.083 1.00 89.50 321 LEU A C 1
ATOM 2579 O O . LEU A 1 321 ? 7.424 -3.573 -25.526 1.00 89.50 321 LEU A O 1
ATOM 2583 N N . GLU A 1 322 ? 5.294 -4.219 -25.244 1.00 89.06 322 GLU A N 1
ATOM 2584 C CA . GLU A 1 322 ? 5.428 -5.507 -25.940 1.00 89.06 322 GLU A CA 1
ATOM 2585 C C . GLU A 1 322 ? 5.852 -5.319 -27.407 1.00 89.06 322 GLU A C 1
ATOM 2587 O O . GLU A 1 322 ? 6.705 -6.056 -27.909 1.00 89.06 322 GLU A O 1
ATOM 2592 N N . THR A 1 323 ? 5.382 -4.235 -28.036 1.00 87.88 323 THR A N 1
ATOM 2593 C CA . THR A 1 323 ? 5.770 -3.798 -29.393 1.00 87.88 323 THR A CA 1
ATOM 2594 C C . THR A 1 323 ? 7.286 -3.585 -29.560 1.00 87.88 323 THR A C 1
ATOM 2596 O O . THR A 1 323 ? 7.811 -3.796 -30.651 1.00 87.88 323 THR A O 1
ATOM 2599 N N . ILE A 1 324 ? 8.015 -3.219 -28.495 1.00 88.25 324 ILE A N 1
ATOM 2600 C CA . ILE A 1 324 ? 9.487 -3.067 -28.501 1.00 88.25 324 ILE A CA 1
ATOM 2601 C C . ILE A 1 324 ? 10.204 -4.029 -27.545 1.00 88.25 324 ILE A C 1
ATOM 2603 O O . ILE A 1 324 ? 11.346 -3.783 -27.149 1.00 88.25 324 ILE A O 1
ATOM 2607 N N . SER A 1 325 ? 9.553 -5.135 -27.181 1.00 91.25 325 SER A N 1
ATOM 2608 C CA . SER A 1 325 ? 10.073 -6.172 -26.276 1.00 91.25 325 SER A CA 1
ATOM 2609 C C . SER A 1 325 ? 11.539 -6.534 -26.550 1.00 91.25 325 SER A C 1
ATOM 2611 O O . SER A 1 325 ? 12.359 -6.477 -25.638 1.00 91.25 325 SER A O 1
ATOM 2613 N N . SER A 1 326 ? 11.907 -6.792 -27.810 1.00 91.94 326 SER A N 1
ATOM 2614 C CA . SER A 1 326 ? 13.289 -7.138 -28.189 1.00 91.94 326 SER A CA 1
ATOM 2615 C C . SER A 1 326 ? 14.330 -6.034 -27.921 1.00 91.94 326 SER A C 1
ATOM 2617 O O . SER A 1 326 ? 15.456 -6.343 -27.529 1.00 91.94 326 SER A O 1
ATOM 2619 N N . THR A 1 327 ? 13.968 -4.754 -28.062 1.00 92.50 327 THR A N 1
ATOM 2620 C CA . THR A 1 327 ? 14.823 -3.610 -27.692 1.00 92.50 327 THR A CA 1
ATOM 2621 C C . THR A 1 327 ? 14.964 -3.497 -26.176 1.00 92.50 327 THR A C 1
ATOM 2623 O O . THR A 1 327 ? 16.072 -3.303 -25.669 1.00 92.50 327 THR A O 1
ATOM 2626 N N . ILE A 1 328 ? 13.861 -3.674 -25.436 1.00 92.56 328 ILE A N 1
ATOM 2627 C CA . ILE A 1 328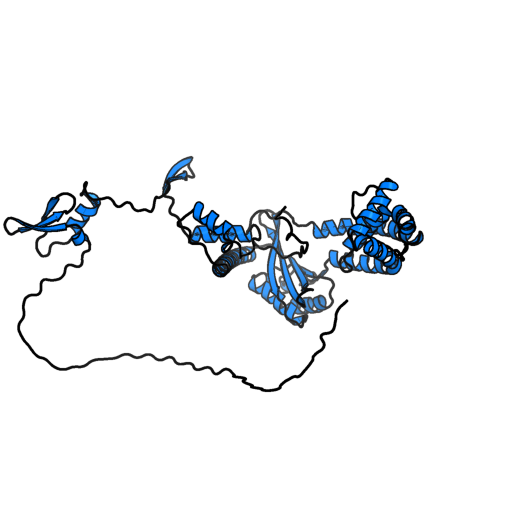 ? 13.886 -3.687 -23.968 1.00 92.56 328 ILE A CA 1
ATOM 2628 C C . ILE A 1 328 ? 14.792 -4.818 -23.477 1.00 92.56 328 ILE A C 1
ATOM 2630 O O . ILE A 1 328 ? 15.605 -4.587 -22.590 1.00 92.56 328 ILE A O 1
ATOM 2634 N N . GLU A 1 329 ? 14.704 -6.013 -24.064 1.00 93.19 329 GLU A N 1
ATOM 2635 C CA . GLU A 1 329 ? 15.521 -7.163 -23.668 1.00 93.19 329 GLU A CA 1
ATOM 2636 C C . GLU A 1 329 ? 17.012 -6.964 -23.969 1.00 93.19 329 GLU A C 1
ATOM 2638 O O . GLU A 1 329 ? 17.826 -7.211 -23.081 1.00 93.19 329 GLU A O 1
ATOM 2643 N N . ARG A 1 330 ? 17.399 -6.408 -25.129 1.00 93.38 330 ARG A N 1
ATOM 2644 C CA . ARG A 1 330 ? 18.813 -6.077 -25.415 1.00 93.38 330 ARG A CA 1
ATOM 2645 C C . ARG A 1 330 ? 19.393 -5.057 -24.425 1.00 93.38 330 ARG A C 1
ATOM 2647 O O . ARG A 1 330 ? 20.514 -5.228 -23.935 1.00 93.38 330 ARG A O 1
ATOM 2654 N N . ILE A 1 331 ? 18.631 -4.018 -24.073 1.00 93.81 331 ILE A N 1
ATOM 2655 C CA . ILE A 1 331 ? 19.058 -3.030 -23.067 1.00 93.81 331 ILE A CA 1
ATOM 2656 C C . ILE A 1 331 ? 19.064 -3.653 -21.659 1.00 93.81 331 ILE A C 1
ATOM 2658 O O . ILE A 1 331 ? 20.013 -3.444 -20.902 1.00 93.81 331 ILE A O 1
ATOM 2662 N N . ARG A 1 332 ? 18.068 -4.478 -21.313 1.00 94.00 332 ARG A N 1
ATOM 2663 C CA . ARG A 1 332 ? 17.984 -5.183 -20.026 1.00 94.00 332 ARG A CA 1
ATOM 2664 C C . ARG A 1 332 ? 19.157 -6.139 -19.827 1.00 94.00 332 ARG A C 1
ATOM 2666 O O . ARG A 1 332 ? 19.784 -6.087 -18.775 1.00 94.00 332 ARG A O 1
ATOM 2673 N N . ASP A 1 333 ? 19.498 -6.959 -20.819 1.00 93.44 333 ASP A N 1
ATOM 2674 C CA . ASP A 1 333 ? 20.674 -7.841 -20.798 1.00 93.44 333 ASP A CA 1
ATOM 2675 C C . ASP A 1 333 ? 21.965 -7.058 -20.546 1.00 93.44 333 ASP A C 1
ATOM 2677 O O . ASP A 1 333 ? 22.855 -7.514 -19.825 1.00 93.44 333 ASP A O 1
ATOM 2681 N N . SER A 1 334 ? 22.056 -5.856 -21.118 1.00 93.31 334 SER A N 1
ATOM 2682 C CA . SER A 1 334 ? 23.187 -4.954 -20.915 1.00 93.31 334 SER A CA 1
ATOM 2683 C C . SER A 1 334 ? 23.263 -4.466 -19.472 1.00 93.31 334 SER A C 1
ATOM 2685 O O . SER A 1 334 ? 24.331 -4.518 -18.861 1.00 93.31 334 SER A O 1
ATOM 2687 N N . VAL A 1 335 ? 22.130 -4.051 -18.899 1.00 93.25 335 VAL A N 1
ATOM 2688 C CA . VAL A 1 335 ? 22.031 -3.675 -17.484 1.00 93.25 335 VAL A CA 1
ATOM 2689 C C . VAL A 1 335 ? 22.397 -4.860 -16.590 1.00 93.25 335 VAL A C 1
ATOM 2691 O O . VAL A 1 335 ? 23.342 -4.735 -15.816 1.00 93.25 335 VAL A O 1
ATOM 2694 N N . VAL A 1 336 ? 21.757 -6.025 -16.767 1.00 93.75 336 VAL A N 1
ATOM 2695 C CA . VAL A 1 336 ? 22.064 -7.271 -16.037 1.00 93.75 336 VAL A CA 1
ATOM 2696 C C . VAL A 1 336 ? 23.555 -7.586 -16.099 1.00 93.75 336 VAL A C 1
ATOM 2698 O O . VAL A 1 336 ? 24.162 -7.871 -15.069 1.00 93.75 336 VAL A O 1
ATOM 2701 N N . TYR A 1 337 ? 24.176 -7.519 -17.282 1.00 93.56 337 TYR A N 1
ATOM 2702 C CA . TYR A 1 337 ? 25.596 -7.825 -17.418 1.00 93.56 337 TYR A CA 1
ATOM 2703 C C . TYR A 1 337 ? 26.458 -6.915 -16.539 1.00 93.56 337 TYR A C 1
ATOM 2705 O O . TYR A 1 337 ? 27.335 -7.421 -15.835 1.00 93.56 337 TYR A O 1
ATOM 2713 N N . TRP A 1 338 ? 26.225 -5.601 -16.568 1.00 92.62 338 TRP A N 1
ATOM 2714 C CA . TRP A 1 338 ? 27.060 -4.624 -15.868 1.00 92.62 338 TRP A CA 1
ATOM 2715 C C . TRP A 1 338 ? 26.733 -4.466 -14.377 1.00 92.62 338 TRP A C 1
ATOM 2717 O O . TRP A 1 338 ? 27.640 -4.131 -13.617 1.00 92.62 338 TRP A O 1
ATOM 2727 N N . THR A 1 339 ? 25.511 -4.778 -13.930 1.00 91.88 339 THR A N 1
ATOM 2728 C CA . THR A 1 339 ? 25.134 -4.764 -12.502 1.00 91.88 339 THR A CA 1
ATOM 2729 C C . THR A 1 339 ? 25.403 -6.084 -11.770 1.00 91.88 339 THR A C 1
ATOM 2731 O O . THR A 1 339 ? 25.416 -6.090 -10.544 1.00 91.88 339 THR A O 1
ATOM 2734 N N . ALA A 1 340 ? 25.658 -7.195 -12.474 1.00 91.38 340 ALA A N 1
ATOM 2735 C CA . ALA A 1 340 ? 25.795 -8.535 -11.876 1.00 91.38 340 ALA A CA 1
ATOM 2736 C C . ALA A 1 340 ? 26.956 -8.735 -10.873 1.00 91.38 340 ALA A C 1
ATOM 2738 O O . ALA A 1 340 ? 27.015 -9.786 -10.238 1.00 91.38 340 ALA A O 1
ATOM 2739 N N . SER A 1 341 ? 27.902 -7.798 -10.734 1.00 91.81 341 SER A N 1
ATOM 2740 C CA . SER A 1 341 ? 28.873 -7.822 -9.627 1.00 91.81 341 SER A CA 1
ATOM 2741 C C . SER A 1 341 ? 29.512 -6.449 -9.368 1.00 91.81 341 SER A C 1
ATOM 2743 O O . SER A 1 341 ? 29.649 -5.663 -10.313 1.00 91.81 341 SER A O 1
ATOM 2745 N N . PRO A 1 342 ? 29.990 -6.161 -8.136 1.00 91.88 342 PRO A N 1
ATOM 2746 C CA . PRO A 1 342 ? 30.648 -4.890 -7.807 1.00 91.88 342 PRO A CA 1
ATOM 2747 C C . PRO A 1 342 ? 31.809 -4.547 -8.750 1.00 91.88 342 PRO A C 1
ATOM 2749 O O . PRO A 1 342 ? 31.869 -3.446 -9.289 1.00 91.88 342 PRO A O 1
ATOM 2752 N N . ALA A 1 343 ? 32.657 -5.530 -9.072 1.00 91.62 343 ALA A N 1
ATOM 2753 C CA . ALA A 1 343 ? 33.780 -5.352 -9.994 1.00 91.62 343 ALA A CA 1
ATOM 2754 C C . ALA A 1 343 ? 33.354 -4.976 -11.431 1.00 91.62 343 ALA A C 1
ATOM 2756 O O . ALA A 1 343 ? 34.121 -4.334 -12.153 1.00 91.62 343 ALA A O 1
ATOM 2757 N N . ARG A 1 344 ? 32.142 -5.351 -11.874 1.00 91.38 344 ARG A N 1
ATOM 2758 C CA . ARG A 1 344 ? 31.584 -4.892 -13.158 1.00 91.38 344 ARG A CA 1
ATOM 2759 C C . ARG A 1 344 ? 30.988 -3.491 -13.054 1.00 91.38 344 ARG A C 1
ATOM 2761 O O . ARG A 1 344 ? 31.223 -2.699 -13.966 1.00 91.38 344 ARG A O 1
ATOM 2768 N N . VAL A 1 345 ? 30.321 -3.161 -11.947 1.00 91.38 345 VAL A N 1
ATOM 2769 C CA . VAL A 1 345 ? 29.809 -1.808 -11.672 1.00 91.38 345 VAL A CA 1
ATOM 2770 C C . VAL A 1 345 ? 30.962 -0.801 -11.640 1.00 91.38 345 VAL A C 1
ATOM 2772 O O . VAL A 1 345 ? 30.964 0.144 -12.427 1.00 91.38 345 VAL A O 1
ATOM 2775 N N . GLU A 1 346 ? 32.008 -1.049 -10.846 1.00 91.31 346 GLU A N 1
ATOM 2776 C CA . GLU A 1 346 ? 33.220 -0.215 -10.797 1.00 91.31 346 GLU A CA 1
ATOM 2777 C C . GLU A 1 346 ? 33.865 -0.039 -12.178 1.00 91.31 346 GLU A C 1
ATOM 2779 O O . GLU A 1 346 ? 34.270 1.063 -12.562 1.00 91.31 346 GLU A O 1
ATOM 2784 N N . LYS A 1 347 ? 33.951 -1.129 -12.954 1.00 91.56 347 LYS A N 1
ATOM 2785 C CA . LYS A 1 347 ? 34.501 -1.120 -14.313 1.00 91.56 347 LYS A CA 1
ATOM 2786 C C . LYS A 1 347 ? 33.650 -0.274 -15.262 1.00 91.56 347 LYS A C 1
ATOM 2788 O O . LYS A 1 347 ? 34.229 0.463 -16.061 1.00 91.56 347 LYS A O 1
ATOM 2793 N N . PHE A 1 348 ? 32.322 -0.334 -15.162 1.00 92.12 348 PHE A N 1
ATOM 2794 C CA . PHE A 1 348 ? 31.399 0.482 -15.953 1.00 92.12 348 PHE A CA 1
ATOM 2795 C C . PHE A 1 348 ? 31.485 1.964 -15.569 1.00 92.12 348 PHE A C 1
ATOM 2797 O O . PHE A 1 348 ? 31.720 2.810 -16.433 1.00 92.12 348 PHE A O 1
ATOM 2804 N N . GLU A 1 349 ? 31.425 2.291 -14.275 1.00 90.94 349 GLU A N 1
ATOM 2805 C CA . GLU A 1 349 ? 31.593 3.666 -13.790 1.00 90.94 349 GLU A CA 1
ATOM 2806 C C . GLU A 1 349 ? 32.956 4.256 -14.192 1.00 90.94 349 GLU A C 1
ATOM 2808 O O . GLU A 1 349 ? 33.054 5.423 -14.565 1.00 90.94 349 GLU A O 1
ATOM 2813 N N . LYS A 1 350 ? 34.032 3.457 -14.172 1.00 90.81 350 LYS A N 1
ATOM 2814 C CA . LYS A 1 350 ? 35.367 3.874 -14.637 1.00 90.81 350 LYS A CA 1
ATOM 2815 C C . LYS A 1 350 ? 35.412 4.165 -16.143 1.00 90.81 350 LYS A C 1
ATOM 2817 O O . LYS A 1 350 ? 36.270 4.933 -16.576 1.00 90.81 350 LYS A O 1
ATOM 2822 N N . VAL A 1 351 ? 34.513 3.591 -16.945 1.00 91.19 351 VAL A N 1
ATOM 2823 C CA . VAL A 1 351 ? 34.326 3.972 -18.356 1.00 91.19 351 VAL A CA 1
ATOM 2824 C C . VAL A 1 351 ? 33.496 5.254 -18.458 1.00 91.19 351 VAL A C 1
ATOM 2826 O O . VAL A 1 351 ? 33.920 6.172 -19.156 1.00 91.19 351 VAL A O 1
ATOM 2829 N N . ALA A 1 352 ? 32.383 5.360 -17.726 1.00 90.81 352 ALA A N 1
ATOM 2830 C CA . ALA A 1 352 ? 31.512 6.540 -17.724 1.00 90.81 352 ALA A CA 1
ATOM 2831 C C . ALA A 1 352 ? 32.261 7.821 -17.303 1.00 90.81 352 ALA A C 1
ATOM 2833 O O . ALA A 1 352 ? 32.255 8.811 -18.037 1.00 90.81 352 ALA A O 1
ATOM 2834 N N . ARG A 1 353 ? 33.023 7.765 -16.199 1.00 90.00 353 ARG A N 1
ATOM 2835 C CA . ARG A 1 353 ? 33.908 8.851 -15.728 1.00 90.00 353 ARG A CA 1
ATOM 2836 C C . ARG A 1 353 ? 34.917 9.297 -16.794 1.00 90.00 353 ARG A C 1
ATOM 2838 O O . ARG A 1 353 ? 35.210 10.479 -16.893 1.00 90.00 353 ARG A O 1
ATOM 2845 N N . GLN A 1 354 ? 35.435 8.375 -17.611 1.00 89.50 354 GLN A N 1
ATOM 2846 C CA . GLN A 1 354 ? 36.395 8.680 -18.685 1.00 89.50 354 GLN A CA 1
ATOM 2847 C C . GLN A 1 354 ? 35.757 9.242 -19.964 1.00 89.50 354 GLN A C 1
ATOM 2849 O O . GLN A 1 354 ? 36.479 9.696 -20.849 1.00 89.50 354 GLN A O 1
ATOM 2854 N N . LEU A 1 355 ? 34.429 9.211 -20.065 1.00 88.31 355 LEU A N 1
ATOM 2855 C CA . LEU A 1 355 ? 33.647 9.892 -21.098 1.00 88.31 355 LEU A CA 1
ATOM 2856 C C . LEU A 1 355 ? 32.994 11.181 -20.560 1.00 88.31 355 LEU A C 1
ATOM 2858 O O . LEU A 1 355 ? 32.187 11.789 -21.252 1.00 88.31 355 LEU A O 1
ATOM 2862 N N . ASN A 1 356 ? 33.337 11.598 -19.332 1.00 86.25 356 ASN A N 1
ATOM 2863 C CA . ASN A 1 356 ? 32.713 12.704 -18.593 1.00 86.25 356 ASN A CA 1
ATOM 2864 C C . ASN A 1 356 ? 31.186 12.559 -18.397 1.00 86.25 356 ASN A C 1
ATOM 2866 O O . ASN A 1 356 ? 30.497 13.544 -18.138 1.00 86.25 356 ASN A O 1
ATOM 2870 N N . VAL A 1 357 ? 30.656 11.332 -18.469 1.00 85.88 357 VAL A N 1
ATOM 2871 C CA . VAL A 1 357 ? 29.241 11.043 -18.197 1.00 85.88 357 VAL A CA 1
ATOM 2872 C C . VAL A 1 357 ? 29.006 11.060 -16.685 1.00 85.88 357 VAL A C 1
ATOM 2874 O O . VAL A 1 357 ? 29.710 10.396 -15.915 1.00 85.88 357 VAL A O 1
ATOM 2877 N N . SER A 1 358 ? 28.015 11.832 -16.240 1.00 79.06 358 SER A N 1
ATOM 2878 C CA . SER A 1 358 ? 27.721 12.042 -14.824 1.00 79.06 358 SER A CA 1
ATOM 2879 C C . SER A 1 358 ? 27.118 10.789 -14.183 1.00 79.06 358 SER A C 1
ATOM 2881 O O . SER A 1 358 ? 25.952 10.459 -14.372 1.00 79.06 358 SER A O 1
ATOM 2883 N N . CYS A 1 359 ? 27.908 10.114 -13.344 1.00 74.38 359 CYS A N 1
ATOM 2884 C CA . CYS A 1 359 ? 27.538 8.862 -12.667 1.00 74.38 359 CYS A CA 1
ATOM 2885 C C . CYS A 1 359 ? 26.503 9.040 -11.524 1.00 74.38 359 CYS A C 1
ATOM 2887 O O . CYS A 1 359 ? 26.547 8.325 -10.528 1.00 74.38 359 CYS A O 1
ATOM 2889 N N . GLY A 1 360 ? 25.612 10.034 -11.619 1.00 72.69 360 GLY A N 1
ATOM 2890 C CA . GLY A 1 360 ? 24.694 10.447 -10.546 1.00 72.69 360 GLY A CA 1
ATOM 2891 C C . GLY A 1 360 ? 23.460 9.554 -10.369 1.00 72.69 360 GLY A C 1
ATOM 2892 O O . GLY A 1 360 ? 22.802 9.629 -9.336 1.00 72.69 360 GLY A O 1
ATOM 2893 N N . LYS A 1 361 ? 23.151 8.699 -11.351 1.00 80.25 361 LYS A N 1
ATOM 2894 C CA . LYS A 1 361 ? 22.141 7.635 -11.253 1.00 80.25 361 LYS A CA 1
ATOM 2895 C C . LYS A 1 361 ? 22.812 6.293 -11.533 1.00 80.25 361 LYS A C 1
ATOM 2897 O O . LYS A 1 361 ? 23.348 6.109 -12.624 1.00 80.25 361 LYS A O 1
ATOM 2902 N N . LYS A 1 362 ? 22.791 5.353 -10.586 1.00 86.25 362 LYS A N 1
ATOM 2903 C CA . LYS A 1 362 ? 23.272 3.981 -10.828 1.00 86.25 362 LYS A CA 1
ATOM 2904 C C . LYS A 1 362 ? 22.363 3.280 -11.845 1.00 86.25 362 LYS A C 1
ATOM 2906 O O . LYS A 1 362 ? 21.159 3.518 -11.846 1.00 86.25 362 LYS A O 1
ATOM 2911 N N . LEU A 1 363 ? 22.926 2.401 -12.678 1.00 87.56 363 LEU A N 1
ATOM 2912 C CA . LEU A 1 363 ? 22.118 1.452 -13.450 1.00 87.56 363 LEU A CA 1
ATOM 2913 C C . LEU A 1 363 ? 21.387 0.517 -12.476 1.00 87.56 363 LEU A C 1
ATOM 2915 O O . LEU A 1 363 ? 22.023 -0.070 -11.602 1.00 87.56 363 LEU A O 1
ATOM 2919 N N . SER A 1 364 ? 20.076 0.369 -12.648 1.00 86.94 364 SER A N 1
ATOM 2920 C CA . SER A 1 364 ? 19.226 -0.541 -11.878 1.00 86.94 364 SER A CA 1
ATOM 2921 C C . SER A 1 364 ? 18.437 -1.449 -12.818 1.00 86.94 364 SER A C 1
ATOM 2923 O O . SER A 1 364 ? 18.039 -1.039 -13.909 1.00 86.94 364 SER A O 1
ATOM 2925 N N . LEU A 1 365 ? 18.242 -2.701 -12.405 1.00 89.12 365 LEU A N 1
ATOM 2926 C CA . LEU A 1 365 ? 17.488 -3.695 -13.163 1.00 89.12 365 LEU A CA 1
ATOM 2927 C C . LEU A 1 365 ? 15.983 -3.512 -12.941 1.00 89.12 365 LEU A C 1
ATOM 2929 O O . LEU A 1 365 ? 15.544 -3.294 -11.815 1.00 89.12 365 LEU A O 1
ATOM 2933 N N . ASP A 1 366 ? 15.179 -3.649 -13.994 1.00 89.75 366 ASP A N 1
ATOM 2934 C CA . ASP A 1 366 ? 13.733 -3.502 -13.880 1.00 89.75 366 ASP A CA 1
ATOM 2935 C C . ASP A 1 366 ? 13.017 -4.768 -13.370 1.00 89.75 366 ASP A C 1
ATOM 2937 O O . ASP A 1 366 ? 13.364 -5.916 -13.677 1.00 89.75 366 ASP A O 1
ATOM 2941 N N . CYS A 1 367 ? 11.945 -4.557 -12.614 1.00 80.38 367 CYS A N 1
ATOM 2942 C CA . CYS A 1 367 ? 11.026 -5.598 -12.184 1.00 80.38 367 CYS A CA 1
ATOM 2943 C C . CYS A 1 367 ? 9.971 -5.814 -13.280 1.00 80.38 367 CYS A C 1
ATOM 2945 O O . CYS A 1 367 ? 9.095 -4.967 -13.465 1.00 80.38 367 CYS A O 1
ATOM 2947 N N . LYS A 1 368 ? 10.025 -6.958 -13.990 1.00 74.12 368 LYS A N 1
ATOM 2948 C CA . LYS A 1 368 ? 9.188 -7.248 -15.181 1.00 74.12 368 LYS A CA 1
ATOM 2949 C C . LYS A 1 368 ? 7.675 -7.059 -14.957 1.00 74.12 368 LYS A C 1
ATOM 2951 O O . LYS A 1 368 ? 6.933 -6.842 -15.909 1.00 74.12 368 LYS A O 1
ATOM 2956 N N . THR A 1 369 ? 7.192 -7.140 -13.715 1.00 69.38 369 THR A N 1
ATOM 2957 C CA . THR A 1 369 ? 5.772 -6.944 -13.378 1.00 69.38 369 THR A CA 1
ATOM 2958 C C . THR A 1 369 ? 5.377 -5.470 -13.202 1.00 69.38 369 THR A C 1
ATOM 2960 O O . THR A 1 369 ? 4.204 -5.144 -13.404 1.00 69.38 369 THR A O 1
ATOM 2963 N N . ARG A 1 370 ? 6.322 -4.569 -12.881 1.00 78.75 370 ARG A N 1
ATOM 2964 C CA . ARG A 1 370 ? 6.110 -3.141 -12.570 1.00 78.75 370 ARG A CA 1
ATOM 2965 C C . ARG A 1 370 ? 6.734 -2.244 -13.653 1.00 78.75 370 ARG A C 1
ATOM 2967 O O . ARG A 1 370 ? 7.889 -1.834 -13.532 1.00 78.75 370 ARG A O 1
ATOM 2974 N N . TRP A 1 371 ? 5.950 -1.875 -14.670 1.00 87.12 371 TRP A N 1
ATOM 2975 C CA . TRP A 1 371 ? 6.419 -1.132 -15.857 1.00 87.12 371 TRP A CA 1
ATOM 2976 C C . TRP A 1 371 ? 7.168 0.183 -15.542 1.00 87.12 371 TRP A C 1
ATOM 2978 O O . TRP A 1 371 ? 8.103 0.540 -16.258 1.00 87.12 371 TRP A O 1
ATOM 2988 N N . ASN A 1 372 ? 6.816 0.873 -14.445 1.00 87.00 372 ASN A N 1
ATOM 2989 C CA . ASN A 1 372 ? 7.522 2.070 -13.958 1.00 87.00 372 ASN A CA 1
ATOM 2990 C C . ASN A 1 372 ? 9.036 1.832 -13.825 1.00 87.00 372 ASN A C 1
ATOM 2992 O O . ASN A 1 372 ? 9.835 2.699 -14.170 1.00 87.00 372 ASN A O 1
ATOM 2996 N N . SER A 1 373 ? 9.437 0.645 -13.357 1.00 88.38 373 SER A N 1
ATOM 2997 C CA . SER A 1 373 ? 10.850 0.286 -13.212 1.00 88.38 373 SER A CA 1
ATOM 2998 C C . SER A 1 373 ? 11.537 0.076 -14.566 1.00 88.38 373 SER A C 1
ATOM 3000 O O . SER A 1 373 ? 12.679 0.494 -14.728 1.00 88.38 373 SER A O 1
ATOM 3002 N N . THR A 1 374 ? 10.831 -0.456 -15.570 1.00 90.94 374 THR A N 1
ATOM 3003 C CA . THR A 1 374 ? 11.330 -0.582 -16.950 1.00 90.94 374 THR A CA 1
ATOM 3004 C C . THR A 1 374 ? 11.558 0.798 -17.568 1.00 90.94 374 THR A C 1
ATOM 3006 O O . THR A 1 374 ? 12.609 1.042 -18.154 1.00 90.94 374 THR A O 1
ATOM 3009 N N . TYR A 1 375 ? 10.638 1.746 -17.357 1.00 91.31 375 TYR A N 1
ATOM 3010 C CA . TYR A 1 375 ? 10.824 3.143 -17.764 1.00 91.31 375 TYR A CA 1
ATOM 3011 C C . TYR A 1 375 ? 12.031 3.808 -17.074 1.00 91.31 375 TYR A C 1
ATOM 3013 O O . TYR A 1 375 ? 12.819 4.480 -17.741 1.00 91.31 375 TYR A O 1
ATOM 3021 N N . LEU A 1 376 ? 12.215 3.605 -15.763 1.00 91.12 376 LEU A N 1
ATOM 3022 C CA . LEU A 1 376 ? 13.350 4.159 -15.010 1.00 91.12 376 LEU A CA 1
ATOM 3023 C C . LEU A 1 376 ? 14.695 3.533 -15.422 1.00 91.12 376 LEU A C 1
ATOM 3025 O O . LEU A 1 376 ? 15.686 4.260 -15.549 1.00 91.12 376 LEU A O 1
ATOM 3029 N N . MET A 1 377 ? 14.725 2.223 -15.696 1.00 94.69 377 MET A N 1
ATOM 3030 C CA . MET A 1 377 ? 15.884 1.533 -16.270 1.00 94.69 377 MET A CA 1
ATOM 3031 C C . MET A 1 377 ? 16.239 2.126 -17.635 1.00 94.69 377 MET A C 1
ATOM 3033 O O . MET A 1 377 ? 17.377 2.549 -17.822 1.00 94.69 377 MET A O 1
ATOM 3037 N N . LEU A 1 378 ? 15.281 2.209 -18.567 1.00 92.81 378 LEU A N 1
ATOM 3038 C CA . LEU A 1 378 ? 15.511 2.756 -19.909 1.00 92.81 378 LEU A CA 1
ATOM 3039 C C . LEU A 1 378 ? 15.979 4.218 -19.849 1.00 92.81 378 LEU A C 1
ATOM 3041 O O . LEU A 1 378 ? 17.004 4.549 -20.441 1.00 92.81 378 LEU A O 1
ATOM 3045 N N . GLN A 1 379 ? 15.310 5.073 -19.062 1.00 92.94 379 GLN A N 1
ATOM 3046 C CA . GLN A 1 379 ? 15.709 6.474 -18.865 1.00 92.94 379 GLN A CA 1
ATOM 3047 C C . GLN A 1 379 ? 17.164 6.584 -18.384 1.00 92.94 379 GLN A C 1
ATOM 3049 O O . GLN A 1 379 ? 17.901 7.461 -18.831 1.00 92.94 379 GLN A O 1
ATOM 3054 N N . THR A 1 380 ? 17.586 5.698 -17.480 1.00 92.12 380 THR A N 1
ATOM 3055 C CA . THR A 1 380 ? 18.944 5.712 -16.927 1.00 92.12 380 THR A CA 1
ATOM 3056 C C . THR A 1 380 ? 19.952 5.129 -17.918 1.00 92.12 380 THR A C 1
ATOM 3058 O O . THR A 1 380 ? 20.991 5.743 -18.150 1.00 92.12 380 THR A O 1
ATOM 3061 N N . ALA A 1 381 ? 19.638 4.016 -18.583 1.00 93.12 381 ALA A N 1
ATOM 3062 C CA . ALA A 1 381 ? 20.486 3.404 -19.606 1.00 93.12 381 ALA A CA 1
ATOM 3063 C C . ALA A 1 381 ? 20.764 4.358 -20.780 1.00 93.12 381 ALA A C 1
ATOM 3065 O O . ALA A 1 381 ? 21.904 4.440 -21.233 1.00 93.12 381 ALA A O 1
ATOM 3066 N N . ILE A 1 382 ? 19.770 5.146 -21.210 1.00 92.81 382 ILE A N 1
ATOM 3067 C CA . ILE A 1 382 ? 19.922 6.174 -22.254 1.00 92.81 382 ILE A CA 1
ATOM 3068 C C . ILE A 1 382 ? 21.007 7.200 -21.889 1.00 92.81 382 ILE A C 1
ATOM 3070 O O . ILE A 1 382 ? 21.817 7.551 -22.745 1.00 92.81 382 ILE A O 1
ATOM 3074 N N . THR A 1 383 ? 21.106 7.631 -20.621 1.00 92.38 383 THR A N 1
ATOM 3075 C CA . THR A 1 383 ? 22.184 8.553 -20.188 1.00 92.38 383 THR A CA 1
ATOM 3076 C C . THR A 1 383 ? 23.589 7.951 -20.280 1.00 92.38 383 THR A C 1
ATOM 3078 O O . THR A 1 383 ? 24.573 8.685 -20.253 1.00 92.38 383 THR A O 1
ATOM 3081 N N . TYR A 1 384 ? 23.686 6.630 -20.444 1.00 91.81 384 TYR A N 1
ATOM 3082 C CA . TYR A 1 384 ? 24.929 5.889 -20.601 1.00 91.81 384 TYR A CA 1
ATOM 3083 C C . TYR A 1 384 ? 25.120 5.298 -22.012 1.00 91.81 384 TYR A C 1
ATOM 3085 O O . TYR A 1 384 ? 26.020 4.471 -22.169 1.00 91.81 384 TYR A O 1
ATOM 3093 N N . LYS A 1 385 ? 24.347 5.711 -23.040 1.00 91.88 385 LYS A N 1
ATOM 3094 C CA . LYS A 1 385 ? 24.438 5.181 -24.426 1.00 91.88 385 LYS A CA 1
ATOM 3095 C C . LYS A 1 385 ? 25.892 4.998 -24.886 1.00 91.88 385 LYS A C 1
ATOM 3097 O O . LYS A 1 385 ? 26.303 3.885 -25.208 1.00 91.88 385 LYS A O 1
ATOM 3102 N N . ASP A 1 386 ? 26.693 6.062 -24.826 1.00 90.81 386 ASP A N 1
ATOM 3103 C CA . ASP A 1 386 ? 28.082 6.077 -25.316 1.00 90.81 386 ASP A CA 1
ATOM 3104 C C . ASP A 1 386 ? 29.055 5.240 -24.460 1.00 90.81 386 ASP A C 1
ATOM 3106 O O . ASP A 1 386 ? 30.153 4.876 -24.897 1.00 90.81 386 ASP A O 1
ATOM 3110 N N . VAL A 1 387 ? 28.655 4.892 -23.233 1.00 92.19 387 VAL A N 1
ATOM 3111 C CA . VAL A 1 387 ? 29.443 4.068 -22.310 1.00 92.19 387 VAL A CA 1
ATOM 3112 C C . VAL A 1 387 ? 29.403 2.598 -22.722 1.00 92.19 387 VAL A C 1
ATOM 3114 O O . VAL A 1 387 ? 30.438 1.936 -22.648 1.00 92.19 387 VAL A O 1
ATOM 3117 N N . PHE A 1 388 ? 28.271 2.076 -23.212 1.00 92.31 388 PHE A N 1
ATOM 3118 C CA . PHE A 1 388 ? 28.142 0.648 -23.539 1.00 92.31 388 PHE A CA 1
ATOM 3119 C C . PHE A 1 388 ? 29.116 0.170 -24.642 1.00 92.31 388 PHE A C 1
ATOM 3121 O O . PHE A 1 388 ? 29.808 -0.828 -24.401 1.00 92.31 388 PHE A O 1
ATOM 3128 N N . PRO A 1 389 ? 29.297 0.860 -25.792 1.00 91.94 389 PRO A N 1
ATOM 3129 C CA . PRO A 1 389 ? 30.317 0.493 -26.782 1.00 91.94 389 PRO A CA 1
ATOM 3130 C C . PRO A 1 389 ? 31.747 0.598 -26.227 1.00 91.94 389 PRO A C 1
ATOM 3132 O O . PRO A 1 389 ? 32.598 -0.263 -26.469 1.00 91.94 389 PRO A O 1
ATOM 3135 N N . ARG A 1 390 ? 32.016 1.629 -25.414 1.00 89.75 390 ARG A N 1
ATOM 3136 C CA . ARG A 1 390 ? 33.327 1.861 -24.789 1.00 89.75 390 ARG A CA 1
ATOM 3137 C C . ARG A 1 390 ? 33.658 0.812 -23.718 1.00 89.75 390 ARG A C 1
ATOM 3139 O O . ARG A 1 390 ? 34.828 0.468 -23.539 1.00 89.75 390 ARG A O 1
ATOM 3146 N N . ALA A 1 391 ? 32.642 0.277 -23.044 1.00 89.62 391 ALA A N 1
ATOM 3147 C CA . ALA A 1 391 ? 32.747 -0.813 -22.082 1.00 89.62 391 ALA A CA 1
ATOM 3148 C C . ALA A 1 391 ? 32.899 -2.176 -22.784 1.00 89.62 391 ALA A C 1
ATOM 3150 O O . ALA A 1 391 ? 33.740 -2.976 -22.372 1.00 89.62 391 ALA A O 1
ATOM 3151 N N . LYS A 1 392 ? 32.200 -2.401 -23.909 1.00 91.12 392 LYS A N 1
ATOM 3152 C CA . LYS A 1 392 ? 32.390 -3.563 -24.802 1.00 91.12 392 LYS A CA 1
ATOM 3153 C C . LYS A 1 392 ? 33.823 -3.686 -25.314 1.00 91.12 392 LYS A C 1
ATOM 3155 O O . LYS A 1 392 ? 34.391 -4.774 -25.268 1.00 91.12 392 LYS A O 1
ATOM 3160 N N . ALA A 1 393 ? 34.456 -2.578 -25.697 1.00 88.56 393 ALA A N 1
ATOM 3161 C CA . ALA A 1 393 ? 35.870 -2.558 -26.085 1.00 88.56 393 ALA A CA 1
ATOM 3162 C C . ALA A 1 393 ? 36.850 -2.951 -24.950 1.00 88.56 393 ALA A C 1
ATOM 3164 O O . ALA A 1 393 ? 38.040 -3.128 -25.198 1.00 88.56 393 ALA A O 1
ATOM 3165 N N . ARG A 1 394 ? 36.374 -3.078 -23.701 1.00 85.75 394 ARG A N 1
ATOM 3166 C CA . ARG A 1 394 ? 37.156 -3.454 -22.509 1.00 85.75 394 ARG A CA 1
ATOM 3167 C C . ARG A 1 394 ? 36.693 -4.758 -21.862 1.00 85.75 394 ARG A C 1
ATOM 3169 O O . ARG A 1 394 ? 37.217 -5.140 -20.812 1.00 85.75 394 ARG A O 1
ATOM 3176 N N . ASP A 1 395 ? 35.700 -5.429 -22.435 1.00 87.94 395 ASP A N 1
ATOM 3177 C CA . ASP A 1 395 ? 35.158 -6.666 -21.893 1.00 87.94 395 ASP A CA 1
ATOM 3178 C C . ASP A 1 395 ? 34.685 -7.605 -23.006 1.00 87.94 395 ASP A C 1
ATOM 3180 O O . ASP A 1 395 ? 33.625 -7.439 -23.610 1.00 87.94 395 ASP A O 1
ATOM 3184 N N . ILE A 1 396 ? 35.506 -8.620 -23.273 1.00 85.69 396 ILE A N 1
ATOM 3185 C CA . ILE A 1 396 ? 35.234 -9.628 -24.299 1.00 85.69 396 ILE A CA 1
ATOM 3186 C C . ILE A 1 396 ? 34.025 -10.514 -23.954 1.00 85.69 396 ILE A C 1
ATOM 3188 O O . ILE A 1 396 ? 33.428 -11.093 -24.863 1.00 85.69 396 ILE A O 1
ATOM 3192 N N . HIS A 1 397 ? 33.639 -10.600 -22.675 1.00 88.50 397 HIS A N 1
ATOM 3193 C CA . HIS A 1 397 ? 32.547 -11.455 -22.202 1.00 88.50 397 HIS A CA 1
ATOM 3194 C C . HIS A 1 397 ? 31.178 -10.756 -22.248 1.00 88.50 397 HIS A C 1
ATOM 3196 O O . HIS A 1 397 ? 30.157 -11.440 -22.316 1.00 88.50 397 HIS A O 1
ATOM 3202 N N . TYR A 1 398 ? 31.138 -9.421 -22.296 1.00 88.75 398 TYR A N 1
ATOM 3203 C CA . TYR A 1 398 ? 29.919 -8.655 -22.575 1.00 88.75 398 TYR A CA 1
ATOM 3204 C C . TYR A 1 398 ? 29.467 -8.915 -24.023 1.00 88.75 398 TYR A C 1
ATOM 3206 O O . TYR A 1 398 ? 30.128 -8.469 -24.961 1.00 88.75 398 TYR A O 1
ATOM 3214 N N . ARG A 1 399 ? 28.398 -9.695 -24.242 1.00 84.31 399 ARG A N 1
ATOM 3215 C CA . ARG A 1 399 ? 27.981 -10.140 -25.594 1.00 84.31 399 ARG A CA 1
ATOM 3216 C C . ARG A 1 399 ? 26.768 -9.410 -26.177 1.00 84.31 399 ARG A C 1
ATOM 3218 O O . ARG A 1 399 ? 26.776 -9.169 -27.378 1.00 84.31 399 ARG A O 1
ATOM 3225 N N . SER A 1 400 ? 25.777 -9.059 -25.361 1.00 83.62 400 SER A N 1
ATOM 3226 C CA . SER A 1 400 ? 24.562 -8.359 -25.803 1.00 83.62 400 SER A CA 1
ATOM 3227 C C . SER A 1 400 ? 24.818 -6.849 -25.788 1.00 83.62 400 SER A C 1
ATOM 3229 O O . SER A 1 400 ? 24.813 -6.255 -24.721 1.00 83.62 400 SER A O 1
ATOM 3231 N N . LEU A 1 401 ? 25.146 -6.244 -26.936 1.00 89.94 401 LEU A N 1
ATOM 3232 C CA . LEU A 1 401 ? 25.295 -4.788 -27.083 1.00 89.94 401 LEU A CA 1
ATOM 3233 C C . LEU A 1 401 ? 24.067 -4.248 -27.842 1.00 89.94 401 LEU A C 1
ATOM 3235 O O . LEU A 1 401 ? 23.813 -4.759 -28.934 1.00 89.94 401 LEU A O 1
ATOM 3239 N N . PRO A 1 402 ? 23.338 -3.234 -27.335 1.00 92.31 402 PRO A N 1
ATOM 3240 C CA . PRO A 1 402 ? 22.195 -2.666 -28.044 1.00 92.31 402 PRO A CA 1
ATOM 3241 C C . PRO A 1 402 ? 22.660 -1.850 -29.254 1.00 92.31 402 PRO A C 1
ATOM 3243 O O . PRO A 1 402 ? 23.653 -1.118 -29.169 1.00 92.31 402 PRO A O 1
ATOM 3246 N N . ILE A 1 403 ? 21.944 -1.985 -30.368 1.00 92.00 403 ILE A N 1
ATOM 3247 C CA . ILE A 1 403 ? 22.230 -1.297 -31.638 1.00 92.00 403 ILE A CA 1
ATOM 3248 C C . ILE A 1 403 ? 21.684 0.138 -31.627 1.00 92.00 403 ILE A C 1
ATOM 3250 O O . ILE A 1 403 ? 20.898 0.494 -30.755 1.00 92.00 403 ILE A O 1
ATOM 3254 N N . ASP A 1 404 ? 22.074 0.991 -32.578 1.00 91.75 404 ASP A N 1
ATOM 3255 C CA . ASP A 1 404 ? 21.604 2.389 -32.599 1.00 91.75 404 ASP A CA 1
ATOM 3256 C C . ASP A 1 404 ? 20.073 2.522 -32.672 1.00 91.75 404 ASP A C 1
ATOM 3258 O O . ASP A 1 404 ? 19.507 3.336 -31.941 1.00 91.75 404 ASP A O 1
ATOM 3262 N N . GLU A 1 405 ? 19.410 1.631 -33.413 1.00 92.56 405 GLU A N 1
ATOM 3263 C CA . GLU A 1 405 ? 17.947 1.484 -33.467 1.00 92.56 405 GLU A CA 1
ATOM 3264 C C . GLU A 1 405 ? 17.318 1.204 -32.083 1.00 92.56 405 GLU A C 1
ATOM 3266 O O . GLU A 1 405 ? 16.251 1.730 -31.775 1.00 92.56 405 GLU A O 1
ATOM 3271 N N . ASP A 1 406 ? 17.989 0.450 -31.197 1.00 93.00 406 ASP A N 1
ATOM 3272 C CA . ASP A 1 406 ? 17.505 0.230 -29.823 1.00 93.00 406 ASP A CA 1
ATOM 3273 C C . ASP A 1 406 ? 17.466 1.532 -29.031 1.00 93.00 406 ASP A C 1
ATOM 3275 O O . ASP A 1 406 ? 16.537 1.774 -28.261 1.00 93.00 406 ASP A O 1
ATOM 3279 N N . TRP A 1 407 ? 18.479 2.377 -29.214 1.00 94.12 407 TRP A N 1
ATOM 3280 C CA . TRP A 1 407 ? 18.576 3.651 -28.516 1.00 94.12 407 TRP A CA 1
ATOM 3281 C C . TRP A 1 407 ? 17.589 4.680 -29.067 1.00 94.12 407 TRP A C 1
ATOM 3283 O O . TRP A 1 407 ? 17.039 5.453 -28.288 1.00 94.12 407 TRP A O 1
ATOM 3293 N N . GLU A 1 408 ? 17.329 4.673 -30.374 1.00 93.31 408 GLU A N 1
ATOM 3294 C CA . GLU A 1 408 ? 16.309 5.517 -31.007 1.00 93.31 408 GLU A CA 1
ATOM 3295 C C . GLU A 1 408 ? 14.901 5.123 -30.532 1.00 93.31 408 GLU A C 1
ATOM 3297 O O . GLU A 1 408 ? 14.188 5.962 -29.971 1.00 93.31 408 GLU A O 1
ATOM 3302 N N . ASN A 1 409 ? 14.554 3.832 -30.609 1.00 91.69 409 ASN A N 1
ATOM 3303 C CA . ASN A 1 409 ? 13.293 3.286 -30.095 1.00 91.69 409 ASN A CA 1
ATOM 3304 C C . ASN A 1 409 ? 13.112 3.565 -28.592 1.00 91.69 409 ASN A C 1
ATOM 3306 O O . ASN A 1 409 ? 12.043 4.006 -28.158 1.00 91.69 409 ASN A O 1
ATOM 3310 N N . ALA A 1 410 ? 14.157 3.353 -27.782 1.00 91.50 410 ALA A N 1
ATOM 3311 C CA . ALA A 1 410 ? 14.109 3.610 -26.344 1.00 91.50 410 ALA A CA 1
ATOM 3312 C C . ALA A 1 410 ? 13.939 5.103 -26.018 1.00 91.50 410 ALA A C 1
ATOM 3314 O O . ALA A 1 410 ? 13.172 5.432 -25.114 1.00 91.50 410 ALA A O 1
ATOM 3315 N N . VAL A 1 411 ? 14.596 6.015 -26.746 1.00 92.56 411 VAL A N 1
ATOM 3316 C CA . VAL A 1 411 ? 14.428 7.469 -26.567 1.00 92.56 411 VAL A CA 1
ATOM 3317 C C . VAL A 1 411 ? 13.009 7.905 -26.927 1.00 92.56 411 VAL A C 1
ATOM 3319 O O . VAL A 1 411 ? 12.376 8.613 -26.134 1.00 92.56 411 VAL A O 1
ATOM 3322 N N . GLU A 1 412 ? 12.472 7.462 -28.069 1.00 91.31 412 GLU A N 1
ATOM 3323 C CA . GLU A 1 412 ? 11.110 7.820 -28.471 1.00 91.31 412 GLU A CA 1
ATOM 3324 C C . GLU A 1 412 ? 10.086 7.312 -27.446 1.00 91.31 412 GLU A C 1
ATOM 3326 O O . GLU A 1 412 ? 9.223 8.070 -26.989 1.00 91.31 412 GLU A O 1
ATOM 3331 N N . ILE A 1 413 ? 10.199 6.057 -27.010 1.00 89.00 413 ILE A N 1
ATOM 3332 C CA . ILE A 1 413 ? 9.233 5.464 -26.083 1.00 89.00 413 ILE A CA 1
ATOM 3333 C C . ILE A 1 413 ? 9.408 5.982 -24.652 1.00 89.00 413 ILE A C 1
ATOM 3335 O O . ILE A 1 413 ? 8.400 6.282 -24.016 1.00 89.00 413 ILE A O 1
ATOM 3339 N N . CYS A 1 414 ? 10.622 6.262 -24.165 1.00 89.44 414 CYS A N 1
ATOM 3340 C CA . CYS A 1 414 ? 10.798 7.005 -22.910 1.00 89.44 414 CYS A CA 1
ATOM 3341 C C . CYS A 1 414 ? 10.140 8.394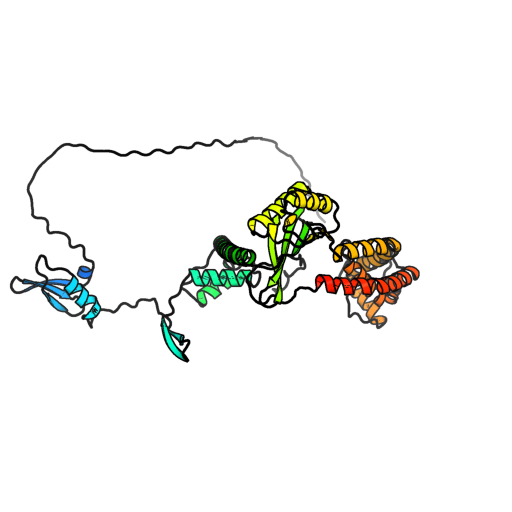 -22.954 1.00 89.44 414 CYS A C 1
ATOM 3343 O O . CYS A 1 414 ? 9.585 8.824 -21.940 1.00 89.44 414 CYS A O 1
ATOM 3345 N N . SER A 1 415 ? 10.142 9.086 -24.101 1.00 89.75 415 SER A N 1
ATOM 3346 C CA . SER A 1 415 ? 9.461 10.384 -24.222 1.00 89.75 415 SER A CA 1
ATOM 3347 C C . SER A 1 415 ? 7.939 10.269 -24.024 1.00 89.75 415 SER A C 1
ATOM 3349 O O . SER A 1 415 ? 7.348 11.102 -23.334 1.00 89.75 415 SER A O 1
ATOM 3351 N N . LYS A 1 416 ? 7.324 9.192 -24.537 1.00 89.25 416 LYS A N 1
ATOM 3352 C CA . LYS A 1 416 ? 5.892 8.876 -24.389 1.00 89.25 416 LYS A CA 1
ATOM 3353 C C . LYS A 1 416 ? 5.564 8.390 -22.971 1.00 89.25 416 LYS A C 1
ATOM 3355 O O . LYS A 1 416 ? 4.655 8.913 -22.328 1.00 89.25 416 LYS A O 1
ATOM 3360 N N . LEU A 1 417 ? 6.344 7.437 -22.452 1.00 89.94 417 LEU A N 1
ATOM 3361 C CA . LEU A 1 417 ? 6.189 6.848 -21.114 1.00 89.94 417 LEU A CA 1
ATOM 3362 C C . LEU A 1 417 ? 6.277 7.884 -19.990 1.00 89.94 417 LEU A C 1
ATOM 3364 O O . LEU A 1 417 ? 5.591 7.735 -18.983 1.00 89.94 417 LEU A O 1
ATOM 3368 N N . LYS A 1 418 ? 7.047 8.965 -20.170 1.00 90.00 418 LYS A N 1
ATOM 3369 C CA . LYS A 1 418 ? 7.138 10.067 -19.202 1.00 90.00 418 LYS A CA 1
ATOM 3370 C C . LYS A 1 418 ? 5.772 10.662 -18.836 1.00 90.00 418 LYS A C 1
ATOM 3372 O O . LYS A 1 418 ? 5.555 10.992 -17.673 1.00 90.00 418 LYS A O 1
ATOM 3377 N N . LEU A 1 419 ? 4.840 10.773 -19.787 1.00 89.94 419 LEU A N 1
ATOM 3378 C CA . LEU A 1 419 ? 3.483 11.257 -19.502 1.00 89.94 419 LEU A CA 1
ATOM 3379 C C . LEU A 1 419 ? 2.721 10.268 -18.609 1.00 89.94 419 LEU A C 1
ATOM 3381 O O . LEU A 1 419 ? 2.177 10.655 -17.576 1.00 89.94 419 LEU A O 1
ATOM 3385 N N . PHE A 1 420 ? 2.731 8.987 -18.979 1.00 88.75 420 PHE A N 1
ATOM 3386 C CA . PHE A 1 420 ? 2.094 7.911 -18.218 1.00 88.75 420 PHE A CA 1
ATOM 3387 C C . PHE A 1 420 ? 2.693 7.750 -16.813 1.00 88.75 420 PHE A C 1
ATOM 3389 O O . PHE A 1 420 ? 1.968 7.439 -15.868 1.00 88.75 420 PHE A O 1
ATOM 3396 N N . TYR A 1 421 ? 3.994 8.007 -16.663 1.00 87.94 421 TYR A N 1
ATOM 3397 C CA . TYR A 1 421 ? 4.711 7.920 -15.394 1.00 87.94 421 TYR A CA 1
ATOM 3398 C C . TYR A 1 421 ? 4.247 9.028 -14.444 1.00 87.94 421 TYR A C 1
ATOM 3400 O O . TYR A 1 421 ? 3.771 8.730 -13.352 1.00 87.94 421 TYR A O 1
ATOM 3408 N N . ASN A 1 422 ? 4.242 10.284 -14.908 1.00 87.12 422 ASN A N 1
ATOM 3409 C CA . ASN A 1 422 ? 3.724 11.421 -14.141 1.00 87.12 422 ASN A CA 1
ATOM 3410 C C . ASN A 1 422 ? 2.251 11.215 -13.722 1.00 87.12 422 ASN A C 1
ATOM 3412 O O . ASN A 1 422 ? 1.868 11.533 -12.600 1.00 87.12 422 ASN A O 1
ATOM 3416 N N . VAL A 1 423 ? 1.413 10.665 -14.611 1.00 85.69 423 VAL A N 1
ATOM 3417 C CA . VAL A 1 423 ? 0.005 10.343 -14.301 1.00 85.69 423 VAL A CA 1
ATOM 3418 C C . VAL A 1 423 ? -0.105 9.209 -13.272 1.00 85.69 423 VAL A C 1
ATOM 3420 O O . VAL A 1 423 ? -0.993 9.231 -12.421 1.00 85.69 423 VAL A O 1
ATOM 3423 N N . THR A 1 424 ? 0.815 8.245 -13.294 1.00 81.69 424 THR A N 1
ATOM 3424 C CA . THR A 1 424 ? 0.863 7.157 -12.306 1.00 81.69 424 THR A CA 1
ATOM 3425 C C . THR A 1 424 ? 1.325 7.658 -10.939 1.00 81.69 424 THR A C 1
ATOM 3427 O O . THR A 1 424 ? 0.724 7.279 -9.941 1.00 81.69 424 THR A O 1
ATOM 3430 N N . GLU A 1 425 ? 2.293 8.578 -10.871 1.00 79.50 425 GLU A N 1
ATOM 3431 C CA . GLU A 1 425 ? 2.656 9.258 -9.617 1.00 79.50 425 GLU A CA 1
ATOM 3432 C C . GLU A 1 425 ? 1.481 10.062 -9.032 1.00 79.50 425 GLU A C 1
ATOM 3434 O O . GLU A 1 425 ? 1.316 10.091 -7.816 1.00 79.50 425 GLU A O 1
ATOM 3439 N N . ILE A 1 426 ? 0.604 10.640 -9.865 1.00 80.69 426 ILE A N 1
ATOM 3440 C CA . ILE A 1 426 ? -0.637 11.284 -9.394 1.00 80.69 426 ILE A CA 1
ATOM 3441 C C . ILE A 1 426 ? -1.621 10.252 -8.813 1.00 80.69 426 ILE A C 1
ATOM 3443 O O . ILE A 1 426 ? -2.198 10.504 -7.757 1.00 80.69 426 ILE A O 1
ATOM 3447 N N . PHE A 1 427 ? -1.801 9.089 -9.452 1.00 72.38 427 PHE A N 1
ATOM 3448 C CA . PHE A 1 427 ? -2.676 8.029 -8.927 1.00 72.38 427 PHE A CA 1
ATOM 3449 C C . PHE A 1 427 ? -2.128 7.360 -7.654 1.00 72.38 427 PHE A C 1
ATOM 3451 O O . PHE A 1 427 ? -2.909 7.009 -6.773 1.00 72.38 427 PHE A O 1
ATOM 3458 N N . SER A 1 428 ? -0.809 7.195 -7.531 1.00 66.50 428 SER A N 1
ATOM 3459 C CA . SER A 1 428 ? -0.158 6.673 -6.320 1.00 66.50 428 SER A CA 1
ATOM 3460 C C . SER A 1 428 ? -0.003 7.728 -5.215 1.00 66.50 428 SER A C 1
ATOM 3462 O O . SER A 1 428 ? 0.134 7.381 -4.045 1.00 66.50 428 SER A O 1
ATOM 3464 N N . GLY A 1 429 ? -0.020 9.017 -5.565 1.00 50.66 429 GLY A N 1
ATOM 3465 C CA . GLY A 1 429 ? 0.356 10.129 -4.688 1.00 50.66 429 GLY A CA 1
ATOM 3466 C C . GLY A 1 429 ? -0.664 10.530 -3.619 1.00 50.66 429 GLY A C 1
ATOM 3467 O O . GLY A 1 429 ? -0.370 11.403 -2.802 1.00 50.66 429 GLY A O 1
ATOM 3468 N N . THR A 1 430 ? -1.850 9.916 -3.564 1.00 45.91 430 THR A N 1
ATOM 3469 C CA . THR A 1 430 ? -2.904 10.243 -2.580 1.00 45.91 430 THR A CA 1
ATOM 3470 C C . THR A 1 430 ? -2.660 9.677 -1.172 1.00 45.91 430 THR A C 1
ATOM 3472 O O . THR A 1 430 ? -3.599 9.304 -0.471 1.00 45.91 430 THR A O 1
ATOM 3475 N N . CYS A 1 431 ? -1.412 9.701 -0.691 1.00 43.06 431 CYS A N 1
ATOM 3476 C CA . CYS A 1 431 ? -1.108 9.619 0.743 1.00 43.06 431 CYS A CA 1
ATOM 3477 C C . CYS A 1 431 ? -1.393 10.983 1.408 1.00 43.06 431 CYS A C 1
ATOM 3479 O O . CYS A 1 431 ? -0.505 11.722 1.841 1.00 43.06 431 CYS A O 1
ATOM 3481 N N . SER A 1 432 ? -2.669 11.378 1.409 1.00 32.28 432 SER A N 1
ATOM 3482 C CA . SER A 1 432 ? -3.128 12.713 1.802 1.00 32.28 432 SER A CA 1
ATOM 3483 C C . SER A 1 432 ? -3.145 12.909 3.323 1.00 32.28 432 SER A C 1
ATOM 3485 O O . SER A 1 432 ? -4.209 12.992 3.923 1.00 32.28 432 SER A O 1
ATOM 3487 N N . LYS A 1 433 ? -1.953 13.045 3.922 1.00 30.02 433 LYS A N 1
ATOM 3488 C CA . LYS A 1 433 ? -1.702 13.462 5.317 1.00 30.02 433 LYS A CA 1
ATOM 3489 C C . LYS A 1 433 ? -2.553 12.729 6.367 1.00 30.02 433 LYS A C 1
ATOM 3491 O O . LYS A 1 433 ? -3.584 13.234 6.802 1.00 30.02 433 LYS A O 1
ATOM 3496 N N . PHE A 1 434 ? -2.036 11.611 6.879 1.00 33.53 434 PHE A N 1
ATOM 3497 C CA . PHE A 1 434 ? -2.531 10.979 8.108 1.00 33.53 434 PHE A CA 1
ATOM 3498 C C . PHE A 1 434 ? -2.441 11.944 9.307 1.00 33.53 434 PHE A C 1
ATOM 3500 O O . PHE A 1 434 ? -1.430 12.009 10.002 1.00 33.53 434 PHE A O 1
ATOM 3507 N N . SER A 1 435 ? -3.505 12.712 9.554 1.00 24.92 435 SER A N 1
ATOM 3508 C CA . SER A 1 435 ? -3.614 13.633 10.687 1.00 24.92 435 SER A CA 1
ATOM 3509 C C . SER A 1 435 ? -4.754 13.223 11.622 1.00 24.92 435 SER A C 1
ATOM 3511 O O . SER A 1 435 ? -5.836 13.807 11.588 1.00 24.92 435 SER A O 1
ATOM 3513 N N . GLY A 1 436 ? -4.479 12.245 12.489 1.00 29.03 436 GLY A N 1
ATOM 3514 C CA . GLY A 1 436 ? -5.256 12.020 13.710 1.00 29.03 436 GLY A CA 1
ATOM 3515 C C . GLY A 1 436 ? -6.436 11.049 13.623 1.00 29.03 436 GLY A C 1
ATOM 3516 O O . GLY A 1 436 ? -7.559 11.447 13.914 1.00 29.03 436 GLY A O 1
ATOM 3517 N N . LEU A 1 437 ? -6.160 9.768 13.363 1.00 25.08 437 LEU A N 1
ATOM 3518 C CA . LEU A 1 437 ? -6.620 8.677 14.239 1.00 25.08 437 LEU A CA 1
ATOM 3519 C C . LEU A 1 437 ? -5.664 7.469 14.121 1.00 25.08 437 LEU A C 1
ATOM 3521 O O . LEU A 1 437 ? -4.813 7.447 13.232 1.00 25.08 437 LEU A O 1
ATOM 3525 N N . GLU A 1 438 ? -5.727 6.532 15.068 1.00 30.47 438 GLU A N 1
ATOM 3526 C CA . GLU A 1 438 ? -4.690 5.507 15.272 1.00 30.47 438 GLU A CA 1
ATOM 3527 C C . GLU A 1 438 ? -4.819 4.294 14.315 1.00 30.47 438 GLU A C 1
ATOM 3529 O O . GLU A 1 438 ? -5.915 3.805 14.065 1.00 30.47 438 GLU A O 1
ATOM 3534 N N . ALA A 1 439 ? -3.662 3.774 13.875 1.00 28.11 439 ALA A N 1
ATOM 3535 C CA . ALA A 1 439 ? -3.402 2.394 13.424 1.00 28.11 439 ALA A CA 1
ATOM 3536 C C . ALA A 1 439 ? -4.110 1.817 12.168 1.00 28.11 439 ALA A C 1
ATOM 3538 O O . ALA A 1 439 ? -5.240 1.343 12.237 1.00 28.11 439 ALA A O 1
ATOM 3539 N N . CYS A 1 440 ? -3.350 1.644 11.073 1.00 24.83 440 CYS A N 1
ATOM 3540 C CA . CYS A 1 440 ? -2.922 0.312 10.583 1.00 24.83 440 CYS A CA 1
ATOM 3541 C C . CYS A 1 440 ? -2.034 0.449 9.320 1.00 24.83 440 CYS A C 1
ATOM 3543 O O . CYS A 1 440 ? -2.547 0.870 8.280 1.00 24.83 440 CYS A O 1
ATOM 3545 N N . PRO A 1 441 ? -0.734 0.092 9.361 1.00 29.38 441 PRO A N 1
ATOM 3546 C CA . PRO A 1 441 ? 0.090 -0.006 8.157 1.00 29.38 441 PRO A CA 1
ATOM 3547 C C . PRO A 1 441 ? -0.249 -1.278 7.365 1.00 29.38 441 PRO A C 1
ATOM 3549 O O . PRO A 1 441 ? -0.118 -2.392 7.873 1.00 29.38 441 PRO A O 1
ATOM 3552 N N . THR A 1 442 ? -0.649 -1.140 6.101 1.00 27.11 442 THR A N 1
ATOM 3553 C CA . THR A 1 442 ? -0.532 -2.243 5.134 1.00 27.11 442 THR A CA 1
ATOM 3554 C C . THR A 1 442 ? 0.921 -2.398 4.721 1.00 27.11 442 THR A C 1
ATOM 3556 O O . THR A 1 442 ? 1.526 -1.424 4.276 1.00 27.11 442 THR A O 1
ATOM 3559 N N . MET A 1 443 ? 1.438 -3.625 4.807 1.00 24.89 443 MET A N 1
ATOM 3560 C CA . MET A 1 443 ? 2.749 -3.992 4.273 1.00 24.89 443 MET A CA 1
ATOM 3561 C C . MET A 1 443 ? 2.865 -3.564 2.804 1.00 24.89 443 MET A C 1
ATOM 3563 O O . MET A 1 443 ? 2.092 -4.017 1.958 1.00 24.89 443 MET A O 1
ATOM 3567 N N . LEU A 1 444 ? 3.851 -2.720 2.515 1.00 25.92 444 LEU A N 1
ATOM 3568 C CA . LEU A 1 444 ? 4.508 -2.686 1.217 1.00 25.92 444 LEU A CA 1
ATOM 3569 C C . LEU A 1 444 ? 5.859 -3.369 1.413 1.00 25.92 444 LEU A C 1
ATOM 3571 O O . LEU A 1 444 ? 6.580 -3.030 2.348 1.00 25.92 444 LEU A O 1
ATOM 3575 N N . ASP A 1 445 ? 6.168 -4.348 0.567 1.00 25.14 445 ASP A N 1
ATOM 3576 C CA . ASP A 1 445 ? 7.406 -5.117 0.676 1.00 25.14 445 ASP A CA 1
ATOM 3577 C C . ASP A 1 445 ? 8.615 -4.242 0.282 1.00 25.14 445 ASP A C 1
ATOM 3579 O O . ASP A 1 445 ? 8.931 -4.097 -0.903 1.00 25.14 445 ASP A O 1
ATOM 3583 N N . GLU A 1 446 ? 9.282 -3.660 1.280 1.00 26.36 446 GLU A N 1
ATOM 3584 C CA . GLU A 1 446 ? 10.651 -3.139 1.182 1.00 26.36 446 GLU A CA 1
ATOM 3585 C C . GLU A 1 446 ? 11.632 -4.224 1.669 1.00 26.36 446 GLU A C 1
ATOM 3587 O O . GLU A 1 446 ? 12.181 -4.164 2.766 1.00 26.36 446 GLU A O 1
ATOM 3592 N N . GLU A 1 447 ? 11.818 -5.263 0.845 1.00 29.75 447 GLU A N 1
ATOM 3593 C CA . GLU A 1 447 ? 12.965 -6.178 0.951 1.00 29.75 447 GLU A CA 1
ATOM 3594 C C . GLU A 1 447 ? 14.224 -5.469 0.398 1.00 29.75 447 GLU A C 1
ATOM 3596 O O . GLU A 1 447 ? 14.481 -5.532 -0.804 1.00 29.75 447 GLU A O 1
ATOM 3601 N N . GLU A 1 448 ? 15.016 -4.804 1.248 1.00 27.47 448 GLU A N 1
ATOM 3602 C CA . GLU A 1 448 ? 16.451 -4.560 0.995 1.00 27.47 448 GLU A CA 1
ATOM 3603 C C . GLU A 1 448 ? 17.236 -4.455 2.326 1.00 27.47 448 GLU A C 1
ATOM 3605 O O . GLU A 1 448 ? 16.783 -3.846 3.292 1.00 27.47 448 GLU A O 1
ATOM 3610 N N . ASP A 1 449 ? 18.384 -5.134 2.395 1.00 28.80 449 ASP A N 1
ATOM 3611 C CA . ASP A 1 449 ? 19.066 -5.576 3.625 1.00 28.80 449 ASP A CA 1
ATOM 3612 C C . ASP A 1 449 ? 19.637 -4.470 4.554 1.00 28.80 449 ASP A C 1
ATOM 3614 O O . ASP A 1 449 ? 20.473 -3.670 4.135 1.00 28.80 449 ASP A O 1
ATOM 3618 N N . GLU A 1 450 ? 19.348 -4.540 5.866 1.00 26.47 450 GLU A N 1
ATOM 3619 C CA . GLU A 1 450 ? 20.115 -3.857 6.940 1.00 26.47 450 GLU A CA 1
ATOM 3620 C C . GLU A 1 450 ? 20.650 -4.830 8.030 1.00 26.47 450 GLU A C 1
ATOM 3622 O O . GLU A 1 450 ? 20.574 -4.564 9.228 1.00 26.47 450 GLU A O 1
ATOM 3627 N N . GLU A 1 451 ? 21.271 -5.954 7.639 1.00 27.03 451 GLU A N 1
ATOM 3628 C CA . GLU A 1 451 ? 22.111 -6.783 8.541 1.00 27.03 451 GLU A CA 1
ATOM 3629 C C . GLU A 1 451 ? 23.623 -6.681 8.228 1.00 27.03 451 GLU A C 1
ATOM 3631 O O . GLU A 1 451 ? 24.336 -7.680 8.140 1.00 27.03 451 GLU A O 1
ATOM 3636 N N . SER A 1 452 ? 24.165 -5.459 8.104 1.00 27.88 452 SER A N 1
ATOM 3637 C CA . SER A 1 452 ? 25.629 -5.256 8.128 1.00 27.88 452 SER A CA 1
ATOM 3638 C C . SER A 1 452 ? 26.083 -3.856 8.584 1.00 27.88 452 SER A C 1
ATOM 3640 O O . SER A 1 452 ? 26.691 -3.116 7.809 1.00 27.88 452 SER A O 1
ATOM 3642 N N . PHE A 1 453 ? 25.834 -3.476 9.847 1.00 27.16 453 PHE A N 1
ATOM 3643 C CA . PHE A 1 453 ? 26.497 -2.293 10.435 1.00 27.16 453 PHE A CA 1
ATOM 3644 C C . PHE A 1 453 ? 26.850 -2.401 11.932 1.00 27.16 453 PHE A C 1
ATOM 3646 O O . PHE A 1 453 ? 26.622 -1.481 12.719 1.00 27.16 453 PHE A O 1
ATOM 3653 N N . VAL A 1 454 ? 27.464 -3.520 12.333 1.00 25.59 454 VAL A N 1
ATOM 3654 C CA . VAL A 1 454 ? 28.244 -3.601 13.581 1.00 25.59 454 VAL A CA 1
ATOM 3655 C C . VAL A 1 454 ? 29.543 -4.377 13.318 1.00 25.59 454 VAL A C 1
ATOM 3657 O O . VAL A 1 454 ? 29.505 -5.428 12.691 1.00 25.59 454 VAL A O 1
ATOM 3660 N N . GLU A 1 455 ? 30.644 -3.857 13.871 1.00 25.38 455 GLU A N 1
ATOM 3661 C CA . GLU A 1 455 ? 32.032 -4.371 13.895 1.00 25.38 455 GLU A CA 1
ATOM 3662 C C . GLU A 1 455 ? 32.995 -3.943 12.756 1.00 25.38 455 GLU A C 1
ATOM 3664 O O . GLU A 1 455 ? 32.867 -4.335 11.600 1.00 25.38 455 GLU A O 1
ATOM 3669 N N . THR A 1 456 ? 34.014 -3.177 13.191 1.00 31.88 456 THR A N 1
ATOM 3670 C CA . THR A 1 456 ? 35.257 -2.700 12.525 1.00 31.88 456 THR A CA 1
ATOM 3671 C C . THR A 1 456 ? 35.146 -1.836 11.269 1.00 31.88 456 THR A C 1
ATOM 3673 O O . THR A 1 456 ? 35.164 -2.392 10.153 1.00 31.88 456 THR A O 1
#